Protein AF-0000000069872659 (afdb_homodimer)

Secondary structure (DSSP, 8-state):
--HHHHHHHHHHHHHHHHHHHHTHHHHHHHHHHHHHHHHH-TTS-SS----TT---S---HHHHHHHHHHHHHHHHHHHHHHHHHHHHT-SBHHHHHHIIIIIS--EE-TT-EE-TT-EEESGGGEEE-TT-EE-TT-EEE-TTT-EEE-SS-EE-SS-EEE-B---TTSTT----GGGB--EEE-TT-EE-TT-EE-SSEEEPTT-EE-TT-EE-S-B-TTEEEETTTTEEEEEPPS-----------SB-/--HHHHHHHHHHHHHHHHHHHHHHHHHHHHHHHHHHHHHH-TTS-SS----TT---S---SHHHHHHHHHHHHHHHHHHHHHHHHHHHT-SBHHHHHHIIIIIS--EE-TT-EE-TT-EEESGGGEEE-TT-EE-TT-EEE-TTT-EEE-SS-EE-SS-EEE-B---TTSTT----GGGB--EEE-TT-EE-TT-EE-SSEEEPTT-EE-TT-EE-S-B-TTEEEETTTTEEEEEPPS-----------SB-

Radius of gyration: 23.9 Å; Cα contacts (8 Å, |Δi|>4): 1199; chains: 2; bounding box: 57×68×55 Å

Nearest PDB structures (foldseek):
  3nz2-assembly1_C  TM=8.854E-01  e=1.860E-09  Vibrio cholerae O1 biovar El Tor str. N16961
  3ect-assembly1_A  TM=8.692E-01  e=3.076E-09  Vibrio cholerae
  4egg-assembly1_A  TM=8.504E-01  e=9.407E-09  Staphylococcus aureus subsp. aureus COL
  8vr6-assembly1_A  TM=6.916E-01  e=2.876E-08  Psychrobacter cryohalolentis K5
  3hjj-assembly1_A  TM=6.142E-01  e=5.319E-08  Bacillus anthracis

Solvent-accessible surface area (backbone atoms only — not comparable to full-atom values): 23837 Å² total; per-residue (Å²): 132,62,66,64,58,53,44,49,53,8,33,52,55,30,48,52,55,46,51,46,63,71,40,37,67,57,48,23,49,51,31,51,53,51,36,54,53,32,68,74,29,56,83,38,67,43,81,66,74,56,71,66,78,74,66,79,86,76,74,65,77,71,33,55,62,44,43,49,50,47,48,50,50,49,49,52,52,49,50,52,53,49,50,48,49,54,43,24,64,44,49,40,38,65,61,35,48,49,42,38,42,69,31,37,39,28,46,66,37,64,38,39,42,73,37,33,49,32,46,66,36,51,40,44,36,34,36,38,21,42,17,14,36,37,29,37,46,19,38,42,36,15,46,25,50,16,34,41,38,30,37,32,20,42,35,34,37,41,26,36,38,33,9,60,48,55,30,88,81,41,95,76,53,45,66,42,78,89,26,35,18,34,32,40,37,31,40,44,20,38,35,33,38,48,22,36,38,42,34,59,20,43,38,24,41,43,14,34,39,36,60,58,12,30,37,75,58,68,41,64,56,27,23,29,26,36,18,83,65,45,38,83,72,47,76,37,59,83,65,66,70,58,51,36,53,39,57,62,40,47,25,64,133,64,67,64,51,36,50,46,12,30,41,48,56,42,38,51,56,45,47,47,62,71,38,36,66,58,47,23,49,51,33,51,54,51,39,54,50,35,69,75,29,55,85,38,64,42,79,64,73,54,75,47,13,53,60,78,86,77,73,69,82,70,34,57,62,47,46,49,48,46,48,51,49,23,41,52,52,8,49,52,51,47,52,49,49,53,44,23,64,46,48,40,43,65,61,35,49,48,44,40,43,71,33,37,40,28,44,68,37,66,40,39,41,76,45,39,49,32,45,65,37,51,39,44,36,32,36,39,21,42,18,14,36,38,29,37,45,18,37,42,35,16,46,23,50,16,32,42,38,30,37,33,20,41,34,35,37,40,26,37,38,34,9,59,49,56,30,81,65,40,37,61,54,45,66,42,77,88,27,34,19,33,32,39,36,31,39,42,20,37,34,33,42,46,21,36,37,40,34,59,18,43,38,24,41,42,14,34,40,38,61,56,11,26,36,74,58,66,38,64,54,26,23,30,27,36,41,59,65,44,40,83,74,48,75,41,78,84,85,74,81,86,77,43,80,44,84,72,62,62,64,83

pLDDT: mean 83.31, std 19.83, range [28.77, 98.94]

Foldseek 3Di:
DDPVVVVVVVVVLVCLVVVLVVCLVVLQVVLVVLLVVCVVPLQDQSPPPPVPPLDDPDDPPVCVVVVVVNVVVVVVQVVSQSSLQSLLAAFFQVSSVCCLCRRNNQAEDALEGEHHREREASNNQEHAEAQEYAEYNEYHYQRRNGEAAYFQEYHYYQEYEEQWAFDPPDPSRHTDSVGGYYEAEYAQEYEAALEYEGHPEYEEANEYEDYNEYEDYYHYHQFYWGDDPIDTDGGHDPPDDDHRRNDDDSTD/DDPVVVVVVCCVVVVLVVVLVVCLVVLQVVLVVLLVVCVVPLQDQSPCCVVPPLDDPDDPPVCVVVVVVNVVVVVVQVVSQVSLQVLLAAFFQVSSVCCLCRRLNAAEDALEGEHHQEREASRNQEHAEAQEYAEYNEYHYQRRNGEEAYFQEYHYYQEYEEQAAFDPPDPSRHTDSVGGYYEAEYAQEYEAACEYEGHPEYEAANEYEDHNEYEDYYHYHQFYWGDDPIDTDGGHDPPDDDHRRNDDDRTD

InterPro domains:
  IPR001451 Hexapeptide repeat [PF00132] (183-217)
  IPR001451 Hexapeptide repeat [PF14602] (128-161)
  IPR011004 Trimeric LpxA-like superfamily [SSF51161] (75-240)
  IPR018357 Hexapeptide transferase, conserved site [PS00101] (191-219)
  IPR051159 Hexapeptide-repeat containing acetyltransferases [PTHR23416] (58-238)

Sequence (504 aa):
MNLSVVLFILIVVFIKYWLLLFTSPLLMAYCWLHRRKNMANPEGEVSEIRDSGITSSSCSKKLFKRIDKRGLINIVDGYFRWMIKIISDIPSHHIRDFFYKYIFLVKMEKNSVLYYGSEIRAPWMLMIGKGSVVGDNSILDARRGGIYIGENVNIASNVSLWTGGHDYNDPYFRSMKTNRGPIYIKNRVWIGPNVTILHSVTIGEGAVIAAGAVVTKDIPPFTICGGIPAKVLAQRSIDLRYTLGGTYLHFLMNLSVVLFILIVVFIKYWLLLFTSPLLMAYCWLHRRKNMANPEGEVSEIRDSGITSSSCSKKLFKRIDKRGLINIVDGYFRWMIKIISDIPSHHIRDFFYKYIFLVKMEKNSVLYYGSEIRAPWMLMIGKGSVVGDNSILDARRGGIYIGENVNIASNVSLWTGGHDYNDPYFRSMKTNRGPIYIKNRVWIGPNVTILHSVTIGEGAVIAAGAVVTKDIPPFTICGGIPAKVLAQRSIDLRYTLGGTYLHFL

Structure (mmCIF, N/CA/C/O backbone):
data_AF-0000000069872659-model_v1
#
loop_
_entity.id
_entity.type
_entity.pdbx_description
1 polymer 'Acyltransferase in colanic acid biosynthesis'
#
loop_
_atom_site.group_PDB
_atom_site.id
_atom_site.type_symbol
_atom_site.label_atom_id
_atom_site.label_alt_id
_atom_site.label_comp_id
_atom_site.label_asym_id
_atom_site.label_entity_id
_atom_site.label_seq_id
_atom_site.pdbx_PDB_ins_code
_atom_site.Cartn_x
_atom_site.Cartn_y
_atom_site.Cartn_z
_atom_site.occupancy
_atom_site.B_iso_or_equiv
_atom_site.auth_seq_id
_atom_site.auth_comp_id
_atom_site.auth_asym_id
_atom_site.auth_atom_id
_atom_site.pdbx_PDB_model_num
ATOM 1 N N . MET A 1 1 ? 22.453 9.656 -25.562 1 40.47 1 MET A N 1
ATOM 2 C CA . MET A 1 1 ? 21.516 10.328 -24.672 1 40.47 1 MET A CA 1
ATOM 3 C C . MET A 1 1 ? 22 11.742 -24.344 1 40.47 1 MET A C 1
ATOM 5 O O . MET A 1 1 ? 23.141 11.93 -23.906 1 40.47 1 MET A O 1
ATOM 9 N N . ASN A 1 2 ? 21.391 12.75 -24.922 1 47 2 ASN A N 1
ATOM 10 C CA . ASN A 1 2 ? 21.828 14.133 -25.031 1 47 2 ASN A CA 1
ATOM 11 C C . ASN A 1 2 ? 21.984 14.773 -23.641 1 47 2 ASN A C 1
ATOM 13 O O . ASN A 1 2 ? 21.156 14.555 -22.766 1 47 2 ASN A O 1
ATOM 17 N N . LEU A 1 3 ? 23.219 15.125 -23.344 1 57.28 3 LEU A N 1
ATOM 18 C CA . LEU A 1 3 ? 23.703 15.844 -22.172 1 57.28 3 LEU A CA 1
ATOM 19 C C . LEU A 1 3 ? 22.703 16.906 -21.734 1 57.28 3 LEU A C 1
ATOM 21 O O . LEU A 1 3 ? 22.516 17.156 -20.547 1 57.28 3 LEU A O 1
ATOM 25 N N . SER A 1 4 ? 22.062 17.344 -22.734 1 55.81 4 SER A N 1
ATOM 26 C CA . SER A 1 4 ? 21.094 18.391 -22.484 1 55.81 4 SER A CA 1
ATOM 27 C C . SER A 1 4 ? 19.875 17.859 -21.734 1 55.81 4 SER A C 1
ATOM 29 O O . SER A 1 4 ? 19.344 18.531 -20.844 1 55.81 4 SER A O 1
ATOM 31 N N . VAL A 1 5 ? 19.438 16.734 -22.047 1 53.56 5 VAL A N 1
ATOM 32 C CA . VAL A 1 5 ? 18.281 16.125 -21.391 1 53.56 5 VAL A CA 1
ATOM 33 C C . VAL A 1 5 ? 18.625 15.766 -19.953 1 53.56 5 VAL A C 1
ATOM 35 O O . VAL A 1 5 ? 17.844 16 -19.031 1 53.56 5 VAL A O 1
ATOM 38 N N . VAL A 1 6 ? 19.766 15.281 -19.812 1 53.94 6 VAL A N 1
ATOM 39 C CA . VAL A 1 6 ? 20.234 14.906 -18.484 1 53.94 6 VAL A CA 1
ATOM 40 C C . VAL A 1 6 ? 20.344 16.156 -17.609 1 53.94 6 VAL A C 1
ATOM 42 O O . VAL A 1 6 ? 19.922 16.141 -16.453 1 53.94 6 VAL A O 1
ATOM 45 N N . LEU A 1 7 ? 20.812 17.172 -18.234 1 55.66 7 LEU A N 1
ATOM 46 C CA . LEU A 1 7 ? 20.953 18.453 -17.547 1 55.66 7 LEU A CA 1
ATOM 47 C C . LEU A 1 7 ? 19.578 19 -17.141 1 55.66 7 LEU A C 1
ATOM 49 O O . LEU A 1 7 ? 19.422 19.531 -16.047 1 55.66 7 LEU A O 1
ATOM 53 N N . PHE A 1 8 ? 18.703 18.875 -17.984 1 53.91 8 PHE A N 1
ATOM 54 C CA . PHE A 1 8 ? 17.359 19.375 -17.734 1 53.91 8 PHE A CA 1
ATOM 55 C C . PHE A 1 8 ? 16.703 18.609 -16.594 1 53.91 8 PHE A C 1
ATOM 57 O O . PHE A 1 8 ? 16.094 19.219 -15.711 1 53.91 8 PHE A O 1
ATOM 64 N N . ILE A 1 9 ? 16.875 17.391 -16.562 1 53.97 9 ILE A N 1
ATOM 65 C CA . ILE A 1 9 ? 16.281 16.562 -15.531 1 53.97 9 ILE A CA 1
ATOM 66 C C . ILE A 1 9 ? 16.922 16.891 -14.18 1 53.97 9 ILE A C 1
ATOM 68 O O . ILE A 1 9 ? 16.219 17 -13.164 1 53.97 9 ILE A O 1
ATOM 72 N N . LEU A 1 10 ? 18.109 17.141 -14.211 1 55.34 10 LEU A N 1
ATOM 73 C CA . LEU A 1 10 ? 18.844 17.469 -13 1 55.34 10 LEU A CA 1
ATOM 74 C C . LEU A 1 10 ? 18.406 18.812 -12.438 1 55.34 10 LEU A C 1
ATOM 76 O O . LEU A 1 10 ? 18.25 18.969 -11.227 1 55.34 10 LEU A O 1
ATOM 80 N N . ILE A 1 11 ? 18.141 19.656 -13.273 1 57.03 11 ILE A N 1
ATOM 81 C CA . ILE A 1 11 ? 17.688 20.984 -12.914 1 57.03 11 ILE A CA 1
ATOM 82 C C . ILE A 1 11 ? 16.297 20.906 -12.281 1 57.03 11 ILE A C 1
ATOM 84 O O . ILE A 1 11 ? 16.031 21.547 -11.266 1 57.03 11 ILE A O 1
ATOM 88 N N . VAL A 1 12 ? 15.562 20.047 -12.789 1 57.75 12 VAL A N 1
ATOM 89 C CA . VAL A 1 12 ? 14.18 19.953 -12.328 1 57.75 12 VAL A CA 1
ATOM 90 C C . VAL A 1 12 ? 14.141 19.359 -10.93 1 57.75 12 VAL A C 1
ATOM 92 O O . VAL A 1 12 ? 13.406 19.844 -10.062 1 57.75 12 VAL A O 1
ATOM 95 N N . VAL A 1 13 ? 14.953 18.344 -10.742 1 60.47 13 VAL A N 1
ATOM 96 C CA . VAL A 1 13 ? 14.984 17.703 -9.438 1 60.47 13 VAL A CA 1
ATOM 97 C C . VAL A 1 13 ? 15.57 18.656 -8.398 1 60.47 13 VAL A C 1
ATOM 99 O O . VAL A 1 13 ? 15.047 18.781 -7.293 1 60.47 13 VAL A O 1
ATOM 102 N N . PHE A 1 14 ? 16.531 19.359 -8.797 1 60 14 PHE A N 1
ATOM 103 C CA . PHE A 1 14 ? 17.172 20.328 -7.91 1 60 14 PHE A CA 1
ATOM 104 C C . PHE A 1 14 ? 16.188 21.438 -7.531 1 60 14 PHE A C 1
ATOM 106 O O . PHE A 1 14 ? 16.094 21.812 -6.363 1 60 14 PHE A O 1
ATOM 113 N N . ILE A 1 15 ? 15.539 21.859 -8.406 1 62.38 15 ILE A N 1
ATOM 114 C CA . ILE A 1 15 ? 14.586 22.938 -8.188 1 62.38 15 ILE A CA 1
ATOM 115 C C . ILE A 1 15 ? 13.5 22.484 -7.215 1 62.38 15 ILE A C 1
ATOM 117 O O . ILE A 1 15 ? 13.109 23.234 -6.316 1 62.38 15 ILE A O 1
ATOM 121 N N . LYS A 1 16 ? 13.273 21.234 -7.414 1 68.81 16 LYS A N 1
ATOM 122 C CA . LYS A 1 16 ? 12.188 20.734 -6.578 1 68.81 16 LYS A CA 1
ATOM 123 C C . LYS A 1 16 ? 12.594 20.719 -5.105 1 68.81 16 LYS A C 1
ATOM 125 O O . LYS A 1 16 ? 11.844 21.203 -4.25 1 68.81 16 LYS A O 1
ATOM 130 N N . TYR A 1 17 ? 13.734 20.281 -4.82 1 69.81 17 TYR A N 1
ATOM 131 C CA . TYR A 1 17 ? 14.125 20.141 -3.422 1 69.81 17 TYR A CA 1
ATOM 132 C C . TYR A 1 17 ? 14.594 21.469 -2.842 1 69.81 17 TYR A C 1
ATOM 134 O O . TYR A 1 17 ? 14.438 21.719 -1.646 1 69.81 17 TYR A O 1
ATOM 142 N N . TRP A 1 18 ? 15.039 22.281 -3.695 1 68.19 18 TRP A N 1
ATOM 143 C CA . TRP A 1 18 ? 15.398 23.625 -3.262 1 68.19 18 TRP A CA 1
ATOM 144 C C . TRP A 1 18 ? 14.156 24.438 -2.918 1 68.19 18 TRP A C 1
ATOM 146 O O . TRP A 1 18 ? 14.133 25.156 -1.913 1 68.19 18 TRP A O 1
ATOM 156 N N . LEU A 1 19 ? 13.273 24.359 -3.758 1 70.88 19 LEU A N 1
ATOM 157 C CA . LEU A 1 19 ? 12.008 25.031 -3.482 1 70.88 19 LEU A CA 1
ATOM 158 C C . LEU A 1 19 ? 11.422 24.562 -2.154 1 70.88 19 LEU A C 1
ATOM 160 O O . LEU A 1 19 ? 10.906 25.375 -1.379 1 70.88 19 LEU A O 1
ATOM 164 N N . LEU A 1 20 ? 11.594 23.344 -1.934 1 74.56 20 LEU A N 1
ATOM 165 C CA . LEU A 1 20 ? 11.078 22.781 -0.69 1 74.56 20 LEU A CA 1
ATOM 166 C C . LEU A 1 20 ? 11.812 23.359 0.514 1 74.56 20 LEU A C 1
ATOM 168 O O . LEU A 1 20 ? 11.188 23.812 1.472 1 74.56 20 LEU A O 1
ATOM 172 N N . LEU A 1 21 ? 13.086 23.406 0.468 1 74.75 21 LEU A N 1
ATOM 173 C CA . LEU A 1 21 ? 13.875 23.875 1.601 1 74.75 21 LEU A CA 1
ATOM 174 C C . LEU A 1 21 ? 13.672 25.359 1.839 1 74.75 21 LEU A C 1
ATOM 176 O O . LEU A 1 21 ? 13.5 25.797 2.98 1 74.75 21 LEU A O 1
ATOM 180 N N . PHE A 1 22 ? 13.547 26.062 0.788 1 77.31 22 PHE A N 1
ATOM 181 C CA . PHE A 1 22 ? 13.469 27.516 0.918 1 77.31 22 PHE A CA 1
ATOM 182 C C . PHE A 1 22 ? 12.078 27.938 1.368 1 77.31 22 PHE A C 1
ATOM 184 O O . PHE A 1 22 ? 11.914 28.969 2.023 1 77.31 22 PHE A O 1
ATOM 191 N N . THR A 1 23 ? 11.203 27.172 1.057 1 84.94 23 THR A N 1
ATOM 192 C CA . THR A 1 23 ? 9.836 27.578 1.381 1 84.94 23 THR A CA 1
ATOM 193 C C . THR A 1 23 ? 9.352 26.891 2.652 1 84.94 23 THR A C 1
ATOM 195 O O . THR A 1 23 ? 8.203 27.047 3.055 1 84.94 23 THR A O 1
ATOM 198 N N . SER A 1 24 ? 10.203 26.156 3.326 1 83.25 24 SER A N 1
ATOM 199 C CA . SER A 1 24 ? 9.82 25.375 4.5 1 83.25 24 SER A CA 1
ATOM 200 C C . SER A 1 24 ? 9.227 26.266 5.586 1 83.25 24 SER A C 1
ATOM 202 O O . SER A 1 24 ? 8.219 25.922 6.199 1 83.25 24 SER A O 1
ATOM 204 N N . PRO A 1 25 ? 9.812 27.438 5.875 1 83.81 25 PRO A N 1
ATOM 205 C CA . PRO A 1 25 ? 9.211 28.297 6.895 1 83.81 25 PRO A CA 1
ATOM 206 C C . PRO A 1 25 ? 7.805 28.75 6.516 1 83.81 25 PRO A C 1
ATOM 208 O O . PRO A 1 25 ? 6.926 28.844 7.379 1 83.81 25 PRO A O 1
ATOM 211 N N . LEU A 1 26 ? 7.66 29.031 5.293 1 85.88 26 LEU A N 1
ATOM 212 C CA . LEU A 1 26 ? 6.344 29.438 4.812 1 85.88 26 LEU A CA 1
ATOM 213 C C . LEU A 1 26 ? 5.344 28.297 4.91 1 85.88 26 LEU A C 1
ATOM 215 O O . LEU A 1 26 ? 4.18 28.516 5.262 1 85.88 26 LEU A O 1
ATOM 219 N N . LEU A 1 27 ? 5.809 27.188 4.547 1 87 27 LEU A N 1
ATOM 220 C CA . LEU A 1 27 ? 4.961 26 4.656 1 87 27 LEU A CA 1
ATOM 221 C C . LEU A 1 27 ? 4.562 25.75 6.105 1 87 27 LEU A C 1
ATOM 223 O O . LEU A 1 27 ? 3.402 25.438 6.391 1 87 27 LEU A O 1
ATOM 227 N N . MET A 1 28 ? 5.496 25.875 6.949 1 88.5 28 MET A N 1
ATOM 228 C CA . MET A 1 28 ? 5.215 25.703 8.375 1 88.5 28 MET A CA 1
ATOM 229 C C . MET A 1 28 ? 4.211 26.734 8.867 1 88.5 28 MET A C 1
ATOM 231 O O . MET A 1 28 ? 3.291 26.406 9.617 1 88.5 28 MET A O 1
ATOM 235 N N . ALA A 1 29 ? 4.387 27.906 8.531 1 88.31 29 ALA A N 1
ATOM 236 C CA . ALA A 1 29 ? 3.463 28.969 8.906 1 88.31 29 ALA A CA 1
ATOM 237 C C . ALA A 1 29 ? 2.057 28.688 8.383 1 88.31 29 ALA A C 1
ATOM 239 O O . ALA A 1 29 ? 1.068 28.922 9.078 1 88.31 29 ALA A O 1
ATOM 240 N N . TYR A 1 30 ? 2.068 28.25 7.148 1 87.69 30 TYR A N 1
ATOM 241 C CA . TYR A 1 30 ? 0.8 27.859 6.547 1 87.69 30 TYR A CA 1
ATOM 242 C C . TYR A 1 30 ? 0.088 26.812 7.402 1 87.69 30 TYR A C 1
ATOM 244 O O . TYR A 1 30 ? -1.093 26.969 7.723 1 87.69 30 TYR A O 1
ATOM 252 N N . CYS A 1 31 ? 0.769 25.781 7.754 1 89.25 31 CYS A N 1
ATOM 253 C CA . CYS A 1 31 ? 0.196 24.719 8.578 1 89.25 31 CYS A CA 1
ATOM 254 C C . CYS A 1 31 ? -0.208 25.25 9.945 1 89.25 31 CYS A C 1
ATOM 256 O O . CYS A 1 31 ? -1.259 24.875 10.477 1 89.25 31 CYS A O 1
ATOM 258 N N . TRP A 1 32 ? 0.559 26.047 10.547 1 87.12 32 TRP A N 1
ATOM 259 C CA . TRP A 1 32 ? 0.286 26.625 11.852 1 87.12 32 TRP A CA 1
ATOM 260 C C . TRP A 1 32 ? -0.99 27.453 11.828 1 87.12 32 TRP A C 1
ATOM 262 O O . TRP A 1 32 ? -1.842 27.328 12.711 1 87.12 32 TRP A O 1
ATOM 272 N N . LEU A 1 33 ? -1.081 28.234 10.852 1 85.5 33 LEU A N 1
ATOM 273 C CA . LEU A 1 33 ? -2.252 29.094 10.711 1 85.5 33 LEU A CA 1
ATOM 274 C C . LEU A 1 33 ? -3.523 28.266 10.57 1 85.5 33 LEU A C 1
ATOM 276 O O . LEU A 1 33 ? -4.535 28.562 11.211 1 85.5 33 LEU A O 1
ATOM 280 N N . HIS A 1 34 ? -3.424 27.312 9.719 1 86.62 34 HIS A N 1
ATOM 281 C CA . HIS A 1 34 ? -4.598 26.469 9.5 1 86.62 34 HIS A CA 1
ATOM 282 C C . HIS A 1 34 ? -4.926 25.641 10.727 1 86.62 34 HIS A C 1
ATOM 284 O O . HIS A 1 34 ? -6.098 25.438 11.055 1 86.62 34 HIS A O 1
ATOM 290 N N . ARG A 1 35 ? -3.941 25.125 11.375 1 85.75 35 ARG A N 1
ATOM 291 C CA . ARG A 1 35 ? -4.164 24.391 12.617 1 85.75 35 ARG A CA 1
ATOM 292 C C . ARG A 1 35 ? -4.906 25.25 13.641 1 85.75 35 ARG A C 1
ATOM 294 O O . ARG A 1 35 ? -5.84 24.781 14.289 1 85.75 35 ARG A O 1
ATOM 301 N N . ARG A 1 36 ? -4.539 26.422 13.836 1 78.5 36 ARG A N 1
ATOM 302 C CA . ARG A 1 36 ? -5.172 27.359 14.766 1 78.5 36 ARG A CA 1
ATOM 303 C C . ARG A 1 36 ? -6.625 27.609 14.383 1 78.5 36 ARG A C 1
ATOM 305 O O . ARG A 1 36 ? -7.504 27.656 15.242 1 78.5 36 ARG A O 1
ATOM 312 N N . LYS A 1 37 ? -6.781 27.734 13.188 1 78.69 37 LYS A N 1
ATOM 313 C CA . LYS A 1 37 ? -8.133 27.984 12.695 1 78.69 37 LYS A CA 1
ATOM 314 C C . LYS A 1 37 ? -9.047 26.781 12.977 1 78.69 37 LYS A C 1
ATOM 316 O O . LYS A 1 37 ? -10.195 26.953 13.383 1 78.69 37 LYS A O 1
ATOM 321 N N . ASN A 1 38 ? -8.492 25.562 12.703 1 78.38 38 ASN A N 1
ATOM 322 C CA . ASN A 1 38 ? -9.273 24.359 12.914 1 78.38 38 ASN A CA 1
ATOM 323 C C . ASN A 1 38 ? -9.539 24.109 14.398 1 78.38 38 ASN A C 1
ATOM 325 O O . ASN A 1 38 ? -10.562 23.531 14.758 1 78.38 38 ASN A O 1
ATOM 329 N N . MET A 1 39 ? -8.602 24.406 15.242 1 69.75 39 MET A N 1
ATOM 330 C CA . MET A 1 39 ? -8.805 24.297 16.688 1 69.75 39 MET A CA 1
ATOM 331 C C . MET A 1 39 ? -9.922 25.234 17.156 1 69.75 39 MET A C 1
ATOM 333 O O . MET A 1 39 ? -10.695 24.875 18.031 1 69.75 39 MET A O 1
ATOM 337 N N . ALA A 1 40 ? -9.953 26.312 16.547 1 61.84 40 ALA A N 1
ATOM 338 C CA . ALA A 1 40 ? -10.969 27.297 16.906 1 61.84 40 ALA A CA 1
ATOM 339 C C . ALA A 1 40 ? -12.352 26.844 16.438 1 61.84 40 ALA A C 1
ATOM 341 O O . ALA A 1 40 ? -13.359 27.141 17.078 1 61.84 40 ALA A O 1
ATOM 342 N N . ASN A 1 41 ? -12.359 26.062 15.336 1 60.72 41 ASN A N 1
ATOM 343 C CA . ASN A 1 41 ? -13.602 25.531 14.789 1 60.72 41 ASN A CA 1
ATOM 344 C C . ASN A 1 41 ? -13.461 24.078 14.383 1 60.72 41 ASN A C 1
ATOM 346 O O . ASN A 1 41 ? -13.32 23.766 13.195 1 60.72 41 ASN A O 1
ATOM 350 N N . PRO A 1 42 ? -13.383 23.156 15.492 1 55.19 42 PRO A N 1
ATOM 351 C CA . PRO A 1 42 ? -13.148 21.75 15.211 1 55.19 42 PRO A CA 1
ATOM 352 C C . PRO A 1 42 ? -14.078 21.203 14.125 1 55.19 42 PRO A C 1
ATOM 354 O O . PRO A 1 42 ? -13.711 20.266 13.406 1 55.19 42 PRO A O 1
ATOM 357 N N . GLU A 1 43 ? -15.273 21.656 14.234 1 50.97 43 GLU A N 1
ATOM 358 C CA . GLU A 1 43 ? -16.234 21.234 13.227 1 50.97 43 GLU A CA 1
ATOM 359 C C . GLU A 1 43 ? -16.047 21.984 11.914 1 50.97 43 GLU A C 1
ATOM 361 O O . GLU A 1 43 ? -16.719 21.688 10.922 1 50.97 43 GLU A O 1
ATOM 366 N N . GLY A 1 44 ? -15.281 22.984 12.039 1 47.19 44 GLY A N 1
ATOM 367 C CA . GLY A 1 44 ? -15.18 23.875 10.898 1 47.19 44 GLY A CA 1
ATOM 368 C C . GLY A 1 44 ? -14.484 23.25 9.703 1 47.19 44 GLY A C 1
ATOM 369 O O . GLY A 1 44 ? -13.758 22.266 9.852 1 47.19 44 GLY A O 1
ATOM 370 N N . GLU A 1 45 ? -15.086 23.344 8.562 1 46.56 45 GLU A N 1
ATOM 371 C CA . GLU A 1 45 ? -14.492 22.969 7.285 1 46.56 45 GLU A CA 1
ATOM 372 C C . GLU A 1 45 ? -13.055 23.469 7.18 1 46.56 45 GLU A C 1
ATOM 374 O O . GLU A 1 45 ? -12.758 24.609 7.559 1 46.56 45 GLU A O 1
ATOM 379 N N . VAL A 1 46 ? -12 22.672 7.438 1 47.34 46 VAL A N 1
ATOM 380 C CA . VAL A 1 46 ? -10.734 23.219 6.961 1 47.34 46 VAL A CA 1
ATOM 381 C C . VAL A 1 46 ? -10.977 24.125 5.762 1 47.34 46 VAL A C 1
ATOM 383 O O . VAL A 1 46 ? -11.891 23.891 4.965 1 47.34 46 VAL A O 1
ATOM 386 N N . SER A 1 47 ? -10.633 25.344 5.719 1 38.44 47 SER A N 1
ATOM 387 C CA . SER A 1 47 ? -10.922 26.266 4.621 1 38.44 47 SER A CA 1
ATOM 388 C C . SER A 1 47 ? -11.102 25.516 3.307 1 38.44 47 SER A C 1
ATOM 390 O O . SER A 1 47 ? -10.305 24.641 2.969 1 38.44 47 SER A O 1
ATOM 392 N N . GLU A 1 48 ? -12.352 25.281 2.891 1 36.62 48 GLU A N 1
ATOM 393 C CA . GLU A 1 48 ? -12.883 24.703 1.655 1 36.62 48 GLU A CA 1
ATOM 394 C C . GLU A 1 48 ? -11.977 25.016 0.468 1 36.62 48 GLU A C 1
ATOM 396 O O . GLU A 1 48 ? -11.805 26.188 0.105 1 36.62 48 GLU A O 1
ATOM 401 N N . ILE A 1 49 ? -10.922 24.578 0.31 1 36.19 49 ILE A N 1
ATOM 402 C CA . ILE A 1 49 ? -10.695 24.438 -1.124 1 36.19 49 ILE A CA 1
ATOM 403 C C . ILE A 1 49 ? -12.016 24.141 -1.828 1 36.19 49 ILE A C 1
ATOM 405 O O . ILE A 1 49 ? -12.602 23.078 -1.639 1 36.19 49 ILE A O 1
ATOM 409 N N . ARG A 1 50 ? -12.938 25.141 -1.832 1 34.12 50 ARG A N 1
ATOM 410 C CA . ARG A 1 50 ? -14.172 25.047 -2.607 1 34.12 50 ARG A CA 1
ATOM 411 C C . ARG A 1 50 ? -13.977 24.172 -3.842 1 34.12 50 ARG A C 1
ATOM 413 O O . ARG A 1 50 ? -13.07 24.422 -4.641 1 34.12 50 ARG A O 1
ATOM 420 N N . ASP A 1 51 ? -14.133 22.969 -3.705 1 39.34 51 ASP A N 1
ATOM 421 C CA . ASP A 1 51 ? -14.344 22.344 -5.008 1 39.34 51 ASP A CA 1
ATOM 422 C C . ASP A 1 51 ? -14.961 23.328 -5.996 1 39.34 51 ASP A C 1
ATOM 424 O O . ASP A 1 51 ? -16.062 23.828 -5.77 1 39.34 51 ASP A O 1
ATOM 428 N N . SER A 1 52 ? -14.125 24.219 -6.379 1 39.41 52 SER A N 1
ATOM 429 C CA . SER A 1 52 ? -14.367 25.406 -7.195 1 39.41 52 SER A CA 1
ATOM 430 C C . SER A 1 52 ? -15.547 25.188 -8.141 1 39.41 52 SER A C 1
ATOM 432 O O . SER A 1 52 ? -16.062 26.141 -8.719 1 39.41 52 SER A O 1
ATOM 434 N N . GLY A 1 53 ? -15.828 23.875 -8.516 1 38.84 53 GLY A N 1
ATOM 435 C CA . GLY A 1 53 ? -16.672 23.922 -9.703 1 38.84 53 GLY A CA 1
ATOM 436 C C . GLY A 1 53 ? -18.078 24.391 -9.414 1 38.84 53 GLY A C 1
ATOM 437 O O . GLY A 1 53 ? -18.891 24.531 -10.328 1 38.84 53 GLY A O 1
ATOM 438 N N . ILE A 1 54 ? -18.469 24.172 -8.164 1 35.25 54 ILE A N 1
ATOM 439 C CA . ILE A 1 54 ? -19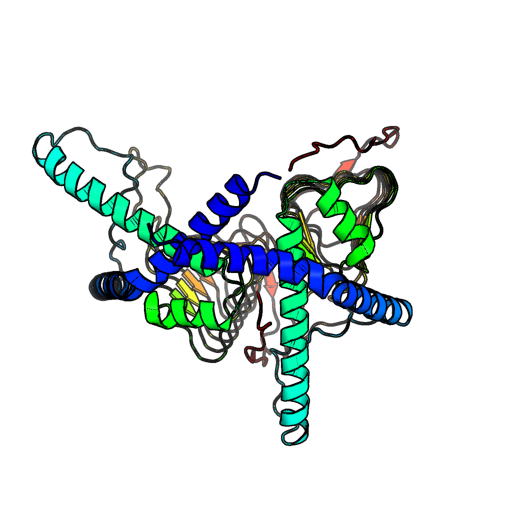.906 24.469 -8.195 1 35.25 54 ILE A CA 1
ATOM 440 C C . ILE A 1 54 ? -20.125 25.953 -7.941 1 35.25 54 ILE A C 1
ATOM 442 O O . ILE A 1 54 ? -19.875 26.453 -6.844 1 35.25 54 ILE A O 1
ATOM 446 N N . THR A 1 55 ? -19.688 26.766 -8.891 1 34.59 55 THR A N 1
ATOM 447 C CA . THR A 1 55 ? -20.016 28.188 -8.891 1 34.59 55 THR A CA 1
ATOM 448 C C . THR A 1 55 ? -21.531 28.391 -8.82 1 34.59 55 THR A C 1
ATOM 450 O O . THR A 1 55 ? -22.266 27.844 -9.641 1 34.59 55 THR A O 1
ATOM 453 N N . SER A 1 56 ? -22.094 28.609 -7.75 1 32.44 56 SER A N 1
ATOM 454 C CA . SER A 1 56 ? -23.422 29.203 -7.883 1 32.44 56 SER A CA 1
ATOM 455 C C . SER A 1 56 ? -23.359 30.531 -8.633 1 32.44 56 SER A C 1
ATOM 457 O O . SER A 1 56 ? -22.328 31.219 -8.617 1 32.44 56 SER A O 1
ATOM 459 N N . SER A 1 57 ? -24.203 31 -9.633 1 32.44 57 SER A N 1
ATOM 460 C CA . SER A 1 57 ? -24.438 32 -10.664 1 32.44 57 SER A CA 1
ATOM 461 C C . SER A 1 57 ? -24.219 33.406 -10.109 1 32.44 57 SER A C 1
ATOM 463 O O . SER A 1 57 ? -23.938 34.344 -10.867 1 32.44 57 SER A O 1
ATOM 465 N N . SER A 1 58 ? -24.781 33.969 -9.016 1 32.94 58 SER A N 1
ATOM 466 C CA . SER A 1 58 ? -25.25 35.344 -8.977 1 32.94 58 SER A CA 1
ATOM 467 C C . SER A 1 58 ? -24.094 36.344 -8.805 1 32.94 58 SER A C 1
ATOM 469 O O . SER A 1 58 ? -24.266 37.531 -8.984 1 32.94 58 SER A O 1
ATOM 471 N N . CYS A 1 59 ? -23.156 36.375 -7.82 1 30.66 59 CYS A N 1
ATOM 472 C CA . CYS A 1 59 ? -22.547 37.625 -7.402 1 30.66 59 CYS A CA 1
ATOM 473 C C . CYS A 1 59 ? -21.359 38 -8.281 1 30.66 59 CYS A C 1
ATOM 475 O O . CYS A 1 59 ? -20.328 37.312 -8.242 1 30.66 59 CYS A O 1
ATOM 477 N N . SER A 1 60 ? -21.469 38.75 -9.312 1 35.09 60 SER A N 1
ATOM 478 C CA . SER A 1 60 ? -20.625 39.188 -10.422 1 35.09 60 SER A CA 1
ATOM 479 C C . SER A 1 60 ? -19.359 39.875 -9.914 1 35.09 60 SER A C 1
ATOM 481 O O . SER A 1 60 ? -18.266 39.594 -10.391 1 35.09 60 SER A O 1
ATOM 483 N N . LYS A 1 61 ? -19.469 41.156 -9.383 1 40.12 61 LYS A N 1
ATOM 484 C CA . LYS A 1 61 ? -18.375 42.094 -9.156 1 40.12 61 LYS A CA 1
ATOM 485 C C . LYS A 1 61 ? -17.422 41.562 -8.094 1 40.12 61 LYS A C 1
ATOM 487 O O . LYS A 1 61 ? -16.219 41.844 -8.148 1 40.12 61 LYS A O 1
ATOM 492 N N . LYS A 1 62 ? -18 41.094 -6.973 1 39.59 62 LYS A N 1
ATOM 493 C CA . LYS A 1 62 ? -17.266 40.5 -5.859 1 39.59 62 LYS A CA 1
ATOM 494 C C . LYS A 1 62 ? -16.562 39.188 -6.285 1 39.59 62 LYS A C 1
ATOM 496 O O . LYS A 1 62 ? -15.828 38.594 -5.5 1 39.59 62 LYS A O 1
ATOM 501 N N . LEU A 1 63 ? -16.844 38.875 -7.473 1 39.91 63 LEU A N 1
ATOM 502 C CA . LEU A 1 63 ? -16.391 37.625 -8.094 1 39.91 63 LEU A CA 1
ATOM 503 C C . LEU A 1 63 ? -14.938 37.75 -8.547 1 39.91 63 LEU A C 1
ATOM 505 O O . LEU A 1 63 ? -14.148 36.812 -8.359 1 39.91 63 LEU A O 1
ATOM 509 N N . PHE A 1 64 ? -14.68 39 -9.117 1 43.41 64 PHE A N 1
ATOM 510 C CA . PHE A 1 64 ? -13.328 39.094 -9.648 1 43.41 64 PHE A CA 1
ATOM 511 C C . PHE A 1 64 ? -12.305 39.062 -8.516 1 43.41 64 PHE A C 1
ATOM 513 O O . PHE A 1 64 ? -11.242 38.469 -8.641 1 43.41 64 PHE A O 1
ATOM 520 N N . LYS A 1 65 ? -12.484 40 -7.492 1 47.66 65 LYS A N 1
ATOM 521 C CA . LYS A 1 65 ? -11.586 40 -6.348 1 47.66 65 LYS A CA 1
ATOM 522 C C . LYS A 1 65 ? -11.578 38.656 -5.652 1 47.66 65 LYS A C 1
ATOM 524 O O . LYS A 1 65 ? -10.523 38.156 -5.219 1 47.66 65 LYS A O 1
ATOM 529 N N . ARG A 1 66 ? -12.727 38.125 -5.594 1 49.62 66 ARG A N 1
ATOM 530 C CA . ARG A 1 66 ? -12.898 36.812 -5.008 1 49.62 66 ARG A CA 1
ATOM 531 C C . ARG A 1 66 ? -12.266 35.75 -5.883 1 49.62 66 ARG A C 1
ATOM 533 O O . ARG A 1 66 ? -11.695 34.781 -5.371 1 49.62 66 ARG A O 1
ATOM 540 N N . ILE A 1 67 ? -12.375 36.094 -7.219 1 52.53 67 ILE A N 1
ATOM 541 C CA . ILE A 1 67 ? -11.742 35.188 -8.156 1 52.53 67 ILE A CA 1
ATOM 542 C C . ILE A 1 67 ? -10.219 35.25 -7.996 1 52.53 67 ILE A C 1
ATOM 544 O O . ILE A 1 67 ? -9.547 34.219 -8 1 52.53 67 ILE A O 1
ATOM 548 N N . ASP A 1 68 ? -9.766 36.594 -7.672 1 61.81 68 ASP A N 1
ATOM 549 C CA . ASP A 1 68 ? -8.32 36.75 -7.547 1 61.81 68 ASP A CA 1
ATOM 550 C C . ASP A 1 68 ? -7.801 36.062 -6.285 1 61.81 68 ASP A C 1
ATOM 552 O O . ASP A 1 68 ? -6.773 35.375 -6.32 1 61.81 68 ASP A O 1
ATOM 556 N N . LYS A 1 69 ? -8.555 36.281 -5.254 1 66.94 69 LYS A N 1
ATOM 557 C CA . LYS A 1 69 ? -8.141 35.656 -4.004 1 66.94 69 LYS A CA 1
ATOM 558 C C . LYS A 1 69 ? -8.266 34.125 -4.098 1 66.94 69 LYS A C 1
ATOM 560 O O . LYS A 1 69 ? -7.367 33.406 -3.66 1 66.94 69 LYS A O 1
ATOM 565 N N . ARG A 1 70 ? -9.32 33.812 -4.816 1 69.38 70 ARG A N 1
ATOM 566 C CA . ARG A 1 70 ? -9.531 32.375 -5 1 69.38 70 ARG A CA 1
ATOM 567 C C . ARG A 1 70 ? -8.43 31.766 -5.855 1 69.38 70 ARG A C 1
ATOM 569 O O . ARG A 1 70 ? -7.973 30.656 -5.59 1 69.38 70 ARG A O 1
ATOM 576 N N . GLY A 1 71 ? -8.109 32.5 -6.828 1 73.25 71 GLY A N 1
ATOM 577 C CA . GLY A 1 71 ? -7.016 32.031 -7.664 1 73.25 71 GLY A CA 1
ATOM 578 C C . GLY A 1 71 ? -5.715 31.875 -6.902 1 73.25 71 GLY A C 1
ATOM 579 O O . GLY A 1 71 ? -5.016 30.875 -7.062 1 73.25 71 GLY A O 1
ATOM 580 N N . LEU A 1 72 ? -5.449 32.875 -6.125 1 78.75 72 LEU A N 1
ATOM 581 C CA . LEU A 1 72 ? -4.223 32.844 -5.332 1 78.75 72 LEU A CA 1
ATOM 582 C C . LEU A 1 72 ? -4.262 31.688 -4.336 1 78.75 72 LEU A C 1
ATOM 584 O O . LEU A 1 72 ? -3.264 30.984 -4.156 1 78.75 72 LEU A O 1
ATOM 588 N N . ILE A 1 73 ? -5.406 31.531 -3.725 1 78.88 73 ILE A N 1
ATOM 589 C CA . ILE A 1 73 ? -5.559 30.453 -2.766 1 78.88 73 ILE A CA 1
ATOM 590 C C . ILE A 1 73 ? -5.332 29.109 -3.465 1 78.88 73 ILE A C 1
ATOM 592 O O . ILE A 1 73 ? -4.676 28.219 -2.918 1 78.88 73 ILE A O 1
ATOM 596 N N . ASN A 1 74 ? -5.812 29.031 -4.699 1 83.25 74 ASN A N 1
ATOM 597 C CA . ASN A 1 74 ? -5.641 27.797 -5.461 1 83.25 74 ASN A CA 1
ATOM 598 C C . ASN A 1 74 ? -4.176 27.547 -5.789 1 83.25 74 ASN A C 1
ATOM 600 O O . ASN A 1 74 ? -3.721 26.391 -5.773 1 83.25 74 ASN A O 1
ATOM 604 N N . ILE A 1 75 ? -3.527 28.562 -5.98 1 82.56 75 ILE A N 1
ATOM 605 C CA . ILE A 1 75 ? -2.105 28.422 -6.289 1 82.56 75 ILE A CA 1
ATOM 606 C C . ILE A 1 75 ? -1.349 27.969 -5.039 1 82.56 75 ILE A C 1
ATOM 608 O O . ILE A 1 75 ? -0.528 27.062 -5.102 1 82.56 75 ILE A O 1
ATOM 612 N N . VAL A 1 76 ? -1.65 28.625 -3.973 1 81.5 76 VAL A N 1
ATOM 613 C CA . VAL A 1 76 ? -0.977 28.312 -2.719 1 81.5 76 VAL A CA 1
ATOM 614 C C . VAL A 1 76 ? -1.295 26.875 -2.311 1 81.5 76 VAL A C 1
ATOM 616 O O . VAL A 1 76 ? -0.396 26.109 -1.95 1 81.5 76 VAL A O 1
ATOM 619 N N . ASP A 1 77 ? -2.539 26.484 -2.422 1 84.56 77 ASP A N 1
ATOM 620 C CA . ASP A 1 77 ? -2.955 25.125 -2.074 1 84.56 77 ASP A CA 1
ATOM 621 C C . ASP A 1 77 ? -2.301 24.094 -2.994 1 84.56 77 ASP A C 1
ATOM 623 O O . ASP A 1 77 ? -1.877 23.031 -2.541 1 84.56 77 ASP A O 1
ATOM 627 N N . GLY A 1 78 ? -2.32 24.469 -4.207 1 87.88 78 GLY A N 1
ATOM 628 C CA . GLY A 1 78 ? -1.658 23.594 -5.16 1 87.88 78 GLY A CA 1
ATOM 629 C C . GLY A 1 78 ? -0.182 23.391 -4.867 1 87.88 78 GLY A C 1
ATOM 630 O O . GLY A 1 78 ? 0.328 22.281 -4.941 1 87.88 78 GLY A O 1
ATOM 631 N N . TYR A 1 79 ? 0.473 24.484 -4.594 1 84.19 79 TYR A N 1
ATOM 632 C CA . TYR A 1 79 ? 1.886 24.422 -4.234 1 84.19 79 TYR A CA 1
ATOM 633 C C . TYR A 1 79 ? 2.092 23.594 -2.979 1 84.19 79 TYR A C 1
ATOM 635 O O . TYR A 1 79 ? 2.996 22.75 -2.926 1 84.19 79 TYR A O 1
ATOM 643 N N . PHE A 1 80 ? 1.275 23.812 -2.027 1 87.81 80 PHE A N 1
ATOM 644 C CA . PHE A 1 80 ? 1.349 23.078 -0.771 1 87.81 80 PHE A CA 1
ATOM 645 C C . PHE A 1 80 ? 1.208 21.578 -1.011 1 87.81 80 PHE A C 1
ATOM 647 O O . PHE A 1 80 ? 1.998 20.797 -0.494 1 87.81 80 PHE A O 1
ATOM 654 N N . ARG A 1 81 ? 0.275 21.188 -1.82 1 88.5 81 ARG A N 1
ATOM 655 C CA . ARG A 1 81 ? 0.05 19.781 -2.137 1 88.5 81 ARG A CA 1
ATOM 656 C C . ARG A 1 81 ? 1.244 19.188 -2.877 1 88.5 81 ARG A C 1
ATOM 658 O O . ARG A 1 81 ? 1.604 18.031 -2.658 1 88.5 81 ARG A O 1
ATOM 665 N N . TRP A 1 82 ? 1.751 19.953 -3.711 1 88.12 82 TRP A N 1
ATOM 666 C CA . TRP A 1 82 ? 2.924 19.5 -4.457 1 88.12 82 TRP A CA 1
ATOM 667 C C . TRP A 1 82 ? 4.098 19.25 -3.518 1 88.12 82 TRP A C 1
ATOM 669 O O . TRP A 1 82 ? 4.797 18.25 -3.645 1 88.12 82 TRP A O 1
ATOM 679 N N . MET A 1 83 ? 4.348 20.109 -2.605 1 88.06 83 MET A N 1
ATOM 680 C CA . MET A 1 83 ? 5.453 19.969 -1.665 1 88.06 83 MET A CA 1
ATOM 681 C C . MET A 1 83 ? 5.289 18.719 -0.812 1 88.06 83 MET A C 1
ATOM 683 O O . MET A 1 83 ? 6.254 17.984 -0.577 1 88.06 83 MET A O 1
ATOM 687 N N . ILE A 1 84 ? 4.051 18.453 -0.383 1 90.44 84 ILE A N 1
ATOM 688 C CA . ILE A 1 84 ? 3.822 17.266 0.426 1 90.44 84 ILE A CA 1
ATOM 689 C C . ILE A 1 84 ? 4.102 16.016 -0.405 1 90.44 84 ILE A C 1
ATOM 691 O O . ILE A 1 84 ? 4.656 15.039 0.102 1 90.44 84 ILE A O 1
ATOM 695 N N . LYS A 1 85 ? 3.736 16.062 -1.646 1 89.19 85 LYS A N 1
ATOM 696 C CA . LYS A 1 85 ? 3.992 14.93 -2.531 1 89.19 85 LYS A CA 1
ATOM 697 C C . LYS A 1 85 ? 5.488 14.695 -2.703 1 89.19 85 LYS A C 1
ATOM 699 O O . LYS A 1 85 ? 5.945 13.547 -2.695 1 89.19 85 LYS A O 1
ATOM 704 N N . ILE A 1 86 ? 6.223 15.711 -2.854 1 84.56 86 ILE A N 1
ATOM 705 C CA . ILE A 1 86 ? 7.672 15.594 -2.979 1 84.56 86 ILE A CA 1
ATOM 706 C C . ILE A 1 86 ? 8.25 14.938 -1.726 1 84.56 86 ILE A C 1
ATOM 708 O O . ILE A 1 86 ? 9.078 14.031 -1.818 1 84.56 86 ILE A O 1
ATOM 712 N N . ILE A 1 87 ? 7.789 15.398 -0.617 1 87 87 ILE A N 1
ATOM 713 C CA . ILE A 1 87 ? 8.281 14.867 0.647 1 87 87 ILE A CA 1
ATOM 714 C C . ILE A 1 87 ? 7.941 13.383 0.752 1 87 87 ILE A C 1
ATOM 716 O O . ILE A 1 87 ? 8.766 12.578 1.205 1 87 87 ILE A O 1
ATOM 720 N N . SER A 1 88 ? 6.762 13.047 0.322 1 91.62 88 SER A N 1
ATOM 721 C CA . SER A 1 88 ? 6.293 11.672 0.437 1 91.62 88 SER A CA 1
ATOM 722 C C . SER A 1 88 ? 7.16 10.727 -0.38 1 91.62 88 SER A C 1
ATOM 724 O O . SER A 1 88 ? 7.215 9.523 -0.099 1 91.62 88 SER A O 1
ATOM 726 N N . ASP A 1 89 ? 7.902 11.281 -1.286 1 87.06 89 ASP A N 1
ATOM 727 C CA . ASP A 1 89 ? 8.672 10.445 -2.199 1 87.06 89 ASP A CA 1
ATOM 728 C C . ASP A 1 89 ? 10.156 10.445 -1.829 1 87.06 89 ASP A C 1
ATOM 730 O O . ASP A 1 89 ? 10.984 9.883 -2.549 1 87.06 89 ASP A O 1
ATOM 734 N N . ILE A 1 90 ? 10.477 11.109 -0.799 1 83.06 90 ILE A N 1
ATOM 735 C CA . ILE A 1 90 ? 11.852 11.062 -0.311 1 83.06 90 ILE A CA 1
ATOM 736 C C . ILE A 1 90 ? 12.125 9.695 0.312 1 83.06 90 ILE A C 1
ATOM 738 O O . ILE A 1 90 ? 11.367 9.227 1.166 1 83.06 90 ILE A O 1
ATOM 742 N N . PRO A 1 91 ? 13.227 9.039 -0.043 1 82.06 91 PRO A N 1
ATOM 743 C CA . PRO A 1 91 ? 13.484 7.668 0.397 1 82.06 91 PRO A CA 1
ATOM 744 C C . PRO A 1 91 ? 13.828 7.578 1.882 1 82.06 91 PRO A C 1
ATOM 746 O O . PRO A 1 91 ? 13.547 6.566 2.527 1 82.06 91 PRO A O 1
ATOM 749 N N . SER A 1 92 ? 14.43 8.547 2.41 1 82.38 92 SER A N 1
ATOM 750 C CA . SER A 1 92 ? 14.836 8.492 3.811 1 82.38 92 SER A CA 1
ATOM 751 C C . SER A 1 92 ? 13.641 8.688 4.742 1 82.38 92 SER A C 1
ATOM 753 O O . SER A 1 92 ? 12.953 9.703 4.676 1 82.38 92 SER A O 1
ATOM 755 N N . HIS A 1 93 ? 13.469 7.738 5.578 1 85.94 93 HIS A N 1
ATOM 756 C CA . HIS A 1 93 ? 12.406 7.82 6.574 1 85.94 93 HIS A CA 1
ATOM 757 C C . HIS A 1 93 ? 12.641 8.984 7.531 1 85.94 93 HIS A C 1
ATOM 759 O O . HIS A 1 93 ? 11.703 9.711 7.867 1 85.94 93 HIS A O 1
ATOM 765 N N . HIS A 1 94 ? 13.844 9.18 7.926 1 83.25 94 HIS A N 1
ATOM 766 C CA . HIS A 1 94 ? 14.188 10.219 8.891 1 83.25 94 HIS A CA 1
ATOM 767 C C . HIS A 1 94 ? 13.891 11.609 8.328 1 83.25 94 HIS A C 1
ATOM 769 O O . HIS A 1 94 ? 13.352 12.469 9.031 1 83.25 94 HIS A O 1
ATOM 775 N N . ILE A 1 95 ? 14.25 11.805 7.109 1 84.25 95 ILE A N 1
ATOM 776 C CA . ILE A 1 95 ? 14.016 13.102 6.484 1 84.25 95 ILE A CA 1
ATOM 777 C C . ILE A 1 95 ? 12.516 13.336 6.328 1 84.25 95 ILE A C 1
ATOM 779 O O . ILE A 1 95 ? 12.016 14.422 6.637 1 84.25 95 ILE A O 1
ATOM 783 N N . ARG A 1 96 ? 11.828 12.289 5.875 1 88.94 96 ARG A N 1
ATOM 784 C CA . ARG A 1 96 ? 10.375 12.422 5.734 1 88.94 96 ARG A CA 1
ATOM 785 C C . ARG A 1 96 ? 9.727 12.758 7.066 1 88.94 96 ARG A C 1
ATOM 787 O O . ARG A 1 96 ? 8.93 13.695 7.152 1 88.94 96 ARG A O 1
ATOM 794 N N . ASP A 1 97 ? 10.117 12.07 8.086 1 90.38 97 ASP A N 1
ATOM 795 C CA . ASP A 1 97 ? 9.539 12.281 9.414 1 90.38 97 ASP A CA 1
ATOM 796 C C . ASP A 1 97 ? 9.797 13.703 9.898 1 90.38 97 ASP A C 1
ATOM 798 O O . ASP A 1 97 ? 8.922 14.32 10.516 1 90.38 97 ASP A O 1
ATOM 802 N N . PHE A 1 98 ? 11.023 14.188 9.656 1 90.69 98 PHE A N 1
ATOM 803 C CA . PHE A 1 98 ? 11.352 15.547 10.062 1 90.69 98 PHE A CA 1
ATOM 804 C C . PHE A 1 98 ? 10.391 16.547 9.43 1 90.69 98 PHE A C 1
ATOM 806 O O . PHE A 1 98 ? 9.836 17.406 10.125 1 90.69 98 PHE A O 1
ATOM 813 N N . PHE A 1 99 ? 10.172 16.422 8.188 1 89.94 99 PHE A N 1
ATOM 814 C CA . PHE A 1 99 ? 9.305 17.359 7.496 1 89.94 99 PHE A CA 1
ATOM 815 C C . PHE A 1 99 ? 7.859 17.203 7.945 1 89.94 99 PHE A C 1
ATOM 817 O O . PHE A 1 99 ? 7.148 18.188 8.148 1 89.94 99 PHE A O 1
ATOM 824 N N . TYR A 1 100 ? 7.391 15.961 8.07 1 93.69 100 TYR A N 1
ATOM 825 C CA . TYR A 1 100 ? 6.023 15.727 8.508 1 93.69 100 TYR A CA 1
ATOM 826 C C . TYR A 1 100 ? 5.77 16.359 9.875 1 93.69 100 TYR A C 1
ATOM 828 O O . TYR A 1 100 ? 4.781 17.062 10.07 1 93.69 100 TYR A O 1
ATOM 836 N N . LYS A 1 101 ? 6.68 16.172 10.773 1 93.31 101 LYS A N 1
ATOM 837 C CA . LYS A 1 101 ? 6.484 16.562 12.164 1 93.31 101 LYS A CA 1
ATOM 838 C C . LYS A 1 101 ? 6.668 18.078 12.336 1 93.31 101 LYS A C 1
ATOM 840 O O . LYS A 1 101 ? 5.852 18.734 12.977 1 93.31 101 LYS A O 1
ATOM 845 N N . TYR A 1 102 ? 7.707 18.562 11.727 1 90.56 102 TYR A N 1
ATOM 846 C CA . TYR A 1 102 ? 8.141 19.891 12.133 1 90.56 102 TYR A CA 1
ATOM 847 C C . TYR A 1 102 ? 7.75 20.938 11.094 1 90.56 102 TYR A C 1
ATOM 849 O O . TYR A 1 102 ? 7.652 22.125 11.406 1 90.56 102 TYR A O 1
ATOM 857 N N . ILE A 1 103 ? 7.547 20.531 9.875 1 90.31 103 ILE A N 1
ATOM 858 C CA . ILE A 1 103 ? 7.16 21.5 8.852 1 90.31 103 ILE A CA 1
ATOM 859 C C . ILE A 1 103 ? 5.66 21.391 8.594 1 90.31 103 ILE A C 1
ATOM 861 O O . ILE A 1 103 ? 4.949 22.406 8.641 1 90.31 103 ILE A O 1
ATOM 865 N N . PHE A 1 104 ? 5.152 20.203 8.445 1 94 104 PHE A N 1
ATOM 866 C CA . PHE A 1 104 ? 3.75 20.031 8.086 1 94 104 PHE A CA 1
ATOM 867 C C . PHE A 1 104 ? 2.895 19.812 9.328 1 94 104 PHE A C 1
ATOM 869 O O . PHE A 1 104 ? 1.667 19.734 9.234 1 94 104 PHE A O 1
ATOM 876 N N . LEU A 1 105 ? 3.482 19.578 10.453 1 94.75 105 LEU A N 1
ATOM 877 C CA . LEU A 1 105 ? 2.898 19.609 11.789 1 94.75 105 LEU A CA 1
ATOM 878 C C . LEU A 1 105 ? 1.966 18.406 12 1 94.75 105 LEU A C 1
ATOM 880 O O . LEU A 1 105 ? 0.911 18.547 12.625 1 94.75 105 LEU A O 1
ATOM 884 N N . VAL A 1 106 ? 2.275 17.297 11.336 1 96.06 106 VAL A N 1
ATOM 885 C CA . VAL A 1 106 ? 1.636 16.047 11.711 1 96.06 106 VAL A CA 1
ATOM 886 C C . VAL A 1 106 ? 1.988 15.695 13.156 1 96.06 106 VAL A C 1
ATOM 888 O O . VAL A 1 106 ? 3.146 15.805 13.562 1 96.06 106 VAL A O 1
ATOM 891 N N . LYS A 1 107 ? 0.994 15.375 13.945 1 96.62 107 LYS A N 1
ATOM 892 C CA . LYS A 1 107 ? 1.271 14.914 15.305 1 96.62 107 LYS A CA 1
ATOM 893 C C . LYS A 1 107 ? 1.64 13.43 15.32 1 96.62 107 LYS A C 1
ATOM 895 O O . LYS A 1 107 ? 0.761 12.57 15.258 1 96.62 107 LYS A O 1
ATOM 900 N N . MET A 1 108 ? 2.852 13.156 15.438 1 96.56 108 MET A N 1
ATOM 901 C CA . MET A 1 108 ? 3.379 11.797 15.469 1 96.56 108 MET A CA 1
ATOM 902 C C . MET A 1 108 ? 3.988 11.477 16.828 1 96.56 108 MET A C 1
ATOM 904 O O . MET A 1 108 ? 4.957 12.117 17.25 1 96.56 108 MET A O 1
ATOM 908 N N . GLU A 1 109 ? 3.43 10.539 17.469 1 96.19 109 GLU A N 1
ATOM 909 C CA . GLU A 1 109 ? 3.943 10.133 18.781 1 96.19 109 GLU A CA 1
ATOM 910 C C . GLU A 1 109 ? 5.145 9.203 18.641 1 96.19 109 GLU A C 1
ATOM 912 O O . GLU A 1 109 ? 5.566 8.891 17.516 1 96.19 109 GLU A O 1
ATOM 917 N N . LYS A 1 110 ? 5.68 8.852 19.766 1 93.38 110 LYS A N 1
ATOM 918 C CA . LYS A 1 110 ? 6.891 8.031 19.812 1 93.38 110 LYS A CA 1
ATOM 919 C C . LYS A 1 110 ? 6.691 6.719 19.062 1 93.38 110 LYS A C 1
ATOM 921 O O . LYS A 1 110 ? 5.648 6.074 19.203 1 93.38 110 LYS A O 1
ATOM 926 N N . ASN A 1 111 ? 7.688 6.348 18.266 1 91.5 111 ASN A N 1
ATOM 927 C CA . ASN A 1 111 ? 7.754 5.055 17.578 1 91.5 111 ASN A CA 1
ATOM 928 C C . ASN A 1 111 ? 6.664 4.926 16.516 1 91.5 111 ASN A C 1
ATOM 930 O O . ASN A 1 111 ? 6.328 3.816 16.109 1 91.5 111 ASN A O 1
ATOM 934 N N . SER A 1 112 ? 6.027 5.961 16.188 1 94.38 112 SER A N 1
ATOM 935 C CA . SER A 1 112 ? 5.105 5.898 15.055 1 94.38 112 SER A CA 1
ATOM 936 C C . SER A 1 112 ? 5.859 5.891 13.734 1 94.38 112 SER A C 1
ATOM 938 O O . SER A 1 112 ? 6.969 6.422 13.641 1 94.38 112 SER A O 1
ATOM 940 N N . VAL A 1 113 ? 5.254 5.246 12.758 1 92.75 113 VAL A N 1
ATOM 941 C CA . VAL A 1 113 ? 5.91 5.082 11.469 1 92.75 113 VAL A CA 1
ATOM 942 C C . VAL A 1 113 ? 4.934 5.434 10.344 1 92.75 113 VAL A C 1
ATOM 944 O O . VAL A 1 113 ? 3.793 4.969 10.344 1 92.75 113 VAL A O 1
ATOM 947 N N . LEU A 1 114 ? 5.328 6.277 9.469 1 94.62 114 LEU A N 1
ATOM 948 C CA . LEU A 1 114 ? 4.625 6.574 8.227 1 94.62 114 LEU A CA 1
ATOM 949 C C . LEU A 1 114 ? 5.488 6.234 7.016 1 94.62 114 LEU A C 1
ATOM 951 O O . LEU A 1 114 ? 6.492 6.902 6.758 1 94.62 114 LEU A O 1
ATOM 955 N N . TYR A 1 115 ? 5.059 5.258 6.281 1 92.75 115 TYR A N 1
ATOM 956 C CA . TYR A 1 115 ? 5.891 4.723 5.207 1 92.75 115 TYR A CA 1
ATOM 957 C C . TYR A 1 115 ? 5.762 5.562 3.945 1 92.75 115 TYR A C 1
ATOM 959 O O . TYR A 1 115 ? 5.156 6.637 3.965 1 92.75 115 TYR A O 1
ATOM 967 N N . TYR A 1 116 ? 6.32 5.113 2.963 1 91.25 116 TYR A N 1
ATOM 968 C CA . TYR A 1 116 ? 6.637 5.816 1.723 1 91.25 116 TYR A CA 1
ATOM 969 C C . TYR A 1 116 ? 5.375 6.055 0.898 1 91.25 116 TYR A C 1
ATOM 971 O O . TYR A 1 116 ? 4.469 5.219 0.883 1 91.25 116 TYR A O 1
ATOM 979 N N . GLY A 1 117 ? 5.297 7.262 0.224 1 92.94 117 GLY A N 1
ATOM 980 C CA . GLY A 1 117 ? 4.371 7.48 -0.876 1 92.94 117 GLY A CA 1
ATOM 981 C C . GLY A 1 117 ? 2.984 7.895 -0.417 1 92.94 117 GLY A C 1
ATOM 982 O O . GLY A 1 117 ? 2.045 7.934 -1.215 1 92.94 117 GLY A O 1
ATOM 983 N N . SER A 1 118 ? 2.811 8.234 0.795 1 94.38 118 SER A N 1
ATOM 984 C CA . SER A 1 118 ? 1.491 8.594 1.308 1 94.38 118 SER A CA 1
ATOM 985 C C . SER A 1 118 ? 1.078 9.992 0.852 1 94.38 118 SER A C 1
ATOM 987 O O . SER A 1 118 ? 1.898 10.906 0.833 1 94.38 118 SER A O 1
ATOM 989 N N . GLU A 1 119 ? -0.132 10.062 0.435 1 95.38 119 GLU A N 1
ATOM 990 C CA . GLU A 1 119 ? -0.749 11.359 0.204 1 95.38 119 GLU A CA 1
ATOM 991 C C . GLU A 1 119 ? -1.47 11.859 1.453 1 95.38 119 GLU A C 1
ATOM 993 O O . GLU A 1 119 ? -2.348 11.18 1.983 1 95.38 119 GLU A O 1
ATOM 998 N N . ILE A 1 120 ? -1.081 13.07 1.893 1 96.44 120 ILE A N 1
ATOM 999 C CA . ILE A 1 120 ? -1.686 13.641 3.092 1 96.44 120 ILE A CA 1
ATOM 1000 C C . ILE A 1 120 ? -2.322 14.984 2.762 1 96.44 120 ILE A C 1
ATOM 1002 O O . ILE A 1 120 ? -1.669 15.867 2.201 1 96.44 120 ILE A O 1
ATOM 1006 N N . ARG A 1 121 ? -3.541 15.055 3.059 1 94.5 121 ARG A N 1
ATOM 1007 C CA . ARG A 1 121 ? -4.254 16.328 2.943 1 94.5 121 ARG A CA 1
ATOM 1008 C C . ARG A 1 121 ? -4.613 16.875 4.316 1 94.5 121 ARG A C 1
ATOM 1010 O O . ARG A 1 121 ? -5.203 16.172 5.141 1 94.5 121 ARG A O 1
ATOM 1017 N N . ALA A 1 122 ? -4.262 18.172 4.543 1 93.56 122 ALA A N 1
ATOM 1018 C CA . ALA A 1 122 ? -4.398 18.828 5.84 1 93.56 122 ALA A CA 1
ATOM 1019 C C . ALA A 1 122 ? -3.613 18.078 6.914 1 93.56 122 ALA A C 1
ATOM 1021 O O . ALA A 1 122 ? -4.188 17.625 7.91 1 93.56 122 ALA A O 1
ATOM 1022 N N . PRO A 1 123 ? -2.262 18.016 6.707 1 95.75 123 PRO A N 1
ATOM 1023 C CA . PRO A 1 123 ? -1.421 17.234 7.625 1 95.75 123 PRO A CA 1
ATOM 1024 C C . PRO A 1 123 ? -1.498 17.734 9.062 1 95.75 123 PRO A C 1
ATOM 1026 O O . PRO A 1 123 ? -1.323 16.969 10.008 1 95.75 123 PRO A O 1
ATOM 1029 N N . TRP A 1 124 ? -1.826 18.938 9.328 1 94.12 124 TRP A N 1
ATOM 1030 C CA . TRP A 1 124 ? -1.917 19.516 10.664 1 94.12 124 TRP A CA 1
ATOM 1031 C C . TRP A 1 124 ? -3.109 18.953 11.422 1 94.12 124 TRP A C 1
ATOM 1033 O O . TRP A 1 124 ? -3.264 19.203 12.625 1 94.12 124 TRP A O 1
ATOM 1043 N N . MET A 1 125 ? -3.934 18.156 10.711 1 95.75 125 MET A N 1
ATOM 1044 C CA . MET A 1 125 ? -5.105 17.547 11.336 1 95.75 125 MET A CA 1
ATOM 1045 C C . MET A 1 125 ? -4.945 16.031 11.445 1 95.75 125 MET A C 1
ATOM 1047 O O . MET A 1 125 ? -5.918 15.32 11.688 1 95.75 125 MET A O 1
ATOM 1051 N N . LEU A 1 126 ? -3.787 15.531 11.273 1 97.19 126 LEU A N 1
ATOM 1052 C CA . LEU A 1 126 ? -3.477 14.109 11.352 1 97.19 126 LEU A CA 1
ATOM 1053 C C . LEU A 1 126 ? -2.707 13.797 12.633 1 97.19 126 LEU A C 1
ATOM 1055 O O . LEU A 1 126 ? -1.674 14.406 12.906 1 97.19 126 LEU A O 1
ATOM 1059 N N . MET A 1 127 ? -3.227 12.898 13.398 1 97.94 127 MET A N 1
ATOM 1060 C CA . MET A 1 127 ? -2.568 12.422 14.609 1 97.94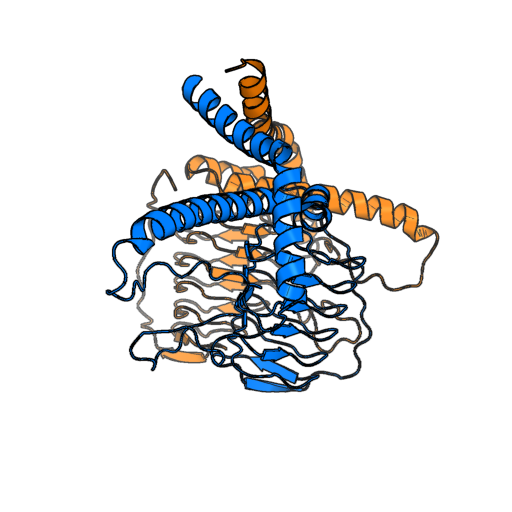 127 MET A CA 1
ATOM 1061 C C . MET A 1 127 ? -2.295 10.922 14.523 1 97.94 127 MET A C 1
ATOM 1063 O O . MET A 1 127 ? -3.195 10.141 14.219 1 97.94 127 MET A O 1
ATOM 1067 N N . ILE A 1 128 ? -1.072 10.555 14.797 1 98.25 128 ILE A N 1
ATOM 1068 C CA . ILE A 1 128 ? -0.655 9.156 14.812 1 98.25 128 ILE A CA 1
ATOM 1069 C C . ILE A 1 128 ? -0.113 8.789 16.188 1 98.25 128 ILE A C 1
ATOM 1071 O O . ILE A 1 128 ? 0.911 9.328 16.625 1 98.25 128 ILE A O 1
ATOM 1075 N N . GLY A 1 129 ? -0.73 7.852 16.828 1 98.06 129 GLY A N 1
ATOM 1076 C CA . GLY A 1 129 ? -0.409 7.492 18.203 1 98.06 129 GLY A CA 1
ATOM 1077 C C . GLY A 1 129 ? 0.864 6.676 18.312 1 98.06 129 GLY A C 1
ATOM 1078 O O . GLY A 1 129 ? 1.444 6.266 17.312 1 98.06 129 GLY A O 1
ATOM 1079 N N . LYS A 1 130 ? 1.201 6.422 19.562 1 97.5 130 LYS A N 1
ATOM 1080 C CA . LYS A 1 130 ? 2.439 5.727 19.906 1 97.5 130 LYS A CA 1
ATOM 1081 C C . LYS A 1 130 ? 2.484 4.344 19.266 1 97.5 130 LYS A C 1
ATOM 1083 O O . LYS A 1 130 ? 1.528 3.574 19.359 1 97.5 130 LYS A O 1
ATOM 1088 N N . GLY A 1 131 ? 3.57 4.09 18.516 1 95.88 131 GLY A N 1
ATOM 1089 C CA . GLY A 1 131 ? 3.822 2.76 17.984 1 95.88 131 GLY A CA 1
ATOM 1090 C C . GLY A 1 131 ? 3.033 2.459 16.719 1 95.88 131 GLY A C 1
ATOM 1091 O O . GLY A 1 131 ? 3.246 1.426 16.078 1 95.88 131 GLY A O 1
ATOM 1092 N N . SER A 1 132 ? 2.131 3.309 16.328 1 97.56 132 SER A N 1
ATOM 1093 C CA . SER A 1 132 ? 1.262 3.035 15.18 1 97.56 132 SER A CA 1
ATOM 1094 C C . SER A 1 132 ? 2.018 3.17 13.867 1 97.56 132 SER A C 1
ATOM 1096 O O . SER A 1 132 ? 2.92 4.004 13.742 1 97.56 132 SER A O 1
ATOM 1098 N N . VAL A 1 133 ? 1.596 2.322 12.914 1 96.31 133 VAL A N 1
ATOM 1099 C CA . VAL A 1 133 ? 2.26 2.246 11.617 1 96.31 133 VAL A CA 1
ATOM 1100 C C . VAL A 1 133 ? 1.244 2.49 10.508 1 96.31 133 VAL A C 1
ATOM 1102 O O . VAL A 1 133 ? 0.138 1.945 10.531 1 96.31 133 VAL A O 1
ATOM 1105 N N . VAL A 1 134 ? 1.616 3.332 9.594 1 97.12 134 VAL A N 1
ATOM 1106 C CA . VAL A 1 134 ? 0.867 3.533 8.359 1 97.12 134 VAL A CA 1
ATOM 1107 C C . VAL A 1 134 ? 1.694 3.055 7.168 1 97.12 134 VAL A C 1
ATOM 1109 O O . VAL A 1 134 ? 2.785 3.57 6.914 1 97.12 134 VAL A O 1
ATOM 1112 N N . GLY A 1 135 ? 1.156 2.129 6.465 1 95.69 135 GLY A N 1
ATOM 1113 C CA . GLY A 1 135 ? 1.874 1.491 5.375 1 95.69 135 GLY A CA 1
ATOM 1114 C C . GLY A 1 135 ? 2.025 2.383 4.156 1 95.69 135 GLY A C 1
ATOM 1115 O O . GLY A 1 135 ? 1.567 3.527 4.16 1 95.69 135 GLY A O 1
ATOM 1116 N N . ASP A 1 136 ? 2.641 1.825 3.111 1 94.56 136 ASP A N 1
ATOM 1117 C CA . ASP A 1 136 ? 3.02 2.568 1.913 1 94.56 136 ASP A CA 1
ATOM 1118 C C . ASP A 1 136 ? 1.786 2.99 1.117 1 94.56 136 ASP A C 1
ATOM 1120 O O . ASP A 1 136 ? 0.768 2.297 1.125 1 94.56 136 ASP A O 1
ATOM 1124 N N . ASN A 1 137 ? 1.909 4.113 0.415 1 95.25 137 ASN A N 1
ATOM 1125 C CA . ASN A 1 137 ? 0.992 4.57 -0.624 1 95.25 137 ASN A CA 1
ATOM 1126 C C . ASN 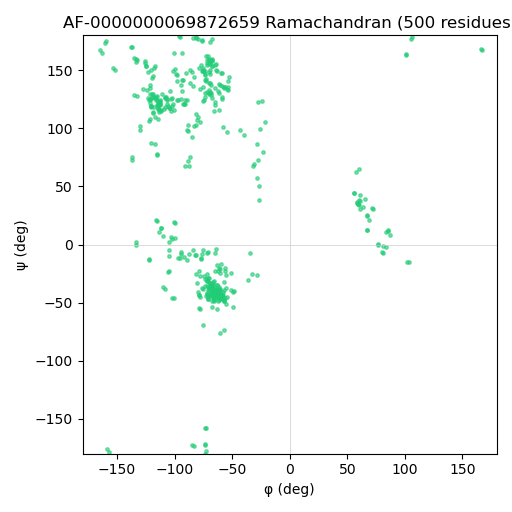A 1 137 ? -0.426 4.738 -0.085 1 95.25 137 ASN A C 1
ATOM 1128 O O . ASN A 1 137 ? -1.397 4.41 -0.769 1 95.25 137 ASN A O 1
ATOM 1132 N N . SER A 1 138 ? -0.52 5.172 1.118 1 97.19 138 SER A N 1
ATOM 1133 C CA . SER A 1 138 ? -1.828 5.453 1.701 1 97.19 138 SER A CA 1
ATOM 1134 C C . SER A 1 138 ? -2.285 6.871 1.381 1 97.19 138 SER A C 1
ATOM 1136 O O . SER A 1 138 ? -1.461 7.754 1.13 1 97.19 138 SER A O 1
ATOM 1138 N N . ILE A 1 139 ? -3.584 7.023 1.3 1 98.06 139 ILE A N 1
ATOM 1139 C CA . ILE A 1 139 ? -4.195 8.344 1.181 1 98.06 139 ILE A CA 1
ATOM 1140 C C . ILE A 1 139 ? -4.859 8.727 2.502 1 98.06 139 ILE A C 1
ATOM 1142 O O . ILE A 1 139 ? -5.762 8.031 2.973 1 98.06 139 ILE A O 1
ATOM 1146 N N . LEU A 1 140 ? -4.41 9.836 3.078 1 98.38 140 LEU A N 1
ATOM 1147 C CA . LEU A 1 140 ? -4.906 10.328 4.355 1 98.38 140 LEU A CA 1
ATOM 1148 C C . LEU A 1 140 ? -5.504 11.727 4.203 1 98.38 140 LEU A C 1
ATOM 1150 O O . LEU A 1 140 ? -4.812 12.727 4.395 1 98.38 140 LEU A O 1
ATOM 1154 N N . ASP A 1 141 ? -6.754 11.766 3.875 1 97.38 141 ASP A N 1
ATOM 1155 C CA . ASP A 1 141 ? -7.461 13.031 3.723 1 97.38 141 ASP A CA 1
ATOM 1156 C C . ASP A 1 141 ? -8.078 13.477 5.047 1 97.38 141 ASP A C 1
ATOM 1158 O O . ASP A 1 141 ? -9.211 13.102 5.367 1 97.38 141 ASP A O 1
ATOM 1162 N N . ALA A 1 142 ? -7.41 14.367 5.73 1 96.19 142 ALA A N 1
ATOM 1163 C CA . ALA A 1 142 ? -7.824 14.781 7.07 1 96.19 142 ALA A CA 1
ATOM 1164 C C . ALA A 1 142 ? -8.555 16.125 7.023 1 96.19 142 ALA A C 1
ATOM 1166 O O . ALA A 1 142 ? -8.734 16.781 8.055 1 96.19 142 ALA A O 1
ATOM 1167 N N . ARG A 1 143 ? -9.039 16.484 5.891 1 92 143 ARG A N 1
ATOM 1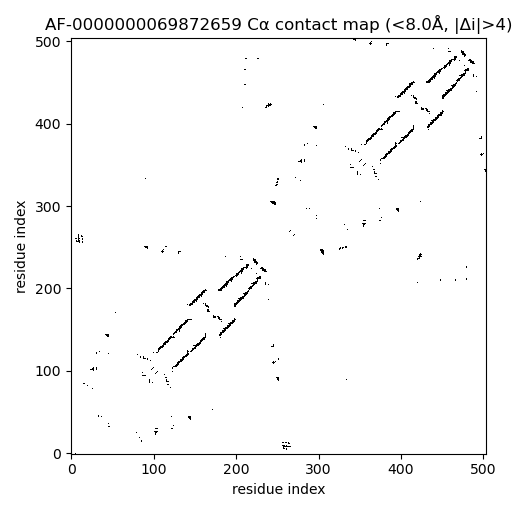168 C CA . ARG A 1 143 ? -9.492 17.844 5.668 1 92 143 ARG A CA 1
ATOM 1169 C C . ARG A 1 143 ? -10.781 18.125 6.43 1 92 143 ARG A C 1
ATOM 1171 O O . ARG A 1 143 ? -11.094 19.281 6.73 1 92 143 ARG A O 1
ATOM 1178 N N . ARG A 1 144 ? -11.516 17.156 6.633 1 92.94 144 ARG A N 1
ATOM 1179 C CA . ARG A 1 144 ? -12.844 17.406 7.191 1 92.94 144 ARG A CA 1
ATOM 1180 C C . ARG A 1 144 ? -12.977 16.781 8.578 1 92.94 144 ARG A C 1
ATOM 1182 O O . ARG A 1 144 ? -13.758 15.844 8.773 1 92.94 144 ARG A O 1
ATOM 1189 N N . GLY A 1 145 ? -12.422 17.391 9.531 1 92.25 145 GLY A N 1
ATOM 1190 C CA . GLY A 1 145 ? -12.594 17 10.922 1 92.25 145 GLY A CA 1
ATOM 1191 C C . GLY A 1 145 ? -11.398 16.266 11.484 1 92.25 145 GLY A C 1
ATOM 1192 O O . GLY A 1 145 ? -11.305 16.047 12.695 1 92.25 145 GLY A O 1
ATOM 1193 N N . GLY A 1 146 ? -10.469 15.781 10.617 1 95.69 146 GLY A N 1
ATOM 1194 C CA . GLY A 1 146 ? -9.234 15.18 11.094 1 95.69 146 GLY A CA 1
ATOM 1195 C C . GLY A 1 146 ? -9.258 13.664 11.078 1 95.69 146 GLY A C 1
ATOM 1196 O O . GLY A 1 146 ? -10.312 13.062 10.875 1 95.69 146 GLY A O 1
ATOM 1197 N N . ILE A 1 147 ? -8.125 13.102 11.156 1 97.94 147 ILE A N 1
ATOM 1198 C CA . ILE A 1 147 ? -7.902 11.664 11.328 1 97.94 147 ILE A CA 1
ATOM 1199 C C . ILE A 1 147 ? -7.121 11.414 12.609 1 97.94 147 ILE A C 1
ATOM 1201 O O . ILE A 1 147 ? -6.039 11.977 12.812 1 97.94 147 ILE A O 1
ATOM 1205 N N . TYR A 1 148 ? -7.625 10.602 13.453 1 98.56 148 TYR A N 1
ATOM 1206 C CA . TYR A 1 148 ? -7.051 10.305 14.758 1 98.56 148 TYR A CA 1
ATOM 1207 C C . TYR A 1 148 ? -6.762 8.812 14.906 1 98.56 148 TYR A C 1
ATOM 1209 O O . TYR A 1 148 ? -7.684 8.016 15.078 1 98.56 148 TYR A O 1
ATOM 1217 N N . ILE A 1 149 ? -5.523 8.484 14.852 1 98.75 149 ILE A N 1
ATOM 1218 C CA . ILE A 1 149 ? -5.07 7.105 14.953 1 98.75 149 ILE A CA 1
ATOM 1219 C C . ILE A 1 149 ? -4.531 6.84 16.359 1 98.75 149 ILE A C 1
ATOM 1221 O O . ILE A 1 149 ? -3.637 7.543 16.828 1 98.75 149 ILE A O 1
ATOM 1225 N N . GLY A 1 150 ? -5.035 5.84 17.016 1 98.56 150 GLY A N 1
ATOM 1226 C 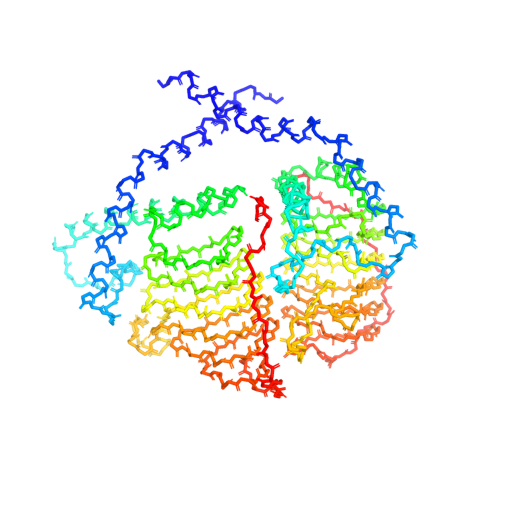CA . GLY A 1 150 ? -4.633 5.496 18.375 1 98.56 150 GLY A CA 1
ATOM 1227 C C . GLY A 1 150 ? -3.26 4.855 18.453 1 98.56 150 GLY A C 1
ATOM 1228 O O . GLY A 1 150 ? -2.418 5.078 17.578 1 98.56 150 GLY A O 1
ATOM 1229 N N . GLU A 1 151 ? -3.021 4.098 19.578 1 98.25 151 GLU A N 1
ATOM 1230 C CA . GLU A 1 151 ? -1.723 3.484 19.828 1 98.25 151 GLU A CA 1
ATOM 1231 C C . GLU A 1 151 ? -1.672 2.059 19.281 1 98.25 151 GLU A C 1
ATOM 1233 O O . GLU A 1 151 ? -2.66 1.325 19.359 1 98.25 151 GLU A O 1
ATOM 1238 N N . ASN A 1 152 ? -0.5 1.698 18.719 1 97.44 152 ASN A N 1
ATOM 1239 C CA . ASN A 1 152 ? -0.224 0.339 18.266 1 97.44 152 ASN A CA 1
ATOM 1240 C C . ASN A 1 152 ? -1.218 -0.11 17.203 1 97.44 152 ASN A C 1
ATOM 1242 O O . ASN A 1 152 ? -1.672 -1.255 17.219 1 97.44 152 ASN A O 1
ATOM 1246 N N . VAL A 1 153 ? -1.63 0.806 16.391 1 98.31 153 VAL A N 1
ATOM 1247 C CA . VAL A 1 153 ? -2.441 0.527 15.211 1 98.31 153 VAL A CA 1
ATOM 1248 C C . VAL A 1 153 ? -1.537 0.134 14.047 1 98.31 153 VAL A C 1
ATOM 1250 O O . VAL A 1 153 ? -0.471 0.722 13.852 1 98.31 153 VAL A O 1
ATOM 1253 N N . ASN A 1 154 ? -1.952 -0.891 13.336 1 97.38 154 ASN A N 1
ATOM 1254 C CA . ASN A 1 154 ? -1.248 -1.3 12.125 1 97.38 154 ASN A CA 1
ATOM 1255 C C . ASN A 1 154 ? -2.113 -1.11 10.883 1 97.38 154 ASN A C 1
ATOM 1257 O O . ASN A 1 154 ? -3.102 -1.821 10.695 1 97.38 154 ASN A O 1
ATOM 1261 N N . ILE A 1 155 ? -1.762 -0.15 10.109 1 98.19 155 ILE A N 1
ATOM 1262 C CA . ILE A 1 155 ? -2.426 0.11 8.836 1 98.19 155 ILE A CA 1
ATOM 1263 C C . ILE A 1 155 ? -1.542 -0.366 7.688 1 98.19 155 ILE A C 1
ATOM 1265 O O . ILE A 1 155 ? -0.439 0.15 7.488 1 98.19 155 ILE A O 1
ATOM 1269 N N . ALA A 1 156 ? -2.008 -1.325 6.922 1 97.25 156 ALA A N 1
ATOM 1270 C CA . ALA A 1 156 ? -1.234 -1.896 5.824 1 97.25 156 ALA A CA 1
ATOM 1271 C C . ALA A 1 156 ? -1.154 -0.927 4.648 1 97.25 156 ALA A C 1
ATOM 1273 O O . ALA A 1 156 ? -1.471 0.257 4.789 1 97.25 156 ALA A O 1
ATOM 1274 N N . SER A 1 157 ? -0.613 -1.426 3.512 1 96.25 157 SER A N 1
ATOM 1275 C CA . SER A 1 157 ? -0.349 -0.58 2.352 1 96.25 157 SER A CA 1
ATOM 1276 C C . SER A 1 157 ? -1.633 -0.272 1.588 1 96.25 157 SER A C 1
ATOM 1278 O O . SER A 1 157 ? -2.582 -1.059 1.616 1 96.25 157 SER A O 1
ATOM 1280 N N . ASN A 1 158 ? -1.643 0.841 0.884 1 97.38 158 ASN A N 1
ATOM 1281 C CA . ASN A 1 158 ? -2.688 1.237 -0.053 1 97.38 158 ASN A CA 1
ATOM 1282 C C . ASN A 1 158 ? -4.039 1.384 0.642 1 97.38 158 ASN A C 1
ATOM 1284 O O . ASN A 1 158 ? -5.062 0.937 0.119 1 97.38 158 ASN A O 1
ATOM 1288 N N . VAL A 1 159 ? -3.996 1.988 1.789 1 98.56 159 VAL A N 1
ATOM 1289 C CA . VAL A 1 159 ? -5.227 2.283 2.516 1 98.56 159 VAL A CA 1
ATOM 1290 C C . VAL A 1 159 ? -5.641 3.732 2.266 1 98.56 159 VAL A C 1
ATOM 1292 O O . VAL A 1 159 ? -4.793 4.625 2.215 1 98.56 159 VAL A O 1
ATOM 1295 N N . SER A 1 160 ? -6.945 3.953 2.109 1 98.75 160 SER A N 1
ATOM 1296 C CA . SER A 1 160 ? -7.465 5.301 1.898 1 98.75 160 SER A CA 1
ATOM 1297 C C . SER A 1 160 ? -8.438 5.699 3.004 1 98.75 160 SER A C 1
ATOM 1299 O O . SER A 1 160 ? -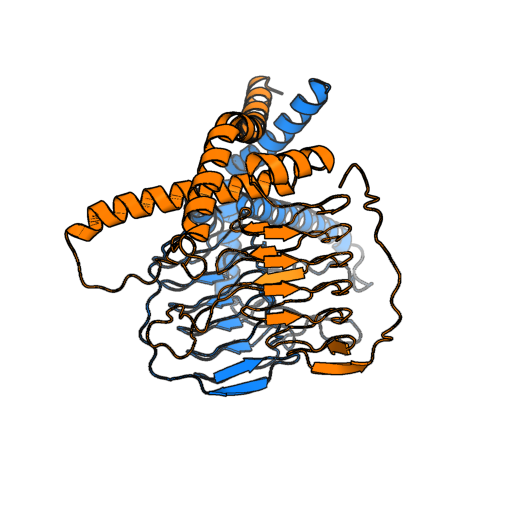9.406 4.988 3.27 1 98.75 160 SER A O 1
ATOM 1301 N N . LEU A 1 161 ? -8.195 6.82 3.621 1 98.75 161 LEU A N 1
ATOM 1302 C CA . LEU A 1 161 ? -9.078 7.434 4.613 1 98.75 161 LEU A CA 1
ATOM 1303 C C . LEU A 1 161 ? -9.641 8.758 4.098 1 98.75 161 LEU A C 1
ATOM 1305 O O . LEU A 1 161 ? -8.875 9.688 3.812 1 98.75 161 LEU A O 1
ATOM 1309 N N . TRP A 1 162 ? -10.914 8.805 3.939 1 98.06 162 TRP A N 1
ATOM 1310 C CA . TRP A 1 162 ? -11.586 9.992 3.416 1 98.06 162 TRP A CA 1
ATOM 1311 C C . TRP A 1 162 ? -12.516 10.602 4.461 1 98.06 162 TRP A C 1
ATOM 1313 O O . TRP A 1 162 ? -13.484 9.969 4.875 1 98.06 162 TRP A O 1
ATOM 1323 N N . THR A 1 163 ? -12.266 11.898 4.84 1 96.5 163 THR A N 1
ATOM 1324 C CA . THR A 1 163 ? -13.102 12.523 5.859 1 96.5 163 THR A CA 1
ATOM 1325 C C . THR A 1 163 ? -14.234 13.32 5.215 1 96.5 163 THR A C 1
ATOM 1327 O O . THR A 1 163 ? -15.125 13.812 5.906 1 96.5 163 THR A O 1
ATOM 1330 N N . GLY A 1 164 ? -14.172 13.453 3.926 1 94.38 164 GLY A N 1
ATOM 1331 C CA . GLY A 1 164 ? -15.188 14.258 3.26 1 94.38 164 GLY A CA 1
ATOM 1332 C C . GLY A 1 164 ? -15.898 13.516 2.145 1 94.38 164 GLY A C 1
ATOM 1333 O O . GLY A 1 164 ? -15.367 12.547 1.601 1 94.38 164 GLY A O 1
ATOM 1334 N N . GLY A 1 165 ? -17.062 13.961 1.854 1 92.69 165 GLY A N 1
ATOM 1335 C CA . GLY A 1 165 ? -17.891 13.508 0.75 1 92.69 165 GLY A CA 1
ATOM 1336 C C . GLY A 1 165 ? -18.922 14.539 0.321 1 92.69 165 GLY A C 1
ATOM 1337 O O . GLY A 1 165 ? -18.844 15.703 0.704 1 92.69 165 GLY A O 1
ATOM 1338 N N . HIS A 1 166 ? -19.672 14.141 -0.617 1 92.31 166 HIS A N 1
ATOM 1339 C CA . HIS A 1 166 ? -20.766 14.977 -1.08 1 92.31 166 HIS A CA 1
ATOM 1340 C C . HIS A 1 166 ? -22.109 14.297 -0.841 1 92.31 166 HIS A C 1
ATOM 1342 O O . HIS A 1 166 ? -22.188 13.062 -0.812 1 92.31 166 HIS A O 1
ATOM 1348 N N . ASP A 1 167 ? -23.109 15.188 -0.705 1 91 167 ASP A N 1
ATOM 1349 C CA . ASP A 1 167 ? -24.469 14.68 -0.658 1 91 167 ASP A CA 1
ATOM 1350 C C . ASP A 1 167 ? -25 14.383 -2.061 1 91 167 ASP A C 1
ATOM 1352 O O . ASP A 1 167 ? -25.312 15.305 -2.816 1 91 167 ASP A O 1
ATOM 1356 N N . TYR A 1 168 ? -25.078 13.102 -2.311 1 91.31 168 TYR A N 1
ATOM 1357 C CA . TYR A 1 168 ? -25.438 12.695 -3.666 1 91.31 168 TYR A CA 1
ATOM 1358 C C . TYR A 1 168 ? -26.922 12.906 -3.928 1 91.31 168 TYR A C 1
ATOM 1360 O O . TYR A 1 168 ? -27.391 12.734 -5.055 1 91.31 168 TYR A O 1
ATOM 1368 N N . ASN A 1 169 ? -27.719 13.312 -2.934 1 93.31 169 ASN A N 1
ATOM 1369 C CA . ASN A 1 169 ? -29.125 13.633 -3.102 1 93.31 169 ASN A CA 1
ATOM 1370 C C . ASN A 1 169 ? -29.375 15.141 -3.084 1 93.31 169 ASN A C 1
ATOM 1372 O O . ASN A 1 169 ? -30.484 15.602 -3.312 1 93.31 169 ASN A O 1
ATOM 1376 N N . ASP A 1 170 ? -28.375 15.844 -2.727 1 91.44 170 ASP A N 1
ATOM 1377 C CA . ASP A 1 170 ? -28.5 17.297 -2.732 1 91.44 170 ASP A CA 1
ATOM 1378 C C . ASP A 1 170 ? -28.562 17.828 -4.16 1 91.44 170 ASP A C 1
ATOM 1380 O O . ASP A 1 170 ? -27.719 17.484 -4.992 1 91.44 170 ASP A O 1
ATOM 1384 N N . PRO A 1 171 ? -29.531 18.656 -4.453 1 92.62 171 PRO A N 1
ATOM 1385 C CA . PRO A 1 171 ? -29.688 19.141 -5.828 1 92.62 171 PRO A CA 1
ATOM 1386 C C . PRO A 1 171 ? -28.469 19.906 -6.324 1 92.62 171 PRO A C 1
ATOM 1388 O O . PRO A 1 171 ? -28.25 20.016 -7.531 1 92.62 171 PRO A O 1
ATOM 1391 N N . TYR A 1 172 ? -27.719 20.359 -5.34 1 90.25 172 TYR A N 1
ATOM 1392 C CA . TYR A 1 172 ? -26.562 21.141 -5.746 1 90.25 172 TYR A CA 1
ATOM 1393 C C . TYR A 1 172 ? -25.266 20.375 -5.469 1 90.25 172 TYR A C 1
ATOM 1395 O O . TYR A 1 172 ? -24.172 20.938 -5.535 1 90.25 172 TYR A O 1
ATOM 1403 N N . PHE A 1 173 ? -25.406 19.125 -5.078 1 91.31 173 PHE A N 1
ATOM 1404 C CA . PHE A 1 173 ? -24.281 18.219 -4.871 1 91.31 173 PHE A CA 1
ATOM 1405 C C . PHE A 1 173 ? -23.344 18.781 -3.801 1 91.31 173 PHE A C 1
ATOM 1407 O O . PHE A 1 173 ? -22.125 18.688 -3.932 1 91.31 173 PHE A O 1
ATOM 1414 N N . ARG A 1 174 ? -23.953 19.484 -2.791 1 84.75 174 ARG A N 1
ATOM 1415 C CA . ARG A 1 174 ? -23.172 20.125 -1.747 1 84.75 174 ARG A CA 1
ATOM 1416 C C . ARG A 1 174 ? -22.609 19.109 -0.765 1 84.75 174 ARG A C 1
ATOM 1418 O O . ARG A 1 174 ? -23.141 18 -0.655 1 84.75 174 ARG A O 1
ATOM 1425 N N . SER A 1 175 ? -21.406 19.438 -0.282 1 86.56 175 SER A N 1
ATOM 1426 C CA . SER A 1 175 ? -20.875 18.688 0.858 1 86.56 175 SER A CA 1
ATOM 1427 C C . SER A 1 175 ? -21.516 19.156 2.162 1 86.56 175 SER A C 1
ATOM 1429 O O . SER A 1 175 ? -21.234 20.25 2.648 1 86.56 175 SER A O 1
ATOM 1431 N N . MET A 1 176 ? -22.422 18.328 2.684 1 82.5 176 MET A N 1
ATOM 1432 C CA . MET A 1 176 ? -23.156 18.672 3.893 1 82.5 176 MET A CA 1
ATOM 1433 C C . MET A 1 176 ? -22.469 18.125 5.133 1 82.5 176 MET A C 1
ATOM 1435 O O . MET A 1 176 ? -21.531 17.328 5.023 1 82.5 176 MET A O 1
ATOM 1439 N N . LYS A 1 177 ? -22.891 18.641 6.258 1 84.75 177 LYS A N 1
ATOM 1440 C CA . LYS A 1 177 ? -22.328 18.203 7.531 1 84.75 177 LYS A CA 1
ATOM 1441 C C . LYS A 1 177 ? -22.469 16.688 7.703 1 84.75 177 LYS A C 1
ATOM 1443 O O . LYS A 1 177 ? -21.641 16.062 8.367 1 84.75 177 LYS A O 1
ATOM 1448 N N . THR A 1 178 ? -23.438 16.188 6.977 1 87.88 178 THR A N 1
ATOM 1449 C CA . THR A 1 178 ? -23.703 14.758 7.102 1 87.88 178 THR A CA 1
ATOM 1450 C C . THR A 1 178 ? -22.75 13.953 6.23 1 87.88 178 THR A C 1
ATOM 1452 O O . THR A 1 178 ? -22.672 12.727 6.348 1 87.88 178 THR A O 1
ATOM 1455 N N . ASN A 1 179 ? -22.031 14.633 5.418 1 91.44 179 ASN A N 1
ATOM 1456 C CA . ASN A 1 179 ? -21.172 13.93 4.48 1 91.44 179 ASN A CA 1
ATOM 1457 C C . ASN A 1 179 ? -19.703 14.203 4.762 1 91.44 179 ASN A C 1
ATOM 1459 O O . ASN A 1 179 ? -18.859 14.078 3.873 1 91.44 179 ASN A O 1
ATOM 1463 N N . ARG A 1 180 ? -19.484 14.617 5.941 1 92.75 180 ARG A N 1
ATOM 1464 C CA . ARG A 1 180 ? -18.109 14.883 6.363 1 92.75 180 ARG A CA 1
ATOM 1465 C C . ARG A 1 180 ? -17.953 14.695 7.867 1 92.75 180 ARG A C 1
ATOM 1467 O O . ARG A 1 180 ? -18.922 14.836 8.625 1 92.75 180 ARG A O 1
ATOM 1474 N N . GLY A 1 181 ? -16.781 14.32 8.266 1 94.44 181 GLY A N 1
ATOM 1475 C CA . GLY A 1 181 ? -16.484 14.133 9.68 1 94.44 181 GLY A CA 1
ATOM 1476 C C . GLY A 1 181 ? -15.18 13.398 9.93 1 94.44 181 GLY A C 1
ATOM 1477 O O . GLY A 1 181 ? -14.602 12.828 9.008 1 94.44 181 GLY A O 1
ATOM 1478 N N . PRO A 1 182 ? -14.812 13.477 11.164 1 96.44 182 PRO A N 1
ATOM 1479 C CA . PRO A 1 182 ? -13.531 12.859 11.516 1 96.44 182 PRO A CA 1
ATOM 1480 C C . PRO A 1 182 ? -13.57 11.336 11.445 1 96.44 182 PRO A C 1
ATOM 1482 O O . PRO A 1 182 ? -14.648 10.734 11.453 1 96.44 182 PRO A O 1
ATOM 1485 N N . ILE A 1 183 ? -12.453 10.75 11.266 1 98.19 183 ILE A N 1
ATOM 1486 C CA . ILE A 1 183 ? -12.242 9.312 11.391 1 98.19 183 ILE A CA 1
ATOM 1487 C C . ILE A 1 183 ? -11.438 9.023 12.664 1 98.19 183 ILE A C 1
ATOM 1489 O O . ILE A 1 183 ? -10.375 9.617 12.875 1 98.19 183 ILE A O 1
ATOM 1493 N N . TYR A 1 184 ? -11.953 8.164 13.516 1 98.81 184 TYR A N 1
ATOM 1494 C CA . TYR A 1 184 ? -11.258 7.707 14.711 1 98.81 184 TYR A CA 1
ATOM 1495 C C . TYR A 1 184 ? -10.898 6.23 14.602 1 98.81 184 TYR A C 1
ATOM 1497 O O . TYR A 1 184 ? -11.766 5.387 14.359 1 98.81 184 TYR A O 1
ATOM 1505 N N . ILE A 1 185 ? -9.648 5.914 14.695 1 98.88 185 ILE A N 1
ATOM 1506 C CA . ILE A 1 185 ? -9.148 4.547 14.758 1 98.88 185 ILE A CA 1
ATOM 1507 C C . ILE A 1 185 ? -8.57 4.266 16.141 1 98.88 185 ILE A C 1
ATOM 1509 O O . ILE A 1 185 ? -7.562 4.852 16.531 1 98.88 185 ILE A O 1
ATOM 1513 N N . LYS A 1 186 ? -9.164 3.373 16.859 1 98.88 186 LYS A N 1
ATOM 1514 C CA . LYS A 1 186 ? -8.781 3.141 18.25 1 98.88 186 LYS A CA 1
ATOM 1515 C C . LYS A 1 186 ? -7.586 2.199 18.344 1 98.88 186 LYS A C 1
ATOM 1517 O O . LYS A 1 186 ? -7.074 1.733 17.328 1 98.88 186 LYS A O 1
ATOM 1522 N N . ASN A 1 187 ? -7.117 1.969 19.641 1 98.62 187 ASN A N 1
ATOM 1523 C CA . ASN A 1 187 ? -5.867 1.261 19.906 1 98.62 187 ASN A CA 1
ATOM 1524 C C . ASN A 1 187 ? -5.91 -0.164 19.359 1 98.62 187 ASN A C 1
ATOM 1526 O O . ASN A 1 187 ? -6.938 -0.835 19.438 1 98.62 187 ASN A O 1
ATOM 1530 N N . ARG A 1 188 ? -4.785 -0.599 18.719 1 98.12 188 ARG A N 1
ATOM 1531 C CA . ARG A 1 188 ? -4.504 -1.981 18.344 1 98.12 188 ARG A CA 1
ATOM 1532 C C . ARG A 1 188 ? -5.441 -2.457 17.234 1 98.12 188 ARG A C 1
ATOM 1534 O O . ARG A 1 188 ? -5.746 -3.648 17.141 1 98.12 188 ARG A O 1
ATOM 1541 N N . VAL A 1 189 ? -6.008 -1.562 16.516 1 98.75 189 VAL A N 1
ATOM 1542 C CA . VAL A 1 189 ? -6.734 -1.9 15.289 1 98.75 189 VAL A CA 1
ATOM 1543 C C . VAL A 1 189 ? -5.75 -2.35 14.211 1 98.75 189 VAL A C 1
ATOM 1545 O O . VAL A 1 189 ? -4.66 -1.789 14.086 1 98.75 189 VAL A O 1
ATOM 1548 N N . TRP A 1 190 ? -6.102 -3.371 13.461 1 98.56 190 TRP A N 1
ATOM 1549 C CA . TRP A 1 190 ? -5.363 -3.789 12.273 1 98.56 190 TRP A CA 1
ATOM 1550 C C . TRP A 1 190 ? -6.191 -3.561 11.016 1 98.56 190 TRP A C 1
ATOM 1552 O O . TRP A 1 190 ? -7.301 -4.086 10.883 1 98.56 190 TRP A O 1
ATOM 1562 N N . ILE A 1 191 ? -5.691 -2.762 10.109 1 98.75 191 ILE A N 1
ATOM 1563 C CA . ILE A 1 191 ? -6.34 -2.5 8.828 1 98.75 191 ILE A CA 1
ATOM 1564 C C . ILE A 1 191 ? -5.539 -3.156 7.707 1 98.75 191 ILE A C 1
ATOM 1566 O O . ILE A 1 191 ? -4.383 -2.795 7.469 1 98.75 191 ILE A O 1
ATOM 1570 N N . GLY A 1 192 ? -6.125 -4.109 7.016 1 98.06 192 GLY A N 1
ATOM 1571 C CA . GLY A 1 192 ? -5.473 -4.809 5.922 1 98.06 192 GLY A CA 1
ATOM 1572 C C . GLY A 1 192 ? -5.223 -3.928 4.715 1 98.06 192 GLY A C 1
ATOM 1573 O O . GLY A 1 192 ? -5.605 -2.756 4.703 1 98.06 192 GLY A O 1
ATOM 1574 N N . PRO A 1 193 ? -4.566 -4.531 3.736 1 97.81 193 PRO A N 1
ATOM 1575 C CA . PRO A 1 193 ? -4.219 -3.729 2.561 1 97.81 193 PRO A CA 1
ATOM 1576 C C . PRO A 1 193 ? -5.43 -3.389 1.698 1 97.81 193 PRO A C 1
ATOM 1578 O O . PRO A 1 193 ? -6.426 -4.117 1.713 1 97.81 193 PRO A O 1
ATOM 1581 N N . ASN A 1 194 ? -5.336 -2.281 0.949 1 98.06 194 ASN A N 1
ATOM 1582 C CA . ASN A 1 194 ? -6.309 -1.868 -0.058 1 98.06 194 ASN A CA 1
ATOM 1583 C C . ASN A 1 194 ? -7.684 -1.632 0.556 1 98.06 194 ASN A C 1
ATOM 1585 O O . ASN A 1 194 ? -8.703 -1.898 -0.079 1 98.06 194 ASN A O 1
ATOM 1589 N N . VAL A 1 195 ? -7.719 -1.213 1.805 1 98.69 195 VAL A N 1
ATOM 1590 C CA . VAL A 1 195 ? -8.961 -0.893 2.496 1 98.69 195 VAL A CA 1
ATOM 1591 C C . VAL A 1 195 ? -9.305 0.58 2.287 1 98.69 195 VAL A C 1
ATOM 1593 O O . VAL A 1 195 ? -8.414 1.423 2.18 1 98.69 195 VAL A O 1
ATOM 1596 N N . THR A 1 196 ? -10.586 0.868 2.232 1 98.81 196 THR A N 1
ATOM 1597 C CA . THR A 1 196 ? -11.094 2.232 2.197 1 98.81 196 THR A CA 1
ATOM 1598 C C . THR A 1 196 ? -11.977 2.51 3.412 1 98.81 196 THR A C 1
ATOM 1600 O O . THR A 1 196 ? -12.867 1.718 3.736 1 98.81 196 THR A O 1
ATOM 1603 N N . ILE A 1 197 ? -11.727 3.584 4.117 1 98.81 197 ILE A N 1
ATOM 1604 C CA . ILE A 1 197 ? -12.562 4.027 5.23 1 98.81 197 ILE A CA 1
ATOM 1605 C C . ILE A 1 197 ? -13.156 5.395 4.914 1 98.81 197 ILE A C 1
ATOM 1607 O O . ILE A 1 197 ? -12.43 6.34 4.605 1 98.81 197 ILE A O 1
ATOM 1611 N N . LEU A 1 198 ? -14.461 5.516 5.023 1 98.25 198 LEU A N 1
ATOM 1612 C CA . LEU A 1 198 ? -15.164 6.754 4.699 1 98.25 198 LEU A CA 1
ATOM 1613 C C . LEU A 1 198 ? -15.391 7.594 5.949 1 98.25 198 LEU A C 1
ATOM 1615 O O . LEU A 1 198 ? -15.008 7.191 7.051 1 98.25 198 LEU A O 1
ATOM 1619 N N . HIS A 1 199 ? -15.969 8.695 5.762 1 96.88 199 HIS A N 1
ATOM 1620 C CA . HIS A 1 199 ? -16.031 9.75 6.766 1 96.88 199 HIS A CA 1
ATOM 1621 C C . HIS A 1 199 ? -16.891 9.336 7.953 1 96.88 199 HIS A C 1
ATOM 1623 O O . HIS A 1 199 ? -17.703 8.414 7.84 1 96.88 199 HIS A O 1
ATOM 1629 N N . SER A 1 200 ? -16.656 10.039 9.102 1 96.94 200 SER A N 1
ATOM 1630 C CA . SER A 1 200 ? -17.516 9.992 10.281 1 96.94 200 SER A CA 1
ATOM 1631 C C . SER A 1 200 ? -17.609 8.578 10.844 1 96.94 200 SER A C 1
ATOM 1633 O O . SER A 1 200 ? -18.688 8.125 11.227 1 96.94 200 SER A O 1
ATOM 1635 N N . VAL A 1 201 ? -16.547 7.863 10.836 1 97.81 201 VAL A N 1
ATOM 1636 C CA . VAL A 1 201 ? -16.547 6.492 11.336 1 97.81 201 VAL A CA 1
ATOM 1637 C C . VAL A 1 201 ? -15.562 6.367 12.5 1 97.81 201 VAL A C 1
ATOM 1639 O O . VAL A 1 201 ? -14.516 7.016 12.516 1 97.81 201 VAL A O 1
ATOM 1642 N N . THR A 1 202 ? -15.938 5.582 13.445 1 98.75 202 THR A N 1
ATOM 1643 C CA . THR A 1 202 ? -15.047 5.133 14.516 1 98.75 202 THR A CA 1
ATOM 1644 C C . THR A 1 202 ? -14.781 3.633 14.406 1 98.75 202 THR A C 1
ATOM 1646 O O . THR A 1 202 ? -15.719 2.834 14.352 1 98.75 202 THR A O 1
ATOM 1649 N N . ILE A 1 203 ? -13.531 3.258 14.273 1 98.94 203 ILE A N 1
ATOM 1650 C CA . ILE A 1 203 ? -13.133 1.855 14.344 1 98.94 203 ILE A CA 1
ATOM 1651 C C . ILE A 1 203 ? -12.758 1.497 15.781 1 98.94 203 ILE A C 1
ATOM 1653 O O . ILE A 1 203 ? -11.812 2.055 16.344 1 98.94 203 ILE A O 1
ATOM 1657 N N . GLY A 1 204 ? -13.445 0.556 16.328 1 98.81 204 GLY A N 1
ATOM 1658 C CA . GLY A 1 204 ? -13.281 0.206 17.734 1 98.81 204 GLY A CA 1
ATOM 1659 C C . GLY A 1 204 ? -11.961 -0.472 18.031 1 98.81 204 GLY A C 1
ATOM 1660 O O . GLY A 1 204 ? -11.367 -1.103 17.141 1 98.81 204 GLY A O 1
ATOM 1661 N N . GLU A 1 205 ? -11.602 -0.405 19.297 1 98.69 205 GLU A N 1
ATOM 1662 C CA . GLU A 1 205 ? -10.336 -0.96 19.766 1 98.69 205 GLU A CA 1
ATOM 1663 C C . GLU A 1 205 ? -10.188 -2.422 19.359 1 98.69 205 GLU A C 1
ATOM 1665 O O . GLU A 1 205 ? -11.133 -3.205 19.484 1 98.69 205 GLU A O 1
ATOM 1670 N N . GLY A 1 206 ? -9.023 -2.74 18.828 1 98.5 206 GLY A N 1
ATOM 1671 C CA . GLY A 1 206 ? -8.672 -4.125 18.562 1 98.5 206 GLY A CA 1
ATOM 1672 C C . GLY A 1 206 ? -9.359 -4.691 17.328 1 98.5 206 GLY A C 1
ATOM 1673 O O . GLY A 1 206 ? -9.172 -5.859 16.984 1 98.5 206 GLY A O 1
ATOM 1674 N N . ALA A 1 207 ? -10.148 -3.969 16.641 1 98.81 207 ALA A N 1
ATOM 1675 C CA . ALA A 1 207 ? -10.859 -4.469 15.469 1 98.81 207 ALA A CA 1
ATOM 1676 C C . ALA A 1 207 ? -9.891 -4.77 14.328 1 98.81 207 ALA A C 1
ATOM 1678 O O . ALA A 1 207 ? -8.797 -4.191 14.266 1 98.81 207 ALA A O 1
ATOM 1679 N N . VAL A 1 208 ? -10.312 -5.668 13.5 1 98.69 208 VAL A N 1
ATOM 1680 C CA . VAL A 1 208 ? -9.594 -5.984 12.273 1 98.69 208 VAL A CA 1
ATOM 1681 C C . VAL A 1 208 ? -10.469 -5.648 11.062 1 98.69 208 VAL A C 1
ATOM 1683 O O . VAL A 1 208 ? -11.633 -6.043 11 1 98.69 208 VAL A O 1
ATOM 1686 N N . ILE A 1 209 ? -9.961 -4.883 10.188 1 98.81 209 ILE A N 1
ATOM 1687 C CA . ILE A 1 209 ? -10.594 -4.66 8.891 1 98.81 209 ILE A CA 1
ATOM 1688 C C . ILE A 1 209 ? -9.875 -5.461 7.816 1 98.81 209 ILE A C 1
ATOM 1690 O O . ILE A 1 209 ? -8.719 -5.184 7.492 1 98.81 209 ILE A O 1
ATOM 1694 N N . ALA A 1 210 ? -10.508 -6.398 7.234 1 98.19 210 ALA A N 1
ATOM 1695 C CA . ALA A 1 210 ? -9.914 -7.32 6.27 1 98.19 210 ALA A CA 1
ATOM 1696 C C . ALA A 1 210 ? -9.555 -6.602 4.973 1 98.19 210 ALA A C 1
ATOM 1698 O O . ALA A 1 210 ? -10.148 -5.57 4.641 1 98.19 210 ALA A O 1
ATOM 1699 N N . ALA A 1 211 ? -8.648 -7.23 4.289 1 98.25 211 ALA A N 1
ATOM 1700 C CA . ALA A 1 211 ? -8.117 -6.66 3.055 1 98.25 211 ALA A CA 1
ATOM 1701 C C . ALA A 1 211 ? -9.242 -6.312 2.082 1 98.25 211 ALA A C 1
ATOM 1703 O O . ALA A 1 211 ? -10.188 -7.078 1.924 1 98.25 211 ALA A O 1
ATOM 1704 N N . GLY A 1 212 ? -9.148 -5.117 1.462 1 98.19 212 GLY A N 1
ATOM 1705 C CA . GLY A 1 212 ? -10.016 -4.723 0.368 1 98.19 212 GLY A CA 1
ATOM 1706 C C . GLY A 1 212 ? -11.367 -4.219 0.834 1 98.19 212 GLY A C 1
ATOM 1707 O O . GLY A 1 212 ? -12.195 -3.789 0.023 1 98.19 212 GLY A O 1
ATOM 1708 N N . ALA A 1 213 ? -11.648 -4.199 2.092 1 98.5 213 ALA A N 1
ATOM 1709 C CA . ALA A 1 213 ? -12.961 -3.832 2.609 1 98.5 213 ALA A CA 1
ATOM 1710 C C . ALA A 1 213 ? -13.211 -2.336 2.455 1 98.5 213 ALA A C 1
ATOM 1712 O O . ALA A 1 213 ? -12.273 -1.554 2.299 1 98.5 213 ALA A O 1
ATOM 1713 N N . VAL A 1 214 ? -14.484 -1.956 2.467 1 98.69 214 VAL A N 1
ATOM 1714 C CA . VAL A 1 214 ? -14.906 -0.562 2.506 1 98.69 214 VAL A CA 1
ATOM 1715 C C . VAL A 1 214 ? -15.758 -0.317 3.754 1 98.69 214 VAL A C 1
ATOM 1717 O O . VAL A 1 214 ? -16.828 -0.899 3.908 1 98.69 214 VAL A O 1
ATOM 1720 N N . VAL A 1 215 ? -15.312 0.547 4.645 1 98.81 215 VAL A N 1
ATOM 1721 C CA . VAL A 1 215 ? -15.992 0.832 5.902 1 98.81 215 VAL A CA 1
ATOM 1722 C C . VAL A 1 215 ? -16.844 2.094 5.758 1 98.81 215 VAL A C 1
ATOM 1724 O O . VAL A 1 215 ? -16.312 3.168 5.453 1 98.81 215 VAL A O 1
ATOM 1727 N N . THR A 1 216 ? -18.109 1.972 6.051 1 98 216 THR A N 1
ATOM 1728 C CA . THR A 1 216 ? -19.031 3.086 5.863 1 98 216 THR A CA 1
ATOM 1729 C C . THR A 1 216 ? -19.719 3.439 7.172 1 98 216 THR A C 1
ATOM 1731 O O . THR A 1 216 ? -20.391 4.473 7.266 1 98 216 THR A O 1
ATOM 1734 N N . LYS A 1 217 ? -19.609 2.568 8.133 1 98.06 217 LYS A N 1
ATOM 1735 C CA . LYS A 1 217 ? -20.203 2.76 9.453 1 98.06 217 LYS A CA 1
ATOM 1736 C C . LYS A 1 217 ? -19.234 2.344 10.555 1 98.06 217 LYS A C 1
ATOM 1738 O O . LYS A 1 217 ? -18.188 1.729 10.281 1 98.06 217 LYS A O 1
ATOM 1743 N N . ASP A 1 218 ? -19.594 2.676 11.758 1 98.75 218 ASP A N 1
ATOM 1744 C CA . ASP A 1 218 ? -18.75 2.355 12.898 1 98.75 218 ASP A CA 1
ATOM 1745 C C . ASP A 1 218 ? -18.516 0.849 13.008 1 98.75 218 ASP A C 1
ATOM 1747 O O . ASP A 1 218 ? -19.406 0.057 12.688 1 98.75 218 ASP A O 1
ATOM 1751 N N . ILE A 1 219 ? -17.359 0.431 13.484 1 98.81 219 ILE A N 1
ATOM 1752 C CA . ILE A 1 219 ? -16.969 -0.958 13.703 1 98.81 219 ILE A CA 1
ATOM 1753 C C . ILE A 1 219 ? -16.812 -1.224 15.195 1 98.81 219 ILE A C 1
ATOM 1755 O O . ILE A 1 219 ? -16.078 -0.515 15.891 1 98.81 219 ILE A O 1
ATOM 1759 N N . PRO A 1 220 ? -17.516 -2.199 15.734 1 98.69 220 PRO A N 1
ATOM 1760 C CA . PRO A 1 220 ? -17.375 -2.516 17.156 1 98.69 220 PRO A CA 1
ATOM 1761 C C . PRO A 1 220 ? -15.984 -3.014 17.516 1 98.69 220 PRO A C 1
ATOM 1763 O O . PRO A 1 220 ? -15.273 -3.551 16.656 1 98.69 220 PRO A O 1
ATOM 1766 N N . PRO A 1 221 ? -15.602 -2.842 18.812 1 98.75 221 PRO A N 1
ATOM 1767 C CA . PRO A 1 221 ? -14.289 -3.334 19.25 1 98.75 221 PRO A CA 1
ATOM 1768 C C . PRO A 1 221 ? -14.172 -4.852 19.156 1 98.75 221 PRO A C 1
ATOM 1770 O O . PRO A 1 221 ? -15.172 -5.566 19.25 1 98.75 221 PRO A O 1
ATOM 1773 N N . PHE A 1 222 ? -12.938 -5.289 18.922 1 98.62 222 PHE A N 1
ATOM 1774 C CA . PHE A 1 222 ? -12.539 -6.691 18.969 1 98.62 222 PHE A CA 1
ATOM 1775 C C . PHE A 1 222 ? -13.414 -7.527 18.031 1 98.62 222 PHE A C 1
ATOM 1777 O O . PHE A 1 222 ? -13.891 -8.602 18.422 1 98.62 222 PHE A O 1
ATOM 1784 N N . THR A 1 223 ? -13.641 -7.027 16.828 1 98.62 223 THR A N 1
ATOM 1785 C CA . THR A 1 223 ? -14.336 -7.742 15.773 1 98.62 223 THR A CA 1
ATOM 1786 C C . THR A 1 223 ? -13.484 -7.805 14.508 1 98.62 223 THR A C 1
ATOM 1788 O O . THR A 1 223 ? -12.578 -6.992 14.328 1 98.62 223 THR A O 1
ATOM 1791 N N . ILE A 1 224 ? -13.719 -8.773 13.758 1 97.94 224 ILE A N 1
ATOM 1792 C CA . ILE A 1 224 ? -13.164 -8.906 12.414 1 97.94 224 ILE A CA 1
ATOM 1793 C C . ILE A 1 224 ? -14.219 -8.531 11.375 1 97.94 224 ILE A C 1
ATOM 1795 O O . ILE A 1 224 ? -15.297 -9.141 11.328 1 97.94 224 ILE A O 1
ATOM 1799 N N . CYS A 1 225 ? -13.914 -7.574 10.594 1 98.31 225 CYS A N 1
ATOM 1800 C CA . CYS A 1 225 ? -14.875 -7.074 9.625 1 98.31 225 CYS A CA 1
ATOM 1801 C C . CYS A 1 225 ? -14.32 -7.156 8.203 1 98.31 225 CYS A C 1
ATOM 1803 O O . CYS A 1 225 ? -13.109 -7.059 8.008 1 98.31 225 CYS A O 1
ATOM 1805 N N . GLY A 1 226 ? -15.117 -7.355 7.234 1 97.31 226 GLY A N 1
ATOM 1806 C CA . GLY A 1 226 ? -14.734 -7.395 5.832 1 97.31 226 GLY A CA 1
ATOM 1807 C C . GLY A 1 226 ? -15.906 -7.238 4.887 1 97.31 226 GLY A C 1
ATOM 1808 O O . GLY A 1 226 ? -17.062 -7.25 5.316 1 97.31 226 GLY A O 1
ATOM 1809 N N . GLY A 1 227 ? -15.508 -6.93 3.572 1 96.81 227 GLY A N 1
ATOM 1810 C CA . GLY A 1 227 ? -16.531 -6.812 2.545 1 96.81 227 GLY A CA 1
ATOM 1811 C C . GLY A 1 227 ? -16.797 -5.379 2.131 1 96.81 227 GLY A C 1
ATOM 1812 O O . GLY A 1 227 ? -16.172 -4.449 2.643 1 96.81 227 GLY A O 1
ATOM 1813 N N . ILE A 1 228 ? -17.766 -5.207 1.104 1 97 228 ILE A N 1
ATOM 1814 C CA . ILE A 1 228 ? -18.203 -3.918 0.579 1 97 228 ILE A CA 1
ATOM 1815 C C . ILE A 1 228 ? -19.734 -3.852 0.563 1 97 228 ILE A C 1
ATOM 1817 O O . ILE A 1 228 ? -20.375 -4.41 -0.328 1 97 228 ILE A O 1
ATOM 1821 N N . PRO A 1 229 ? -20.344 -3.23 1.419 1 97.38 229 PRO A N 1
ATOM 1822 C CA . PRO A 1 229 ? -19.75 -2.572 2.584 1 97.38 229 PRO A CA 1
ATOM 1823 C C . PRO A 1 229 ? -19.25 -3.564 3.637 1 97.38 229 PRO A C 1
ATOM 1825 O O . PRO A 1 229 ? -19.672 -4.727 3.635 1 97.38 229 PRO A O 1
ATOM 1828 N N . ALA A 1 230 ? -18.422 -3.098 4.492 1 97.88 230 ALA A N 1
ATOM 1829 C CA . ALA A 1 230 ? -17.859 -3.951 5.531 1 97.88 230 ALA A CA 1
ATOM 1830 C C . ALA A 1 230 ? -18.922 -4.367 6.547 1 97.88 230 ALA A C 1
ATOM 1832 O O . ALA A 1 230 ? -19.75 -3.551 6.957 1 97.88 230 ALA A O 1
ATOM 1833 N N . LYS A 1 231 ? -18.844 -5.617 6.887 1 97.81 231 LYS A N 1
ATOM 1834 C CA . LYS A 1 231 ? -19.703 -6.203 7.918 1 97.81 231 LYS A CA 1
ATOM 1835 C C . LYS A 1 231 ? -18.891 -7.047 8.891 1 97.81 231 LYS A C 1
ATOM 1837 O O . LYS A 1 231 ? -17.797 -7.5 8.562 1 97.81 231 LYS A O 1
ATOM 1842 N N . VAL A 1 232 ? -19.484 -7.215 10.102 1 97.75 232 VAL A N 1
ATOM 1843 C CA . VAL A 1 232 ? -18.812 -8.062 11.086 1 97.75 232 VAL A CA 1
ATOM 1844 C C . VAL A 1 232 ? -18.844 -9.516 10.625 1 97.75 232 VAL A C 1
ATOM 1846 O O . VAL A 1 232 ? -19.906 -10.047 10.297 1 97.75 232 VAL A O 1
ATOM 1849 N N . LEU A 1 233 ? -17.719 -10.109 10.625 1 96.38 233 LEU A N 1
ATOM 1850 C CA . LEU A 1 233 ? -17.594 -11.5 10.18 1 96.38 233 LEU A CA 1
ATOM 1851 C C . LEU A 1 233 ? -17.328 -12.422 11.367 1 96.38 233 LEU A C 1
ATOM 1853 O O . LEU A 1 233 ? -17.703 -13.594 11.336 1 96.38 233 LEU A O 1
ATOM 1857 N N . ALA A 1 234 ? -16.578 -12.047 12.312 1 97.12 234 ALA A N 1
ATOM 1858 C CA . ALA A 1 234 ? -16.156 -12.852 13.453 1 97.12 234 ALA A CA 1
ATOM 1859 C C . ALA A 1 234 ? -15.688 -11.969 14.609 1 97.12 234 ALA A C 1
ATOM 1861 O O . ALA A 1 234 ? -15.68 -10.742 14.492 1 97.12 234 ALA A O 1
ATOM 1862 N N . GLN A 1 235 ? -15.375 -12.617 15.734 1 97.75 235 GLN A N 1
ATOM 1863 C CA . GLN A 1 235 ? -14.789 -11.93 16.875 1 97.75 235 GLN A CA 1
ATOM 1864 C C . GLN A 1 235 ? -13.281 -12.117 16.922 1 97.75 235 GLN A C 1
ATOM 1866 O O . GLN A 1 235 ? -12.766 -13.148 16.484 1 97.75 235 GLN A O 1
ATOM 1871 N N . ARG A 1 236 ? -12.641 -11.141 17.375 1 97.06 236 ARG A N 1
ATOM 1872 C CA . ARG A 1 236 ? -11.203 -11.227 17.641 1 97.06 236 ARG A CA 1
ATOM 1873 C C . ARG A 1 236 ? -10.93 -11.453 19.125 1 97.06 236 ARG A C 1
ATOM 1875 O O . ARG A 1 236 ? -11.727 -11.055 19.969 1 97.06 236 ARG A O 1
ATOM 1882 N N . SER A 1 237 ? -9.812 -12.117 19.375 1 96.31 237 SER A N 1
ATOM 1883 C CA . SER A 1 237 ? -9.383 -12.281 20.766 1 96.31 237 SER A CA 1
ATOM 1884 C C . SER A 1 237 ? -9.297 -10.93 21.484 1 96.31 237 SER A C 1
ATOM 1886 O O . SER A 1 237 ? -8.82 -9.953 20.906 1 96.31 237 SER A O 1
ATOM 1888 N N . ILE A 1 238 ? -9.68 -10.836 22.703 1 96.5 238 ILE A N 1
ATOM 1889 C CA . ILE A 1 238 ? -9.625 -9.602 23.484 1 96.5 238 ILE A CA 1
ATOM 1890 C C . ILE A 1 238 ? -8.273 -9.5 24.188 1 96.5 238 ILE A C 1
ATOM 1892 O O . ILE A 1 238 ? -7.926 -8.453 24.734 1 96.5 238 ILE A O 1
ATOM 1896 N N . ASP A 1 239 ? -7.602 -10.656 24.156 1 95.75 239 ASP A N 1
ATOM 1897 C CA . ASP A 1 239 ? -6.293 -10.68 24.797 1 95.75 239 ASP A CA 1
ATOM 1898 C C . ASP A 1 239 ? -5.195 -10.219 23.844 1 95.75 239 ASP A C 1
ATOM 1900 O O . ASP A 1 239 ? -4.387 -11.023 23.375 1 95.75 239 ASP A O 1
ATOM 1904 N N . LEU A 1 240 ? -5.133 -9.023 23.625 1 95.5 240 LEU A N 1
ATOM 1905 C CA . LEU A 1 240 ? -4.07 -8.414 22.828 1 95.5 240 LEU A CA 1
ATOM 1906 C C . LEU A 1 240 ? -3.055 -7.715 23.734 1 95.5 240 LEU A C 1
ATOM 1908 O O . LEU A 1 240 ? -3.416 -6.848 24.531 1 95.5 240 LEU A O 1
ATOM 1912 N N . ARG A 1 241 ? -1.742 -7.965 23.5 1 93.06 241 ARG A N 1
ATOM 1913 C CA . ARG A 1 241 ? -0.717 -7.449 24.406 1 93.06 241 ARG A CA 1
ATOM 1914 C C . ARG A 1 241 ? 0.43 -6.816 23.625 1 93.06 241 ARG A C 1
ATOM 1916 O O . ARG A 1 241 ? 1.394 -6.324 24.203 1 93.06 241 ARG A O 1
ATOM 1923 N N . TYR A 1 242 ? 0.326 -6.832 22.359 1 90.31 242 TYR A N 1
ATOM 1924 C CA . TYR A 1 242 ? 1.472 -6.402 21.562 1 90.31 242 TYR A CA 1
ATOM 1925 C C . TYR A 1 242 ? 1.642 -4.891 21.625 1 90.31 242 TYR A C 1
ATOM 1927 O O . TYR A 1 242 ? 0.674 -4.16 21.859 1 90.31 242 TYR A O 1
ATOM 1935 N N . THR A 1 243 ? 2.863 -4.414 21.531 1 92.19 243 THR A N 1
ATOM 1936 C CA . THR A 1 243 ? 3.297 -3.049 21.266 1 92.19 243 THR A CA 1
ATOM 1937 C C . THR A 1 243 ? 4.172 -2.992 20.016 1 92.19 243 THR A C 1
ATOM 1939 O O . THR A 1 243 ? 4.992 -3.883 19.797 1 92.19 243 THR A O 1
ATOM 1942 N N . LEU A 1 244 ? 3.883 -2.057 19.234 1 88.19 244 LEU A N 1
ATOM 1943 C CA . LEU A 1 244 ? 4.703 -1.885 18.047 1 88.19 244 LEU A CA 1
ATOM 1944 C C . LEU A 1 244 ? 5.863 -0.934 18.312 1 88.19 244 LEU A C 1
ATOM 1946 O O . LEU A 1 244 ? 5.652 0.213 18.719 1 88.19 244 LEU A O 1
ATOM 1950 N N . GLY A 1 245 ? 7.102 -1.38 18.141 1 78.81 245 GLY A N 1
ATOM 1951 C CA . GLY A 1 245 ? 8.305 -0.701 18.594 1 78.81 245 GLY A CA 1
ATOM 1952 C C . GLY A 1 245 ? 8.797 0.349 17.625 1 78.81 245 GLY A C 1
ATOM 1953 O O . GLY A 1 245 ? 9.773 1.054 17.906 1 78.81 245 GLY A O 1
ATOM 1954 N N . GLY A 1 246 ? 8.203 0.446 16.578 1 72.94 246 GLY A N 1
ATOM 1955 C CA . GLY A 1 246 ? 8.586 1.49 15.641 1 72.94 246 GLY A CA 1
ATOM 1956 C C . GLY A 1 246 ? 9.758 1.101 14.766 1 72.94 246 GLY A C 1
ATOM 1957 O O . GLY A 1 246 ? 10.484 1.966 14.266 1 72.94 246 GLY A O 1
ATOM 1958 N N . THR A 1 247 ? 10.141 -0.15 14.781 1 68.19 247 THR A N 1
ATOM 1959 C CA . THR A 1 247 ? 11.211 -0.553 13.883 1 68.19 247 THR A CA 1
ATOM 1960 C C . THR A 1 247 ? 10.781 -0.419 12.422 1 68.19 247 THR A C 1
ATOM 1962 O O . THR A 1 247 ? 9.648 -0.762 12.078 1 68.19 247 THR A O 1
ATOM 1965 N N . TYR A 1 248 ? 11.531 0.385 11.781 1 64.44 248 TYR A N 1
ATOM 1966 C CA . TYR A 1 248 ? 11.219 0.636 10.375 1 64.44 248 TYR A CA 1
ATOM 1967 C C . TYR A 1 248 ? 12.477 0.563 9.516 1 64.44 248 TYR A C 1
ATOM 1969 O O . TYR A 1 248 ? 13.594 0.596 10.039 1 64.44 248 TYR A O 1
ATOM 1977 N N . LEU A 1 249 ? 12.219 0.365 8.289 1 63.53 249 LEU A N 1
ATOM 1978 C CA . LEU A 1 249 ? 13.305 0.49 7.328 1 63.53 249 LEU A CA 1
ATOM 1979 C C . LEU A 1 249 ? 13.75 1.943 7.195 1 63.53 249 LEU A C 1
ATOM 1981 O O . LEU A 1 249 ? 12.914 2.85 7.145 1 63.53 249 LEU A O 1
ATOM 1985 N N . HIS A 1 250 ? 15.008 2.176 7.262 1 58.56 250 HIS A N 1
ATOM 1986 C CA . HIS A 1 250 ? 15.508 3.545 7.219 1 58.56 250 HIS A CA 1
ATOM 1987 C C . HIS A 1 250 ? 15.219 4.195 5.871 1 58.56 250 HIS A C 1
ATOM 1989 O O . HIS A 1 250 ? 15.188 5.422 5.762 1 58.56 250 HIS A O 1
ATOM 1995 N N . PHE A 1 251 ? 15.039 3.281 4.906 1 61.62 251 PHE A N 1
ATOM 1996 C CA . PHE A 1 251 ? 14.672 3.799 3.592 1 61.62 251 PHE A CA 1
ATOM 1997 C C . PHE A 1 251 ? 13.367 3.18 3.113 1 61.62 251 PHE A C 1
ATOM 1999 O O . PHE A 1 251 ? 13.18 1.964 3.205 1 61.62 251 PHE A O 1
ATOM 2006 N N . LEU A 1 252 ? 12.414 4.078 2.752 1 71.12 252 LEU A N 1
ATOM 2007 C CA . LEU A 1 252 ? 11.078 3.729 2.266 1 71.12 252 LEU A CA 1
ATOM 2008 C C . LEU A 1 252 ? 10.18 3.297 3.416 1 71.12 252 LEU A C 1
ATOM 2010 O O . LEU A 1 252 ? 10.656 2.785 4.43 1 71.12 252 LEU A O 1
ATOM 2014 N N . MET B 1 1 ? 21.109 31.766 -13.867 1 36.06 1 MET B N 1
ATOM 2015 C CA . MET B 1 1 ? 20.625 30.5 -13.32 1 36.06 1 MET B CA 1
ATOM 2016 C C . MET B 1 1 ? 21.797 29.578 -12.992 1 36.06 1 MET B C 1
ATOM 2018 O O . MET B 1 1 ? 22.594 29.234 -13.867 1 36.06 1 MET B O 1
ATOM 2022 N N . ASN B 1 2 ? 22.375 29.562 -11.789 1 38.03 2 ASN B N 1
ATOM 2023 C CA . ASN B 1 2 ? 23.75 29.219 -11.422 1 38.03 2 ASN B CA 1
ATOM 2024 C C . ASN B 1 2 ? 24.062 27.75 -11.688 1 38.03 2 ASN B C 1
ATOM 2026 O O . ASN B 1 2 ? 23.234 26.891 -11.422 1 38.03 2 ASN B O 1
ATOM 2030 N N . LEU B 1 3 ? 24.922 27.562 -12.555 1 50.84 3 LEU B N 1
ATOM 2031 C CA . LEU B 1 3 ? 25.609 26.344 -12.984 1 50.84 3 LEU B CA 1
ATOM 2032 C C . LEU B 1 3 ? 25.797 25.391 -11.812 1 50.84 3 LEU B C 1
ATOM 2034 O O . LEU B 1 3 ? 25.719 24.172 -11.969 1 50.84 3 LEU B O 1
ATOM 2038 N N . SER B 1 4 ? 25.828 25.906 -10.695 1 45.88 4 SER B N 1
ATOM 2039 C CA . SER B 1 4 ? 26.109 25.109 -9.508 1 45.88 4 SER B CA 1
ATOM 2040 C C . SER B 1 4 ? 24.891 24.281 -9.102 1 45.88 4 SER B C 1
ATOM 2042 O O . SER B 1 4 ? 25.016 23.125 -8.672 1 45.88 4 SER B O 1
ATOM 2044 N N . VAL B 1 5 ? 23.734 24.812 -9.242 1 38.38 5 VAL B N 1
ATOM 2045 C CA . VAL B 1 5 ? 22.516 24.141 -8.812 1 38.38 5 VAL B CA 1
ATOM 2046 C C . VAL B 1 5 ? 22.156 23.031 -9.797 1 38.38 5 VAL B C 1
ATOM 2048 O O . VAL B 1 5 ? 21.766 21.938 -9.391 1 38.38 5 VAL B O 1
ATOM 2051 N N . VAL B 1 6 ? 22.375 23.297 -11.102 1 40.28 6 VAL B N 1
ATOM 2052 C CA . VAL B 1 6 ? 22.234 22.297 -12.148 1 40.28 6 VAL B CA 1
ATOM 2053 C C . VAL B 1 6 ? 23.203 21.141 -11.914 1 40.28 6 VAL B C 1
ATOM 2055 O O . VAL B 1 6 ? 22.828 19.969 -12.023 1 40.28 6 VAL B O 1
ATOM 2058 N N . LEU B 1 7 ? 24.266 21.453 -11.547 1 46.12 7 LEU B N 1
ATOM 2059 C CA . LEU B 1 7 ? 25.297 20.469 -11.242 1 46.12 7 LEU B CA 1
ATOM 2060 C C . LEU B 1 7 ? 24.906 19.609 -10.039 1 46.12 7 LEU B C 1
ATOM 2062 O O . LEU B 1 7 ? 25.109 18.406 -10.039 1 46.12 7 LEU B O 1
ATOM 2066 N N . PHE B 1 8 ? 24.219 20.156 -9.195 1 44.12 8 PHE B N 1
ATOM 2067 C CA . PHE B 1 8 ? 23.875 19.438 -7.977 1 44.12 8 PHE B CA 1
ATOM 2068 C C . PHE B 1 8 ? 22.734 18.453 -8.234 1 44.12 8 PHE B C 1
ATOM 2070 O O . PHE B 1 8 ? 22.797 17.297 -7.789 1 44.12 8 PHE B O 1
ATOM 2077 N N . ILE B 1 9 ? 21.75 18.891 -8.953 1 41.97 9 ILE B N 1
ATOM 2078 C CA . ILE B 1 9 ? 20.625 18.016 -9.266 1 41.97 9 ILE B CA 1
ATOM 2079 C C . ILE B 1 9 ? 21.109 16.859 -10.156 1 41.97 9 ILE B C 1
ATOM 2081 O O . ILE B 1 9 ? 20.719 15.711 -9.945 1 41.97 9 ILE B O 1
ATOM 2085 N N . LEU B 1 10 ? 21.812 17.125 -11.156 1 49.22 10 LEU B N 1
ATOM 2086 C CA . LEU B 1 10 ? 22.484 16.094 -11.953 1 49.22 10 LEU B CA 1
ATOM 2087 C C . LEU B 1 10 ? 23.297 15.156 -11.07 1 49.22 10 LEU B C 1
ATOM 2089 O O . LEU B 1 10 ? 23.312 13.945 -11.305 1 49.22 10 LEU B O 1
ATOM 2093 N N . ILE B 1 11 ? 23.562 15.766 -10.078 1 51.62 11 ILE B N 1
ATOM 2094 C CA . ILE B 1 11 ? 24.375 14.969 -9.156 1 51.62 11 ILE B CA 1
ATOM 2095 C C . ILE B 1 11 ? 23.484 14.023 -8.367 1 51.62 11 ILE B C 1
ATOM 2097 O O . ILE B 1 11 ? 23.812 12.844 -8.203 1 51.62 11 ILE B O 1
ATOM 2101 N N . VAL B 1 12 ? 22.234 14.531 -8.094 1 52.34 12 VAL B N 1
ATOM 2102 C CA . VAL B 1 12 ? 21.422 13.672 -7.246 1 52.34 12 VAL B CA 1
ATOM 2103 C C . VAL B 1 12 ? 20.828 12.531 -8.078 1 52.34 12 VAL B C 1
ATOM 2105 O O . VAL B 1 12 ? 20.844 11.375 -7.648 1 52.34 12 VAL B O 1
ATOM 2108 N N . VAL B 1 13 ? 20.078 12.945 -9.258 1 53.88 13 VAL B N 1
ATOM 2109 C CA . VAL B 1 13 ? 19.609 11.883 -10.141 1 53.88 13 VAL B CA 1
ATOM 2110 C C . VAL B 1 13 ? 20.781 11.008 -10.57 1 53.88 13 VAL B C 1
ATOM 2112 O O . VAL B 1 13 ? 20.672 9.773 -10.586 1 53.88 13 VAL B O 1
ATOM 2115 N N . PHE B 1 14 ? 21.766 11.742 -10.914 1 56.34 14 PHE B N 1
ATOM 2116 C CA . PHE B 1 14 ? 22.984 11.023 -11.258 1 56.34 14 PHE B CA 1
ATOM 2117 C C . PHE B 1 14 ? 23.422 10.141 -10.094 1 56.34 14 PHE B C 1
ATOM 2119 O O . PHE B 1 14 ? 23.828 8.992 -10.297 1 56.34 14 PHE B O 1
ATOM 2126 N N . ILE B 1 15 ? 23.094 10.703 -9.008 1 60 15 ILE B N 1
ATOM 2127 C CA . ILE B 1 15 ? 23.547 9.961 -7.84 1 60 15 ILE B CA 1
ATOM 2128 C C . ILE B 1 15 ? 22.688 8.711 -7.656 1 60 15 ILE B C 1
ATOM 2130 O O . ILE B 1 15 ? 23.219 7.629 -7.387 1 60 15 ILE B O 1
ATOM 2134 N N . LYS B 1 16 ? 21.328 9.016 -8.039 1 64.75 16 LYS B N 1
ATOM 2135 C CA . LYS B 1 16 ? 20.484 7.844 -7.848 1 64.75 16 LYS B CA 1
ATOM 2136 C C . LYS B 1 16 ? 20.844 6.73 -8.828 1 64.75 16 LYS B C 1
ATOM 2138 O O . LYS B 1 16 ? 21 5.574 -8.43 1 64.75 16 LYS B O 1
ATOM 2143 N N . TYR B 1 17 ? 20.938 7.148 -10.062 1 67.19 17 TYR B N 1
ATOM 2144 C CA . TYR B 1 17 ? 21.219 6.125 -11.062 1 67.19 17 TYR B CA 1
ATOM 2145 C C . TYR B 1 17 ? 22.688 5.68 -10.984 1 67.19 17 TYR B C 1
ATOM 2147 O O . TYR B 1 17 ? 23 4.527 -11.289 1 67.19 17 TYR B O 1
ATOM 2155 N N . TRP B 1 18 ? 23.469 6.613 -10.508 1 66.19 18 TRP B N 1
ATOM 2156 C CA . TRP B 1 18 ? 24.859 6.234 -10.289 1 66.19 18 TRP B CA 1
ATOM 2157 C C . TRP B 1 18 ? 24.984 5.273 -9.117 1 66.19 18 TRP B C 1
ATOM 2159 O O . TRP B 1 18 ? 25.734 4.297 -9.18 1 66.19 18 TRP B O 1
ATOM 2169 N N . LEU B 1 19 ? 24.219 5.531 -8.164 1 70.81 19 LEU B N 1
ATOM 2170 C CA . LEU B 1 19 ? 24.203 4.625 -7.02 1 70.81 19 LEU B CA 1
ATOM 2171 C C . LEU B 1 19 ? 23.719 3.238 -7.426 1 70.81 19 LEU B C 1
ATOM 2173 O O . LEU B 1 19 ? 24.281 2.227 -7.004 1 70.81 19 LEU B O 1
ATOM 2177 N N . LEU B 1 20 ? 22.766 3.295 -8.297 1 73.62 20 LEU B N 1
ATOM 2178 C CA . LEU B 1 20 ? 22.234 2.021 -8.766 1 73.62 20 LEU B CA 1
ATOM 2179 C C . LEU B 1 20 ? 23.281 1.253 -9.57 1 73.62 20 LEU B C 1
ATOM 2181 O O . LEU B 1 20 ? 23.5 0.069 -9.312 1 73.62 20 LEU B O 1
ATOM 2185 N N . LEU B 1 21 ? 23.922 1.929 -10.438 1 72.5 21 LEU B N 1
ATOM 2186 C CA . LEU B 1 21 ? 24.891 1.262 -11.305 1 72.5 21 LEU B CA 1
ATOM 2187 C C . LEU B 1 21 ? 26.109 0.796 -10.508 1 72.5 21 LEU B C 1
ATOM 2189 O O . LEU B 1 21 ? 26.578 -0.331 -10.68 1 72.5 21 LEU B O 1
ATOM 2193 N N . PHE B 1 22 ? 26.453 1.606 -9.586 1 77 22 PHE B N 1
ATOM 2194 C CA . PHE B 1 22 ? 27.672 1.291 -8.859 1 77 22 PHE B CA 1
ATOM 2195 C C . PHE B 1 22 ? 27.422 0.202 -7.82 1 77 22 PHE B C 1
ATOM 2197 O O . PHE B 1 22 ? 28.328 -0.562 -7.48 1 77 22 PHE B O 1
ATOM 2204 N N . THR B 1 23 ? 26.203 0.106 -7.461 1 85.12 23 THR B N 1
ATOM 2205 C CA . THR B 1 23 ? 25.938 -0.864 -6.406 1 85.12 23 THR B CA 1
ATOM 2206 C C . THR B 1 23 ? 25.312 -2.131 -6.984 1 85.12 23 THR B C 1
ATOM 2208 O O . THR B 1 23 ? 24.969 -3.055 -6.242 1 85.12 23 THR B O 1
ATOM 2211 N N . SER B 1 24 ? 25.234 -2.219 -8.258 1 82.25 24 SER B N 1
ATOM 2212 C CA . SER B 1 24 ? 24.578 -3.344 -8.906 1 82.25 24 SER B CA 1
ATOM 2213 C C . SER B 1 24 ? 25.234 -4.668 -8.531 1 82.25 24 SER B C 1
ATOM 2215 O O . SER B 1 24 ? 24.547 -5.648 -8.242 1 82.25 24 SER B O 1
ATOM 2217 N N . PRO B 1 25 ? 26.562 -4.727 -8.531 1 83.31 25 PRO B N 1
ATOM 2218 C CA . PRO B 1 25 ? 27.172 -5.992 -8.133 1 83.31 25 PRO B CA 1
ATOM 2219 C C . PRO B 1 25 ? 26.828 -6.387 -6.695 1 83.31 25 PRO B C 1
ATOM 2221 O O . PRO B 1 25 ? 26.609 -7.57 -6.41 1 83.31 25 PRO B O 1
ATOM 2224 N N . LEU B 1 26 ? 26.781 -5.445 -5.883 1 86.12 26 LEU B N 1
ATOM 2225 C CA . LEU B 1 26 ? 26.422 -5.695 -4.492 1 86.12 26 LEU B CA 1
ATOM 2226 C C . LEU B 1 26 ? 24.969 -6.137 -4.375 1 86.12 26 LEU B C 1
ATOM 2228 O O . LEU B 1 26 ? 24.641 -7.02 -3.578 1 86.12 26 LEU B O 1
ATOM 2232 N N . LEU B 1 27 ? 24.172 -5.496 -5.129 1 87.38 27 LEU B N 1
ATOM 2233 C CA . LEU B 1 27 ? 22.766 -5.867 -5.148 1 87.38 27 LEU B CA 1
ATOM 2234 C C . LEU B 1 27 ? 22.578 -7.293 -5.656 1 87.38 27 LEU B C 1
ATOM 2236 O O . LEU B 1 27 ? 21.797 -8.062 -5.098 1 87.38 27 LEU B O 1
ATOM 2240 N N . MET B 1 28 ? 23.312 -7.566 -6.641 1 87.56 28 MET B N 1
ATOM 2241 C CA . MET B 1 28 ? 23.25 -8.922 -7.18 1 87.56 28 MET B CA 1
ATOM 2242 C C . MET B 1 28 ? 23.734 -9.938 -6.148 1 87.56 28 MET B C 1
ATOM 2244 O O . MET B 1 28 ? 23.125 -11 -5.984 1 87.56 28 MET B O 1
ATOM 2248 N N . ALA B 1 29 ? 24.75 -9.648 -5.543 1 88.06 29 ALA B N 1
ATOM 2249 C CA . ALA B 1 29 ? 25.281 -10.523 -4.5 1 88.06 29 ALA B CA 1
ATOM 2250 C C . ALA B 1 29 ? 24.266 -10.711 -3.371 1 88.06 29 ALA B C 1
ATOM 2252 O O . ALA B 1 29 ? 24.109 -11.812 -2.844 1 88.06 29 ALA B O 1
ATOM 2253 N N . TYR B 1 30 ? 23.688 -9.609 -3.061 1 88.5 30 TYR B N 1
ATOM 2254 C CA . TYR B 1 30 ? 22.641 -9.648 -2.047 1 88.5 30 TYR B CA 1
ATOM 2255 C C . TYR B 1 30 ? 21.531 -10.625 -2.439 1 88.5 30 TYR B C 1
ATOM 2257 O O . TYR B 1 30 ? 21.141 -11.484 -1.646 1 88.5 30 TYR B O 1
ATOM 2265 N N . CYS B 1 31 ? 21.047 -10.555 -3.602 1 89.75 31 CYS B N 1
ATOM 2266 C CA . CYS B 1 31 ? 20 -11.438 -4.09 1 89.75 31 CYS B CA 1
ATOM 2267 C C . CYS B 1 31 ? 20.469 -12.883 -4.16 1 89.75 31 CYS B C 1
ATOM 2269 O O . CYS B 1 31 ? 19.734 -13.805 -3.811 1 89.75 31 CYS B O 1
ATOM 2271 N N . TRP B 1 32 ? 21.625 -13.062 -4.602 1 86.69 32 TRP B N 1
ATOM 2272 C CA . TRP B 1 32 ? 22.203 -14.398 -4.719 1 86.69 32 TRP B CA 1
ATOM 2273 C C . TRP B 1 32 ? 22.297 -15.07 -3.354 1 86.69 32 TRP B C 1
ATOM 2275 O O . TRP B 1 32 ? 21.922 -16.234 -3.203 1 86.69 32 TRP B O 1
ATOM 2285 N N . LEU B 1 33 ? 22.75 -14.328 -2.42 1 85.25 33 LEU B N 1
ATOM 2286 C CA . LEU B 1 33 ? 22.906 -14.852 -1.066 1 85.25 33 LEU B CA 1
ATOM 2287 C C . LEU B 1 33 ? 21.547 -15.242 -0.486 1 85.25 33 LEU B C 1
ATOM 2289 O O . LEU B 1 33 ? 21.406 -16.312 0.124 1 85.25 33 LEU B O 1
ATOM 2293 N N . HIS B 1 34 ? 20.625 -14.391 -0.667 1 87 34 HIS B N 1
ATOM 2294 C CA . HIS B 1 34 ? 19.312 -14.664 -0.117 1 87 34 HIS B CA 1
ATOM 2295 C C . HIS B 1 34 ? 18.625 -15.805 -0.859 1 87 34 HIS B C 1
ATOM 2297 O O . HIS B 1 34 ? 17.938 -16.625 -0.249 1 87 34 HIS B O 1
ATOM 2303 N N . ARG B 1 35 ? 18.781 -15.891 -2.1 1 85.81 35 ARG B N 1
ATOM 2304 C CA . ARG B 1 35 ? 18.234 -17 -2.875 1 85.81 35 ARG B CA 1
ATOM 2305 C C . ARG B 1 35 ? 18.781 -18.344 -2.367 1 85.81 35 ARG B C 1
ATOM 2307 O O . ARG B 1 35 ? 18.031 -19.297 -2.215 1 85.81 35 ARG B O 1
ATOM 2314 N N . ARG B 1 36 ? 20 -18.391 -2.158 1 78.94 36 ARG B N 1
ATOM 2315 C CA . ARG B 1 36 ? 20.641 -19.609 -1.658 1 78.94 36 ARG B CA 1
ATOM 2316 C C . ARG B 1 36 ? 20.094 -19.984 -0.288 1 78.94 36 ARG B C 1
ATOM 2318 O O . ARG B 1 36 ? 19.844 -21.172 -0.022 1 78.94 36 ARG B O 1
ATOM 2325 N N . LYS B 1 37 ? 19.891 -19.016 0.459 1 78.19 37 LYS B N 1
ATOM 2326 C CA . LYS B 1 37 ? 19.359 -19.25 1.799 1 78.19 37 LYS B CA 1
ATOM 2327 C C . LYS B 1 37 ? 17.938 -19.812 1.738 1 78.19 37 LYS B C 1
ATOM 2329 O O . LYS B 1 37 ? 17.594 -20.719 2.492 1 78.19 37 LYS B O 1
ATOM 2334 N N . ASN B 1 38 ? 17.156 -19.188 0.894 1 78.75 38 ASN B N 1
ATOM 2335 C CA . ASN B 1 38 ? 15.773 -19.609 0.763 1 78.75 38 ASN B CA 1
ATOM 2336 C C . ASN B 1 38 ? 15.672 -21.016 0.159 1 78.75 38 ASN B C 1
ATOM 2338 O O . ASN B 1 38 ? 14.719 -21.75 0.438 1 78.75 38 ASN B O 1
ATOM 2342 N N . MET B 1 39 ? 16.516 -21.359 -0.743 1 68.69 39 MET B N 1
ATOM 2343 C CA . MET B 1 39 ? 16.547 -22.703 -1.312 1 68.69 39 MET B CA 1
ATOM 2344 C C . MET B 1 39 ? 16.875 -23.734 -0.242 1 68.69 39 MET B C 1
ATOM 2346 O O . MET B 1 39 ? 16.328 -24.844 -0.255 1 68.69 39 MET B O 1
ATOM 2350 N N . ALA B 1 40 ? 17.656 -23.312 0.583 1 62 40 ALA B N 1
ATOM 2351 C CA . ALA B 1 40 ? 18.062 -24.219 1.653 1 62 40 ALA B CA 1
ATOM 2352 C C . ALA B 1 40 ? 16.938 -24.406 2.67 1 62 40 ALA B C 1
ATOM 2354 O O . ALA B 1 40 ? 16.797 -25.469 3.26 1 62 40 ALA B O 1
ATOM 2355 N N . ASN B 1 41 ? 16.094 -23.328 2.807 1 61.03 41 ASN B N 1
ATOM 2356 C CA . ASN B 1 41 ? 14.953 -23.375 3.719 1 61.03 41 ASN B CA 1
ATOM 2357 C C . ASN B 1 41 ? 13.703 -22.766 3.082 1 61.03 41 ASN B C 1
ATOM 2359 O O . ASN B 1 41 ? 13.344 -21.625 3.367 1 61.03 41 ASN B O 1
ATOM 2363 N N . PRO B 1 42 ? 13.148 -23.656 2.133 1 55.28 42 PRO B N 1
ATOM 2364 C CA . PRO B 1 42 ? 11.992 -23.125 1.394 1 55.28 42 PRO B CA 1
ATOM 2365 C C . PRO B 1 42 ? 10.922 -22.547 2.311 1 55.28 42 PRO B C 1
ATOM 2367 O O . PRO B 1 42 ? 10.203 -21.625 1.911 1 55.28 42 PRO B O 1
ATOM 2370 N N . GLU B 1 43 ? 10.75 -23.234 3.373 1 51.62 43 GLU B N 1
ATOM 2371 C CA . GLU B 1 43 ? 9.75 -22.75 4.32 1 51.62 43 GLU B CA 1
ATOM 2372 C C . GLU B 1 43 ? 10.289 -21.578 5.133 1 51.62 43 GLU B C 1
ATOM 2374 O O . GLU B 1 43 ? 9.562 -20.984 5.926 1 51.62 43 GLU B O 1
ATOM 2379 N N . GLY B 1 44 ? 11.555 -21.469 4.953 1 47.38 44 GLY B N 1
ATOM 2380 C CA . GLY B 1 44 ? 12.203 -20.516 5.836 1 47.38 44 GLY B CA 1
ATOM 2381 C C . GLY B 1 44 ? 11.805 -19.078 5.566 1 47.38 44 GLY B C 1
ATOM 2382 O O . GLY B 1 44 ? 11.328 -18.75 4.477 1 47.38 44 GLY B O 1
ATOM 2383 N N . GLU B 1 45 ? 11.359 -18.406 6.57 1 46.69 45 GLU B N 1
ATOM 2384 C CA . GLU B 1 45 ? 11.141 -16.969 6.539 1 46.69 45 GLU B CA 1
ATOM 2385 C C . GLU B 1 45 ? 12.266 -16.25 5.781 1 46.69 45 GLU B C 1
ATOM 2387 O O . GLU B 1 45 ? 13.438 -16.562 5.965 1 46.69 45 GLU B O 1
ATOM 2392 N N . VAL B 1 46 ? 12.133 -15.969 4.488 1 46.31 46 VAL B N 1
ATOM 2393 C CA . VAL B 1 46 ? 13.164 -15.031 4.051 1 46.31 46 VAL B CA 1
ATOM 2394 C C . VAL B 1 46 ? 13.672 -14.234 5.246 1 46.31 46 VAL B C 1
ATOM 2396 O O . VAL B 1 46 ? 12.93 -13.969 6.191 1 46.31 46 VAL B O 1
ATOM 2399 N N . SER B 1 47 ? 14.898 -14.203 5.566 1 37.5 47 SER B N 1
ATOM 2400 C CA . SER B 1 47 ? 15.375 -13.5 6.754 1 37.5 47 SER B CA 1
ATOM 2401 C C . SER B 1 47 ? 14.383 -12.438 7.207 1 37.5 47 SER B C 1
ATOM 2403 O O . SER B 1 47 ? 13.82 -11.711 6.383 1 37.5 47 SER B O 1
ATOM 2405 N N . GLU B 1 48 ? 13.688 -12.711 8.266 1 36.16 48 GLU B N 1
ATOM 2406 C CA . GLU B 1 48 ? 12.742 -11.875 9 1 36.16 48 GLU B CA 1
ATOM 2407 C C . GLU B 1 48 ? 13.07 -10.391 8.828 1 36.16 48 GLU B C 1
ATOM 2409 O O . GLU B 1 48 ? 14.086 -9.914 9.352 1 36.16 48 GLU B O 1
ATOM 2414 N N . ILE B 1 49 ? 13.25 -9.898 7.793 1 35.31 49 ILE B N 1
ATOM 2415 C CA . ILE B 1 49 ? 12.945 -8.5 8.062 1 35.31 49 ILE B CA 1
ATOM 2416 C C . ILE B 1 49 ? 11.93 -8.406 9.203 1 35.31 49 ILE B C 1
ATOM 2418 O O . ILE B 1 49 ? 10.773 -8.797 9.055 1 35.31 49 ILE B O 1
ATOM 2422 N N . ARG B 1 50 ? 12.375 -9.016 10.328 1 32.62 50 ARG B N 1
ATOM 2423 C CA . ARG B 1 50 ? 11.594 -8.906 11.555 1 32.62 50 ARG B CA 1
ATOM 2424 C C . ARG B 1 50 ? 10.711 -7.664 11.523 1 32.62 50 ARG B C 1
ATOM 2426 O O . ARG B 1 50 ? 11.203 -6.543 11.375 1 32.62 50 ARG B O 1
ATOM 2433 N N . ASP B 1 51 ? 9.727 -7.734 10.922 1 36.56 51 ASP B N 1
ATOM 2434 C CA . ASP B 1 51 ? 8.781 -6.715 11.352 1 36.56 51 ASP B CA 1
ATOM 2435 C C . ASP B 1 51 ? 9.031 -6.312 12.805 1 36.56 51 ASP B C 1
ATOM 2437 O O . ASP B 1 51 ? 8.547 -6.973 13.727 1 36.56 51 ASP B O 1
ATOM 2441 N N . SER B 1 52 ? 10.32 -6.254 13.148 1 35.44 52 SER B N 1
ATOM 2442 C CA . SER B 1 52 ? 10.945 -6 14.445 1 35.44 52 SER B CA 1
ATOM 2443 C C . SER B 1 52 ? 10.133 -5 15.266 1 35.44 52 SER B C 1
ATOM 2445 O O . SER B 1 52 ? 10.594 -4.52 16.297 1 35.44 52 SER B O 1
ATOM 2447 N N . GLY B 1 53 ? 9.164 -4.453 14.656 1 39.06 53 GLY B N 1
ATOM 2448 C CA . GLY B 1 53 ? 8.609 -3.469 15.57 1 39.06 53 GLY B CA 1
ATOM 2449 C C . GLY B 1 53 ? 8.109 -4.07 16.875 1 39.06 53 GLY B C 1
ATOM 2450 O O . GLY B 1 53 ? 7.617 -3.355 17.75 1 39.06 53 GLY B O 1
ATOM 2451 N N . ILE B 1 54 ? 7.941 -5.445 16.75 1 35 54 ILE B N 1
ATOM 2452 C CA . ILE B 1 54 ? 7.398 -5.91 18.016 1 35 54 ILE B CA 1
ATOM 2453 C C . ILE B 1 54 ? 8.539 -6.254 18.969 1 35 54 ILE B C 1
ATOM 2455 O O . ILE B 1 54 ? 9.32 -7.172 18.719 1 35 54 ILE B O 1
ATOM 2459 N N . THR B 1 55 ? 9.234 -5.277 19.484 1 33.06 55 THR B N 1
ATOM 2460 C CA . THR B 1 55 ? 10.203 -5.562 20.531 1 33.06 55 THR B CA 1
ATOM 2461 C C . THR B 1 55 ? 9.523 -6.246 21.719 1 33.06 55 THR B C 1
ATOM 2463 O O . THR B 1 55 ? 8.578 -5.703 22.297 1 33.06 55 THR B O 1
ATOM 2466 N N . SER B 1 56 ? 9.633 -7.473 21.844 1 30.47 56 SER B N 1
ATOM 2467 C CA . SER B 1 56 ? 9.414 -8.055 23.172 1 30.47 56 SER B CA 1
ATOM 2468 C C . SER B 1 56 ? 10.469 -7.59 24.156 1 30.47 56 SER B C 1
ATOM 2470 O O . SER B 1 56 ? 11.594 -7.266 23.766 1 30.47 56 SER B O 1
ATOM 2472 N N . SER B 1 57 ? 10.328 -7.133 25.469 1 28.77 57 SER B N 1
ATOM 2473 C CA . SER B 1 57 ? 10.961 -6.535 26.641 1 28.77 57 SER B CA 1
ATOM 2474 C C . SER B 1 57 ? 12.258 -7.246 27 1 28.77 57 SER B C 1
ATOM 2476 O O . SER B 1 57 ? 13.016 -6.781 27.859 1 28.77 57 SER B O 1
ATOM 2478 N N . SER B 1 58 ? 12.602 -8.492 27.031 1 29.42 58 SER B N 1
ATOM 2479 C CA . SER B 1 58 ? 13.523 -9.062 28.016 1 29.42 58 SER B CA 1
ATOM 2480 C C . SER B 1 58 ? 14.961 -8.68 27.719 1 29.42 58 SER B C 1
ATOM 2482 O O . SER B 1 58 ? 15.82 -8.711 28.594 1 29.42 58 SER B O 1
ATOM 2484 N N . CYS B 1 59 ? 15.781 -9.062 26.703 1 29.16 59 CYS B N 1
ATOM 2485 C CA . CYS B 1 59 ? 17.219 -9.25 26.828 1 29.16 59 CYS B CA 1
ATOM 2486 C C . CYS B 1 59 ? 17.969 -7.945 26.578 1 29.16 59 CYS B C 1
ATOM 2488 O O . CYS B 1 59 ? 17.953 -7.422 25.453 1 29.16 59 CYS B O 1
ATOM 2490 N N . SER B 1 60 ? 18.484 -7.195 27.469 1 31.59 60 SER B N 1
ATOM 2491 C CA . SER B 1 60 ? 19.094 -5.883 27.641 1 31.59 60 SER B CA 1
ATOM 2492 C C . SER B 1 60 ? 20.359 -5.754 26.797 1 31.59 60 SER B C 1
ATOM 2494 O O . SER B 1 60 ? 20.562 -4.738 26.125 1 31.59 60 SER B O 1
ATOM 2496 N N . LYS B 1 61 ? 21.531 -6.453 27.328 1 35.09 61 LYS B N 1
ATOM 2497 C CA . LYS B 1 61 ? 22.906 -6.258 26.891 1 35.09 61 LYS B CA 1
ATOM 2498 C C . LYS B 1 61 ? 23.094 -6.633 25.422 1 35.09 61 LYS B C 1
ATOM 2500 O O . LYS B 1 61 ? 23.969 -6.09 24.75 1 35.09 61 LYS B O 1
ATOM 2505 N N . LYS B 1 62 ? 22.625 -7.781 25.016 1 34.22 62 LYS B N 1
ATOM 2506 C CA . LYS B 1 62 ? 22.641 -8.367 23.672 1 34.22 62 LYS B CA 1
ATOM 2507 C C . LYS B 1 62 ? 21.797 -7.543 22.703 1 34.22 62 LYS B C 1
ATOM 2509 O O . LYS B 1 62 ? 21.641 -7.922 21.547 1 34.22 62 LYS B O 1
ATOM 2514 N N . LEU B 1 63 ? 21.062 -6.531 23.172 1 34.41 63 LEU B N 1
ATOM 2515 C CA . LEU B 1 63 ? 20.141 -5.598 22.547 1 34.41 63 LEU B CA 1
ATOM 2516 C C . LEU B 1 63 ? 20.875 -4.566 21.703 1 34.41 63 LEU B C 1
ATOM 2518 O O . LEU B 1 63 ? 20.469 -4.254 20.578 1 34.41 63 LEU B O 1
ATOM 2522 N N . PHE B 1 64 ? 22.031 -4.023 22.359 1 39.25 64 PHE B N 1
ATOM 2523 C CA . PHE B 1 64 ? 22.766 -2.982 21.641 1 39.25 64 PHE B CA 1
ATOM 2524 C C . PHE B 1 64 ? 23.359 -3.529 20.344 1 39.25 64 PHE B C 1
ATOM 2526 O O . PHE B 1 64 ? 23.328 -2.867 19.312 1 39.25 64 PHE B O 1
ATOM 2533 N N . LYS B 1 65 ? 24.156 -4.625 20.5 1 43.41 65 LYS B N 1
ATOM 2534 C CA . LYS B 1 65 ? 24.75 -5.266 19.344 1 43.41 65 LYS B CA 1
ATOM 2535 C C . LYS B 1 65 ? 23.688 -5.719 18.344 1 43.41 65 LYS B C 1
ATOM 2537 O O . LYS B 1 65 ? 23.859 -5.586 17.141 1 43.41 65 LYS B O 1
ATOM 2542 N N . ARG B 1 66 ? 22.656 -6.223 18.891 1 42.59 66 ARG B N 1
ATOM 2543 C CA . ARG B 1 66 ? 21.516 -6.699 18.125 1 42.59 66 ARG B CA 1
ATOM 2544 C C . ARG B 1 66 ? 20.75 -5.535 17.5 1 42.59 66 ARG B C 1
ATOM 2546 O O . ARG B 1 66 ? 20.25 -5.652 16.375 1 42.59 66 ARG B O 1
ATOM 2553 N N . ILE B 1 67 ? 20.781 -4.395 18.266 1 49.75 67 ILE B N 1
ATOM 2554 C CA . ILE B 1 67 ? 20.203 -3.16 17.766 1 49.75 67 ILE B CA 1
ATOM 2555 C C . ILE B 1 67 ? 21.031 -2.629 16.594 1 49.75 67 ILE B C 1
ATOM 2557 O O . ILE B 1 67 ? 20.484 -2.188 15.586 1 49.75 67 ILE B O 1
ATOM 2561 N N . ASP B 1 68 ? 22.469 -2.92 16.75 1 57.75 68 ASP B N 1
ATOM 2562 C CA . ASP B 1 68 ? 23.359 -2.432 15.703 1 57.75 68 ASP B CA 1
ATOM 2563 C C . ASP B 1 68 ? 23.188 -3.232 14.414 1 57.75 68 ASP B C 1
ATOM 2565 O O . ASP B 1 68 ? 23.125 -2.66 13.32 1 57.75 68 ASP B O 1
ATOM 2569 N N . LYS B 1 69 ? 23.078 -4.445 14.688 1 64.06 69 LYS B N 1
ATOM 2570 C CA . LYS B 1 69 ? 22.938 -5.285 13.5 1 64.06 69 LYS B CA 1
ATOM 2571 C C . LYS B 1 69 ? 21.562 -5.102 12.852 1 64.06 69 LYS B C 1
ATOM 2573 O O . LYS B 1 69 ? 21.453 -4.992 11.633 1 64.06 69 LYS B O 1
ATOM 2578 N N . ARG B 1 70 ? 20.688 -4.922 13.766 1 65.88 70 ARG B N 1
ATOM 2579 C CA . ARG B 1 70 ? 19.344 -4.727 13.25 1 65.88 70 ARG B CA 1
ATOM 2580 C C . ARG B 1 70 ? 19.219 -3.402 12.5 1 65.88 70 ARG B C 1
ATOM 2582 O O . ARG B 1 70 ? 18.562 -3.326 11.469 1 65.88 70 ARG B O 1
ATOM 2589 N N . GLY B 1 71 ? 19.906 -2.525 13.039 1 70 71 GLY B N 1
ATOM 2590 C CA . GLY B 1 71 ? 19.938 -1.233 12.375 1 70 71 GLY B CA 1
ATOM 2591 C C . GLY B 1 71 ? 20.562 -1.287 10.992 1 70 71 GLY B C 1
ATOM 2592 O O . GLY B 1 71 ? 20.031 -0.715 10.039 1 70 71 GLY B O 1
ATOM 2593 N N . LEU B 1 72 ? 21.656 -2.008 10.961 1 76.12 72 LEU B N 1
ATOM 2594 C CA . LEU B 1 72 ? 22.359 -2.135 9.688 1 76.12 72 LEU B CA 1
ATOM 2595 C C . LEU B 1 72 ? 21.516 -2.912 8.68 1 76.12 72 LEU B C 1
ATOM 2597 O O . LEU B 1 72 ? 21.453 -2.541 7.508 1 76.12 72 LEU B O 1
ATOM 2601 N N . ILE B 1 73 ? 20.859 -3.912 9.18 1 77.31 73 ILE B N 1
ATOM 2602 C CA . ILE B 1 73 ? 20.016 -4.727 8.312 1 77.31 73 ILE B CA 1
ATOM 2603 C C . ILE B 1 73 ? 18.875 -3.879 7.77 1 77.31 73 ILE B C 1
ATOM 2605 O O . ILE B 1 73 ? 18.531 -3.969 6.586 1 77.31 73 ILE B O 1
ATOM 2609 N N . ASN B 1 74 ? 18.406 -3.061 8.625 1 80.31 74 ASN B N 1
ATOM 2610 C CA . ASN B 1 74 ? 17.312 -2.193 8.211 1 80.31 74 ASN B CA 1
ATOM 2611 C C . ASN B 1 74 ? 17.75 -1.187 7.152 1 80.31 74 ASN B C 1
ATOM 2613 O O . ASN B 1 74 ? 17 -0.854 6.242 1 80.31 74 ASN B O 1
ATOM 2617 N N . ILE B 1 75 ? 18.953 -0.812 7.27 1 78.31 75 ILE B N 1
ATOM 2618 C CA . ILE B 1 75 ? 19.5 0.134 6.301 1 78.31 75 ILE B CA 1
ATOM 2619 C C . ILE B 1 75 ? 19.688 -0.557 4.949 1 78.31 75 ILE B C 1
ATOM 2621 O O . ILE B 1 75 ? 19.281 -0.023 3.914 1 78.31 75 ILE B O 1
ATOM 2625 N N . VAL B 1 76 ? 20.234 -1.726 5 1 81.19 76 VAL B N 1
ATOM 2626 C CA . VAL B 1 76 ? 20.5 -2.469 3.775 1 81.19 76 VAL B CA 1
ATOM 2627 C C . VAL B 1 76 ? 19.188 -2.836 3.088 1 81.19 76 VAL B C 1
ATOM 2629 O O . VAL B 1 76 ? 19.047 -2.65 1.878 1 81.19 76 VAL B O 1
ATOM 2632 N N . ASP B 1 77 ? 18.25 -3.256 3.859 1 83.38 77 ASP B N 1
ATOM 2633 C CA . ASP B 1 77 ? 16.953 -3.635 3.311 1 83.38 77 ASP B CA 1
ATOM 2634 C C . ASP B 1 77 ? 16.234 -2.426 2.723 1 83.38 77 ASP B C 1
ATOM 2636 O O . ASP B 1 77 ? 15.609 -2.523 1.665 1 83.38 77 ASP B O 1
ATOM 2640 N N . GLY B 1 78 ? 16.391 -1.395 3.459 1 83.62 78 GLY B N 1
ATOM 2641 C CA . GLY B 1 78 ? 15.812 -0.162 2.957 1 83.62 78 GLY B CA 1
ATOM 2642 C C . GLY B 1 78 ? 16.422 0.302 1.649 1 83.62 78 GLY B C 1
ATOM 2643 O O . GLY B 1 78 ? 15.711 0.724 0.738 1 83.62 78 GLY B O 1
ATOM 2644 N N . TYR B 1 79 ? 17.766 0.217 1.62 1 82.69 79 TYR B N 1
ATOM 2645 C CA . TYR B 1 79 ? 18.453 0.582 0.393 1 82.69 79 TYR B CA 1
ATOM 2646 C C . TYR B 1 79 ? 18.047 -0.329 -0.759 1 82.69 79 TYR B C 1
ATOM 2648 O O . TYR B 1 79 ? 17.797 0.142 -1.869 1 82.69 79 TYR B O 1
ATOM 2656 N N . PHE B 1 80 ? 17.969 -1.566 -0.497 1 86.19 80 PHE B N 1
ATOM 2657 C CA . PHE B 1 80 ? 17.594 -2.555 -1.499 1 86.19 80 PHE B CA 1
ATOM 2658 C C . PHE B 1 80 ? 16.203 -2.266 -2.047 1 86.19 80 PHE B C 1
ATOM 2660 O O . PHE B 1 80 ? 15.992 -2.25 -3.262 1 86.19 80 PHE B O 1
ATOM 2667 N N . ARG B 1 81 ? 15.266 -2.002 -1.172 1 87.19 81 ARG B N 1
ATOM 2668 C CA . ARG B 1 81 ? 13.898 -1.692 -1.575 1 87.19 81 ARG B CA 1
ATOM 2669 C C . ARG B 1 81 ? 13.852 -0.416 -2.408 1 87.19 81 ARG B C 1
ATOM 2671 O O . ARG B 1 81 ? 13.078 -0.322 -3.365 1 87.19 81 ARG B O 1
ATOM 2678 N N . TRP B 1 82 ? 14.625 0.493 -2.027 1 86 82 TRP B N 1
ATOM 2679 C CA . TRP B 1 82 ? 14.68 1.758 -2.754 1 86 82 TRP B CA 1
ATOM 2680 C C . TRP B 1 82 ? 15.203 1.548 -4.172 1 86 82 TRP B C 1
ATOM 2682 O O . TRP B 1 82 ? 14.672 2.119 -5.125 1 86 82 TRP B O 1
ATOM 2692 N N . MET B 1 83 ? 16.188 0.771 -4.352 1 86.56 83 MET B N 1
ATOM 2693 C CA . MET B 1 83 ? 16.766 0.505 -5.668 1 86.56 83 MET B CA 1
ATOM 2694 C C . MET B 1 83 ? 15.742 -0.169 -6.582 1 86.56 83 MET B C 1
ATOM 2696 O O . MET B 1 83 ? 15.633 0.181 -7.758 1 86.56 83 MET B O 1
ATOM 2700 N N . ILE B 1 84 ? 15.016 -1.126 -5.996 1 89.62 84 ILE B N 1
ATOM 2701 C CA . ILE B 1 84 ? 14.008 -1.803 -6.801 1 89.62 84 ILE B CA 1
ATOM 2702 C C . ILE B 1 84 ? 12.945 -0.8 -7.25 1 89.62 84 ILE B C 1
ATOM 2704 O O . ILE B 1 84 ? 12.469 -0.862 -8.383 1 89.62 84 ILE B O 1
ATOM 2708 N N . LYS B 1 85 ? 12.617 0.075 -6.336 1 87.94 85 LYS B N 1
ATOM 2709 C CA . LYS B 1 85 ? 11.633 1.1 -6.672 1 87.94 85 LYS B CA 1
ATOM 2710 C C . LYS B 1 85 ? 12.125 1.987 -7.809 1 87.94 85 LYS B C 1
ATOM 2712 O O . LYS B 1 85 ? 11.367 2.328 -8.719 1 87.94 85 LYS B O 1
ATOM 2717 N N . ILE B 1 86 ? 13.336 2.361 -7.797 1 84.62 86 ILE B N 1
ATOM 2718 C CA . ILE B 1 86 ? 13.93 3.178 -8.852 1 84.62 86 ILE B CA 1
ATOM 2719 C C . ILE B 1 86 ? 13.836 2.439 -10.188 1 84.62 86 ILE B C 1
ATOM 2721 O O . ILE B 1 86 ? 13.445 3.021 -11.203 1 84.62 86 ILE B O 1
ATOM 2725 N N . ILE B 1 87 ? 14.18 1.218 -10.148 1 87.44 87 ILE B N 1
ATOM 2726 C CA . ILE B 1 87 ? 14.164 0.417 -11.367 1 87.44 87 ILE B CA 1
ATOM 2727 C C . ILE B 1 87 ? 12.742 0.338 -11.914 1 87.44 87 ILE B C 1
ATOM 2729 O O . ILE B 1 87 ? 12.531 0.425 -13.125 1 87.44 87 ILE B O 1
ATOM 2733 N N . SER B 1 88 ? 11.828 0.16 -11 1 91.5 88 SER B N 1
ATOM 2734 C CA . SER B 1 88 ? 10.438 -0.011 -11.406 1 91.5 88 SER B CA 1
ATOM 2735 C C . SER B 1 88 ? 9.922 1.217 -12.148 1 91.5 88 SER B C 1
ATOM 2737 O O . SER B 1 88 ? 8.961 1.127 -12.914 1 91.5 88 SER B O 1
ATOM 2739 N N . ASP B 1 89 ? 10.602 2.324 -11.953 1 87.62 89 ASP B N 1
ATOM 2740 C CA . ASP B 1 89 ? 10.117 3.576 -12.523 1 87.62 89 ASP B CA 1
ATOM 2741 C C . ASP B 1 89 ? 10.906 3.949 -13.781 1 87.62 89 ASP B C 1
ATOM 2743 O O . ASP B 1 89 ? 10.727 5.035 -14.336 1 87.62 89 ASP B O 1
ATOM 2747 N N . ILE B 1 90 ? 11.773 3.154 -14.219 1 84.31 90 ILE B N 1
ATOM 2748 C CA . ILE B 1 90 ? 12.477 3.387 -15.477 1 84.31 90 ILE B CA 1
ATOM 2749 C C . ILE B 1 90 ? 11.531 3.117 -16.656 1 84.31 90 ILE B C 1
ATOM 2751 O O . ILE B 1 90 ? 10.922 2.049 -16.734 1 84.31 90 ILE B O 1
ATOM 2755 N N . PRO B 1 91 ? 11.43 3.996 -17.594 1 85.25 91 PRO B N 1
ATOM 2756 C CA . PRO B 1 91 ? 10.438 3.877 -18.656 1 85.25 91 PRO B CA 1
ATOM 2757 C C . PRO B 1 91 ? 10.773 2.764 -19.656 1 85.25 91 PRO B C 1
ATOM 2759 O O . PRO B 1 91 ? 9.867 2.172 -20.25 1 85.25 91 PRO B O 1
ATOM 2762 N N . SER B 1 92 ? 11.984 2.504 -19.875 1 86.31 92 SER B N 1
ATOM 2763 C CA . SER B 1 92 ? 12.359 1.48 -20.844 1 86.31 92 SER B CA 1
ATOM 2764 C C . SER B 1 92 ? 12.102 0.08 -20.297 1 86.31 92 SER B C 1
ATOM 2766 O O . SER B 1 92 ? 12.633 -0.294 -19.25 1 86.31 92 SER B O 1
ATOM 2768 N N . HIS B 1 93 ? 11.367 -0.651 -21.016 1 88.81 93 HIS B N 1
ATOM 2769 C CA . HIS B 1 93 ? 11.07 -2.031 -20.656 1 88.81 93 HIS B CA 1
ATOM 2770 C C . HIS B 1 93 ? 12.328 -2.889 -20.672 1 88.81 93 HIS B C 1
ATOM 2772 O O . HIS B 1 93 ? 12.547 -3.701 -19.766 1 88.81 93 HIS B O 1
ATOM 2778 N N . HIS B 1 94 ? 13.156 -2.662 -21.609 1 86.88 94 HIS B N 1
ATOM 2779 C CA . HIS B 1 94 ? 14.367 -3.459 -21.781 1 86.88 94 HIS B CA 1
ATOM 2780 C C . HIS B 1 94 ? 15.328 -3.266 -20.609 1 86.88 94 HIS B C 1
ATOM 2782 O O . HIS B 1 94 ? 15.906 -4.23 -20.109 1 86.88 94 HIS B O 1
ATOM 2788 N N . ILE B 1 95 ? 15.445 -2.041 -20.234 1 86.5 95 ILE B N 1
ATOM 2789 C CA . ILE B 1 95 ? 16.344 -1.743 -19.125 1 86.5 95 ILE B CA 1
ATOM 2790 C C . ILE B 1 95 ? 15.797 -2.344 -17.828 1 86.5 95 ILE B C 1
ATOM 2792 O O . ILE B 1 95 ? 16.531 -2.965 -17.062 1 86.5 95 ILE B O 1
ATOM 2796 N N . ARG B 1 96 ? 14.508 -2.232 -17.625 1 90.12 96 ARG B N 1
ATOM 2797 C CA . ARG B 1 96 ? 13.891 -2.807 -16.438 1 90.12 96 ARG B CA 1
ATOM 2798 C C . ARG B 1 96 ? 14.07 -4.32 -16.391 1 90.12 96 ARG B C 1
ATOM 2800 O O . ARG B 1 96 ? 14.508 -4.875 -15.383 1 90.12 96 ARG B O 1
ATOM 2807 N N . ASP B 1 97 ? 13.836 -4.914 -17.484 1 91.69 97 ASP B N 1
ATOM 2808 C CA . ASP B 1 97 ? 13.945 -6.367 -17.578 1 91.69 97 ASP B CA 1
ATOM 2809 C C . ASP B 1 97 ? 15.375 -6.828 -17.281 1 91.69 97 ASP B C 1
ATOM 2811 O O . ASP B 1 97 ? 15.578 -7.852 -16.609 1 91.69 97 ASP B O 1
ATOM 2815 N N . PHE B 1 98 ? 16.328 -6.094 -17.828 1 91.62 98 PHE B N 1
ATOM 2816 C CA . PHE B 1 98 ? 17.719 -6.43 -17.594 1 91.62 98 PHE B CA 1
ATOM 2817 C C . PHE B 1 98 ? 18.016 -6.453 -16.109 1 91.62 98 PHE B C 1
ATOM 2819 O O . PHE B 1 98 ? 18.594 -7.422 -15.594 1 91.62 98 PHE B O 1
ATOM 2826 N N . PHE B 1 99 ? 17.609 -5.434 -15.414 1 91.75 99 PHE B N 1
ATOM 2827 C CA . PHE B 1 99 ? 17.891 -5.348 -13.992 1 91.75 99 PHE B CA 1
ATOM 2828 C C . PHE B 1 99 ? 17.125 -6.414 -13.219 1 91.75 99 PHE B C 1
ATOM 2830 O O . PHE B 1 99 ? 17.656 -7.035 -12.305 1 91.75 99 PHE B O 1
ATOM 2837 N N . TYR B 1 100 ? 15.844 -6.652 -13.547 1 94.56 100 TYR B N 1
ATOM 2838 C CA . TYR B 1 100 ? 15.047 -7.664 -12.867 1 94.56 100 TYR B CA 1
ATOM 2839 C C . TYR B 1 100 ? 15.68 -9.047 -13 1 94.56 100 TYR B C 1
ATOM 2841 O O . TYR B 1 100 ? 15.836 -9.758 -12.008 1 94.56 100 TYR B O 1
ATOM 2849 N N . LYS B 1 101 ? 16.125 -9.359 -14.164 1 94.31 101 LYS B N 1
ATOM 2850 C CA . LYS B 1 101 ? 16.594 -10.703 -14.453 1 94.31 101 LYS B CA 1
ATOM 2851 C C . LYS B 1 101 ? 18 -10.922 -13.914 1 94.31 101 LYS B C 1
ATOM 2853 O O . LYS B 1 101 ? 18.281 -11.945 -13.281 1 94.31 101 LYS B O 1
ATOM 2858 N N . TYR B 1 102 ? 18.812 -9.93 -14.133 1 92.19 102 TYR B N 1
ATOM 2859 C CA . TYR B 1 102 ? 20.234 -10.219 -13.977 1 92.19 102 TYR B CA 1
ATOM 2860 C C . TYR B 1 102 ? 20.781 -9.609 -12.688 1 92.19 102 TYR B C 1
ATOM 2862 O O . TYR B 1 102 ? 21.797 -10.055 -12.172 1 92.19 102 TYR B O 1
ATOM 2870 N N . ILE B 1 103 ? 20.141 -8.609 -12.195 1 91.44 103 ILE B N 1
ATOM 2871 C CA . ILE B 1 103 ? 20.609 -8 -10.961 1 91.44 103 ILE B CA 1
ATOM 2872 C C . ILE B 1 103 ? 19.766 -8.484 -9.789 1 91.44 103 ILE B C 1
ATOM 2874 O O . ILE B 1 103 ? 20.281 -8.969 -8.781 1 91.44 103 ILE B O 1
ATOM 2878 N N . PHE B 1 104 ? 18.453 -8.492 -9.961 1 94.38 104 PHE B N 1
ATOM 2879 C CA . PHE B 1 104 ? 17.562 -8.828 -8.852 1 94.38 104 PHE B CA 1
ATOM 2880 C C . PHE B 1 104 ? 17.156 -10.289 -8.914 1 94.38 104 PHE B C 1
ATOM 2882 O O . PHE B 1 104 ? 16.469 -10.789 -8.008 1 94.38 104 PHE B O 1
ATOM 2889 N N . LEU B 1 105 ? 17.406 -10.961 -9.969 1 95.31 105 LEU B N 1
ATOM 2890 C CA . LEU B 1 105 ? 17.344 -12.406 -10.141 1 95.31 105 LEU B CA 1
ATOM 2891 C C . LEU B 1 105 ? 15.906 -12.898 -10.148 1 95.31 105 LEU B C 1
ATOM 2893 O O . LEU B 1 105 ? 15.602 -13.953 -9.578 1 95.31 105 LEU B O 1
ATOM 2897 N N . VAL B 1 106 ? 15.031 -12.094 -10.625 1 96.44 106 VAL B N 1
ATOM 2898 C CA . VAL B 1 106 ? 13.695 -12.586 -10.953 1 96.44 106 VAL B CA 1
ATOM 2899 C C . VAL B 1 106 ? 13.797 -13.641 -12.047 1 96.44 106 VAL B C 1
ATOM 2901 O O . VAL B 1 106 ? 14.523 -13.469 -13.031 1 96.44 106 VAL B O 1
ATOM 2904 N N . LYS B 1 107 ? 13.133 -14.75 -11.828 1 97 107 LYS B N 1
ATOM 2905 C CA . LYS B 1 107 ? 13.086 -15.766 -12.883 1 97 107 LYS B CA 1
ATOM 2906 C C . LYS B 1 107 ? 11.992 -15.445 -13.898 1 97 107 LYS B C 1
ATOM 2908 O O . LYS B 1 107 ? 10.812 -15.719 -13.656 1 97 107 LYS B O 1
ATOM 2913 N N . MET B 1 108 ? 12.391 -14.945 -14.977 1 96.81 108 MET B N 1
ATOM 2914 C CA . MET B 1 108 ? 11.477 -14.586 -16.062 1 96.81 108 MET B CA 1
ATOM 2915 C C . MET B 1 108 ? 11.719 -15.461 -17.281 1 96.81 108 MET B C 1
ATOM 2917 O O . MET B 1 108 ? 12.797 -15.438 -17.875 1 96.81 108 MET B O 1
ATOM 2921 N N . GLU B 1 109 ? 10.727 -16.219 -17.594 1 96.62 109 GLU B N 1
ATOM 2922 C CA . GLU B 1 109 ? 10.836 -17.078 -18.766 1 96.62 109 GLU B CA 1
ATOM 2923 C C . GLU B 1 109 ? 10.594 -16.297 -20.062 1 96.62 109 GLU B C 1
ATOM 2925 O O . GLU B 1 109 ? 10.344 -15.094 -20.031 1 96.62 109 GLU B O 1
ATOM 2930 N N . LYS B 1 110 ? 10.742 -16.984 -21.172 1 94.38 110 LYS B N 1
ATOM 2931 C CA . LYS B 1 110 ? 10.625 -16.375 -22.5 1 94.38 110 LYS B CA 1
ATOM 2932 C C . LYS B 1 110 ? 9.281 -15.68 -22.672 1 94.38 110 LYS B C 1
ATOM 2934 O O . LYS B 1 110 ? 8.242 -16.219 -22.266 1 94.38 110 LYS B O 1
ATOM 2939 N N . ASN B 1 111 ? 9.312 -14.492 -23.219 1 93.69 111 ASN B N 1
ATOM 2940 C CA . ASN B 1 111 ? 8.133 -13.727 -23.609 1 93.69 111 ASN B CA 1
ATOM 2941 C C . ASN B 1 111 ? 7.324 -13.289 -22.375 1 93.69 111 ASN B C 1
ATOM 2943 O O . ASN B 1 111 ? 6.137 -12.984 -22.484 1 93.69 111 ASN B O 1
ATOM 2947 N N . SER B 1 112 ? 7.836 -13.391 -21.25 1 95.12 112 SER B N 1
ATOM 2948 C CA . SER B 1 112 ? 7.164 -12.82 -20.078 1 95.12 112 SER B CA 1
ATOM 2949 C C . SER B 1 112 ? 7.316 -11.305 -20.047 1 95.12 112 SER B C 1
ATOM 2951 O O . SER B 1 112 ? 8.297 -10.758 -20.562 1 95.12 112 SER B O 1
ATOM 2953 N N . VAL B 1 113 ? 6.324 -10.68 -19.438 1 94.06 113 VAL B N 1
ATOM 2954 C CA . VAL B 1 113 ? 6.305 -9.219 -19.406 1 94.06 113 VAL B CA 1
ATOM 2955 C C . VAL B 1 113 ? 5.957 -8.727 -18.016 1 94.06 113 VAL B C 1
ATOM 2957 O O . VAL B 1 113 ? 5.004 -9.211 -17.391 1 94.06 113 VAL B O 1
ATOM 2960 N N . LEU B 1 114 ? 6.734 -7.859 -17.484 1 95.19 114 LEU B N 1
ATOM 2961 C CA . LEU B 1 114 ? 6.457 -7.129 -16.25 1 95.19 114 LEU B CA 1
ATOM 2962 C C . LEU B 1 114 ? 6.406 -5.629 -16.5 1 95.19 114 LEU B C 1
ATOM 2964 O O . LEU B 1 114 ? 7.434 -5.008 -16.797 1 95.19 114 LEU B O 1
ATOM 2968 N N . TYR B 1 115 ? 5.27 -5.078 -16.328 1 93.62 115 TYR B N 1
ATOM 2969 C CA . TYR B 1 115 ? 5.055 -3.695 -16.734 1 93.62 115 TYR B CA 1
ATOM 2970 C C . TYR B 1 115 ? 5.504 -2.73 -15.648 1 93.62 115 TYR B C 1
ATOM 2972 O O . TYR B 1 115 ? 6.055 -3.15 -14.633 1 93.62 115 TYR B O 1
ATOM 2980 N N . TYR B 1 116 ? 5.238 -1.554 -15.836 1 92.62 116 TYR B N 1
ATOM 2981 C CA . TYR B 1 116 ? 5.797 -0.394 -15.148 1 92.62 116 TYR B CA 1
ATOM 2982 C C . TYR B 1 116 ? 5.25 -0.282 -13.734 1 92.62 116 TYR B C 1
ATOM 2984 O O . TYR B 1 116 ? 4.082 -0.591 -13.484 1 92.62 116 TYR B O 1
ATOM 2992 N N . GLY B 1 117 ? 6.156 0.132 -12.758 1 94.12 117 GLY B N 1
ATOM 2993 C CA . GLY B 1 117 ? 5.703 0.643 -11.477 1 94.12 117 GLY B CA 1
ATOM 2994 C C . GLY B 1 117 ? 5.438 -0.451 -10.461 1 94.12 117 GLY B C 1
ATOM 2995 O O . GLY B 1 117 ? 4.887 -0.189 -9.391 1 94.12 117 GLY B O 1
ATOM 2996 N N . SER B 1 118 ? 5.867 -1.633 -10.727 1 94.25 118 SER B N 1
ATOM 2997 C CA . SER B 1 118 ? 5.594 -2.742 -9.82 1 94.25 118 SER B CA 1
ATOM 2998 C C . SER B 1 118 ? 6.523 -2.703 -8.609 1 94.25 118 SER B C 1
ATOM 3000 O O . SER B 1 118 ? 7.711 -2.408 -8.742 1 94.25 118 SER B O 1
ATOM 3002 N N . GLU B 1 119 ? 5.941 -2.885 -7.484 1 94.44 119 GLU B N 1
ATOM 3003 C CA . GLU B 1 119 ? 6.73 -3.133 -6.281 1 94.44 119 GLU B CA 1
ATOM 3004 C C . GLU B 1 119 ? 6.996 -4.625 -6.09 1 94.44 119 GLU B C 1
ATOM 3006 O O . GLU B 1 119 ? 6.059 -5.426 -6.059 1 94.44 119 GLU B O 1
ATOM 3011 N N . ILE B 1 120 ? 8.297 -4.969 -5.973 1 95.62 120 ILE B N 1
ATOM 3012 C CA . ILE B 1 120 ? 8.68 -6.363 -5.785 1 95.62 120 ILE B CA 1
ATOM 3013 C C . ILE B 1 120 ? 9.469 -6.516 -4.492 1 95.62 120 ILE B C 1
ATOM 3015 O O . ILE B 1 120 ? 10.461 -5.809 -4.273 1 95.62 120 ILE B O 1
ATOM 3019 N N . ARG B 1 121 ? 8.961 -7.32 -3.666 1 93.56 121 ARG B N 1
ATOM 3020 C CA . ARG B 1 121 ? 9.688 -7.68 -2.453 1 93.56 121 ARG B CA 1
ATOM 3021 C C . ARG B 1 121 ? 10.211 -9.109 -2.533 1 93.56 121 ARG B C 1
ATOM 3023 O O . ARG B 1 121 ? 9.453 -10.039 -2.805 1 93.56 121 ARG B O 1
ATOM 3030 N N . ALA B 1 122 ? 11.531 -9.258 -2.297 1 93.69 122 ALA B N 1
ATOM 3031 C CA . ALA B 1 122 ? 12.242 -10.523 -2.465 1 93.69 122 ALA B CA 1
ATOM 3032 C C . ALA B 1 122 ? 12.148 -11.016 -3.904 1 93.69 122 ALA B C 1
ATOM 3034 O O . ALA B 1 122 ? 11.641 -12.117 -4.156 1 93.69 122 ALA B O 1
ATOM 3035 N N . PRO B 1 123 ? 12.742 -10.25 -4.824 1 95.62 123 PRO B N 1
ATOM 3036 C CA . PRO B 1 123 ? 12.625 -10.578 -6.246 1 95.62 123 PRO B CA 1
ATOM 3037 C C . PRO B 1 123 ? 13.242 -11.93 -6.598 1 95.62 123 PRO B C 1
ATOM 3039 O O . PRO B 1 123 ? 12.805 -12.586 -7.543 1 95.62 123 PRO B O 1
ATOM 3042 N N . TRP B 1 124 ? 14.117 -12.43 -5.871 1 94.62 124 TRP B N 1
ATOM 3043 C CA . TRP B 1 124 ? 14.781 -13.703 -6.125 1 94.62 124 TRP B CA 1
ATOM 3044 C C . TRP B 1 124 ? 13.828 -14.875 -5.883 1 94.62 124 TRP B C 1
ATOM 3046 O O . TRP B 1 124 ? 14.164 -16.016 -6.176 1 94.62 124 TRP B O 1
ATOM 3056 N N . MET B 1 125 ? 12.664 -14.555 -5.352 1 96 125 MET B N 1
ATOM 3057 C CA . MET B 1 125 ? 11.672 -15.586 -5.07 1 96 125 MET B CA 1
ATOM 3058 C C . MET B 1 125 ? 10.469 -15.445 -5.992 1 96 125 MET B C 1
ATOM 3060 O O . MET B 1 125 ? 9.414 -16.047 -5.742 1 96 125 MET B O 1
ATOM 3064 N N . LEU B 1 126 ? 10.57 -14.695 -7.012 1 97.25 126 LEU B N 1
ATOM 3065 C CA . LEU B 1 126 ? 9.508 -14.477 -7.988 1 97.25 126 LEU B CA 1
ATOM 3066 C C . LEU B 1 126 ? 9.812 -15.203 -9.297 1 97.25 126 LEU B C 1
ATOM 3068 O O . LEU B 1 126 ? 10.883 -15.016 -9.875 1 97.25 126 LEU B O 1
ATOM 3072 N N . MET B 1 127 ? 8.875 -16.016 -9.703 1 98.19 127 MET B N 1
ATOM 3073 C CA . MET B 1 127 ? 8.977 -16.719 -10.977 1 98.19 127 MET B CA 1
ATOM 3074 C C . MET B 1 127 ? 7.805 -16.375 -11.883 1 98.19 127 MET B C 1
ATOM 3076 O O . MET B 1 127 ? 6.648 -16.453 -11.477 1 98.19 127 MET B O 1
ATOM 3080 N N . ILE B 1 128 ? 8.125 -16 -13.086 1 98.44 128 ILE B N 1
ATOM 3081 C CA . ILE B 1 128 ? 7.125 -15.672 -14.094 1 98.44 128 ILE B CA 1
ATOM 3082 C C . ILE B 1 128 ? 7.293 -16.594 -15.305 1 98.44 128 ILE B C 1
ATOM 3084 O O . ILE B 1 128 ? 8.312 -16.547 -15.992 1 98.44 128 ILE B O 1
ATOM 3088 N N . GLY B 1 129 ? 6.258 -17.344 -15.578 1 98.38 129 GLY B N 1
ATOM 3089 C CA . GLY B 1 129 ? 6.32 -18.359 -16.609 1 98.38 129 GLY B CA 1
ATOM 3090 C C . GLY B 1 129 ? 6.25 -17.781 -18.016 1 98.38 129 GLY B C 1
ATOM 3091 O O . GLY B 1 129 ? 5.996 -16.594 -18.188 1 98.38 129 GLY B O 1
ATOM 3092 N N . LYS B 1 130 ? 6.414 -18.688 -18.984 1 97.94 130 LYS B N 1
ATOM 3093 C CA . LYS B 1 130 ? 6.465 -18.328 -20.391 1 97.94 130 LYS B CA 1
ATOM 3094 C C . LYS B 1 130 ? 5.188 -17.609 -20.828 1 97.94 130 LYS B C 1
ATOM 3096 O O . LYS B 1 130 ? 4.082 -18.062 -20.547 1 97.94 130 LYS B O 1
ATOM 3101 N N . GLY B 1 131 ? 5.391 -16.438 -21.422 1 97.06 131 GLY B N 1
ATOM 3102 C CA . GLY B 1 131 ? 4.285 -15.719 -22.031 1 97.06 131 GLY B CA 1
ATOM 3103 C C . GLY B 1 131 ? 3.443 -14.945 -21.031 1 97.06 131 GLY B C 1
ATOM 3104 O O . GLY B 1 131 ? 2.562 -14.172 -21.422 1 97.06 131 GLY B O 1
ATOM 3105 N N . SER B 1 132 ? 3.66 -15.07 -19.766 1 98.19 132 SER B N 1
ATOM 3106 C CA . SER B 1 132 ? 2.828 -14.445 -18.75 1 98.19 132 SER B CA 1
ATOM 3107 C C . SER B 1 132 ? 3.107 -12.953 -18.656 1 98.19 132 SER B C 1
ATOM 3109 O O . SER B 1 132 ? 4.238 -12.508 -18.859 1 98.19 132 SER B O 1
ATOM 3111 N N . VAL B 1 133 ? 2.039 -12.227 -18.281 1 97.38 133 VAL B N 1
ATOM 3112 C CA . VAL B 1 133 ? 2.094 -10.773 -18.234 1 97.38 133 VAL B CA 1
ATOM 3113 C C . VAL B 1 133 ? 1.636 -10.297 -16.859 1 97.38 133 VAL B C 1
ATOM 3115 O O . VAL B 1 133 ? 0.632 -10.773 -16.328 1 97.38 133 VAL B O 1
ATOM 3118 N N . VAL B 1 134 ? 2.404 -9.391 -16.312 1 97.81 134 VAL B N 1
ATOM 3119 C CA . VAL B 1 134 ? 2.018 -8.68 -15.094 1 97.81 134 VAL B CA 1
ATOM 3120 C C . VAL B 1 134 ? 1.82 -7.199 -15.398 1 97.81 134 VAL B C 1
ATOM 3122 O O . VAL B 1 134 ? 2.754 -6.52 -15.836 1 97.81 134 VAL B O 1
ATOM 3125 N N . GLY B 1 135 ? 0.67 -6.746 -15.125 1 96.75 135 GLY B N 1
ATOM 3126 C CA . GLY B 1 135 ? 0.302 -5.383 -15.469 1 96.75 135 GLY B CA 1
ATOM 3127 C C . GLY B 1 135 ? 0.952 -4.344 -14.578 1 96.75 135 GLY B C 1
ATOM 3128 O O . GLY B 1 135 ? 1.693 -4.688 -13.656 1 96.75 135 GLY B O 1
ATOM 3129 N N . ASP B 1 136 ? 0.65 -3.055 -14.844 1 96.5 136 ASP B N 1
ATOM 3130 C CA . ASP B 1 136 ? 1.302 -1.909 -14.219 1 96.5 136 ASP B CA 1
ATOM 3131 C C . ASP B 1 136 ? 0.933 -1.812 -12.742 1 96.5 136 ASP B C 1
ATOM 3133 O O . ASP B 1 136 ? -0.173 -2.186 -12.344 1 96.5 136 ASP B O 1
ATOM 3137 N N . ASN B 1 137 ? 1.879 -1.34 -11.914 1 96.38 137 ASN B N 1
ATOM 3138 C CA . ASN B 1 137 ? 1.664 -0.898 -10.539 1 96.38 137 ASN B CA 1
ATOM 3139 C C . ASN B 1 137 ? 1.204 -2.047 -9.648 1 96.38 137 ASN B C 1
ATOM 3141 O O . ASN B 1 137 ? 0.36 -1.857 -8.766 1 96.38 137 ASN B O 1
ATOM 3145 N N . SER B 1 138 ? 1.66 -3.203 -9.945 1 97.38 138 SER B N 1
ATOM 3146 C CA . SER B 1 138 ? 1.341 -4.355 -9.109 1 97.38 138 SER B CA 1
ATOM 3147 C C . SER B 1 138 ? 2.295 -4.465 -7.926 1 97.38 138 SER B C 1
ATOM 3149 O O . SER B 1 138 ? 3.424 -3.973 -7.984 1 97.38 138 SER B O 1
ATOM 3151 N N . ILE B 1 139 ? 1.803 -4.973 -6.824 1 97.69 139 ILE B N 1
ATOM 3152 C CA . ILE B 1 139 ? 2.619 -5.289 -5.656 1 97.69 139 ILE B CA 1
ATOM 3153 C C . ILE B 1 139 ? 2.83 -6.797 -5.57 1 97.69 139 ILE B C 1
ATOM 3155 O O . ILE B 1 139 ? 1.869 -7.559 -5.445 1 97.69 139 ILE B O 1
ATOM 3159 N N . LEU B 1 140 ? 4.074 -7.211 -5.66 1 98.06 140 LEU B N 1
ATOM 3160 C CA . LEU B 1 140 ? 4.457 -8.617 -5.625 1 98.06 140 LEU B CA 1
ATOM 3161 C C . LEU B 1 140 ? 5.344 -8.914 -4.418 1 98.06 140 LEU B C 1
ATOM 3163 O O . LEU B 1 140 ? 6.57 -8.875 -4.52 1 98.06 140 LEU B O 1
ATOM 3167 N N . ASP B 1 141 ? 4.746 -9.203 -3.311 1 96.62 141 ASP B N 1
ATOM 3168 C CA . ASP B 1 141 ? 5.469 -9.531 -2.086 1 96.62 141 ASP B CA 1
ATOM 3169 C C . ASP B 1 141 ? 5.77 -11.031 -2.01 1 96.62 141 ASP B C 1
ATOM 3171 O O . ASP B 1 141 ? 4.945 -11.812 -1.523 1 96.62 141 ASP B O 1
ATOM 3175 N N . ALA B 1 142 ? 6.965 -11.406 -2.387 1 96.06 142 ALA B N 1
ATOM 3176 C CA . ALA B 1 142 ? 7.34 -12.812 -2.486 1 96.06 142 ALA B CA 1
ATOM 3177 C C . ALA B 1 142 ? 8.133 -13.258 -1.262 1 96.06 142 ALA B C 1
ATOM 3179 O O . ALA B 1 142 ? 8.758 -14.32 -1.271 1 96.06 142 ALA B O 1
ATOM 3180 N N . ARG B 1 143 ? 8.039 -12.531 -0.226 1 92.19 143 ARG B N 1
ATOM 3181 C CA . ARG B 1 143 ? 8.961 -12.688 0.891 1 92.19 143 ARG B CA 1
ATOM 3182 C C . ARG B 1 143 ? 8.711 -13.992 1.636 1 92.19 143 ARG B C 1
ATOM 3184 O O . ARG B 1 143 ? 9.609 -14.516 2.301 1 92.19 143 ARG B O 1
ATOM 3191 N N . ARG B 1 144 ? 7.551 -14.43 1.619 1 93 144 ARG B N 1
ATOM 3192 C CA . ARG B 1 144 ? 7.211 -15.57 2.467 1 93 144 ARG B CA 1
ATOM 3193 C C . ARG B 1 144 ? 6.828 -16.781 1.626 1 93 144 ARG B C 1
ATOM 3195 O O . ARG B 1 144 ? 5.676 -17.219 1.634 1 93 144 ARG B O 1
ATOM 3202 N N . GLY B 1 145 ? 7.762 -17.438 1.092 1 92.31 145 GLY B N 1
ATOM 3203 C CA . GLY B 1 145 ? 7.559 -18.688 0.386 1 92.31 145 GLY B CA 1
ATOM 3204 C C . GLY B 1 145 ? 7.574 -18.531 -1.123 1 92.31 145 GLY B C 1
ATOM 3205 O O . GLY B 1 145 ? 7.637 -19.531 -1.854 1 92.31 145 GLY B O 1
ATOM 3206 N N . GLY B 1 146 ? 7.457 -17.281 -1.639 1 95.5 146 GLY B N 1
ATOM 3207 C CA . GLY B 1 146 ? 7.609 -17.047 -3.064 1 95.5 146 GLY B CA 1
ATOM 3208 C C . GLY B 1 146 ? 6.285 -16.891 -3.791 1 95.5 146 GLY B C 1
ATOM 3209 O O . GLY B 1 146 ? 5.227 -17.156 -3.221 1 95.5 146 GLY B O 1
ATOM 3210 N N . ILE B 1 147 ? 6.375 -16.375 -4.957 1 97.94 147 ILE B N 1
ATOM 3211 C CA . ILE B 1 147 ? 5.273 -16.266 -5.906 1 97.94 147 ILE B CA 1
ATOM 3212 C C . ILE B 1 147 ? 5.629 -16.984 -7.199 1 97.94 147 ILE B C 1
ATOM 3214 O O . ILE B 1 147 ? 6.66 -16.703 -7.816 1 97.94 147 ILE B O 1
ATOM 3218 N N . TYR B 1 148 ? 4.797 -17.891 -7.602 1 98.62 148 TYR B N 1
ATOM 3219 C CA . TYR B 1 148 ? 5.023 -18.734 -8.766 1 98.62 148 TYR B CA 1
ATOM 3220 C C . TYR B 1 148 ? 3.9 -18.562 -9.781 1 98.62 148 TYR B C 1
ATOM 3222 O O . TYR B 1 148 ? 2.793 -19.062 -9.578 1 98.62 148 TYR B O 1
ATOM 3230 N N . ILE B 1 149 ? 4.219 -17.906 -10.867 1 98.81 149 ILE B N 1
ATOM 3231 C CA . ILE B 1 149 ? 3.26 -17.641 -11.93 1 98.81 149 ILE B CA 1
ATOM 3232 C C . ILE B 1 149 ? 3.512 -18.594 -13.102 1 98.81 149 ILE B C 1
ATOM 3234 O O . ILE B 1 149 ? 4.621 -18.656 -13.633 1 98.81 149 ILE B O 1
ATOM 3238 N N . GLY B 1 150 ? 2.488 -19.312 -13.508 1 98.62 150 GLY B N 1
ATOM 3239 C CA . GLY B 1 150 ? 2.598 -20.281 -14.586 1 98.62 150 GLY B CA 1
ATOM 3240 C C . GLY B 1 150 ? 2.723 -19.641 -15.953 1 98.62 150 GLY B C 1
ATOM 3241 O O . GLY B 1 150 ? 3.182 -18.5 -16.062 1 98.62 150 GLY B O 1
ATOM 3242 N N . GLU B 1 151 ? 2.359 -20.422 -17 1 98.5 151 GLU B N 1
ATOM 3243 C CA . GLU B 1 151 ? 2.496 -19.984 -18.375 1 98.5 151 GLU B CA 1
ATOM 3244 C C . GLU B 1 151 ? 1.203 -19.344 -18.891 1 98.5 151 GLU B C 1
ATOM 3246 O O . GLU B 1 151 ? 0.109 -19.812 -18.547 1 98.5 151 GLU B O 1
ATOM 3251 N N . ASN B 1 152 ? 1.37 -18.312 -19.672 1 98.38 152 ASN B N 1
ATOM 3252 C CA . ASN B 1 152 ? 0.262 -17.656 -20.344 1 98.38 152 ASN B CA 1
ATOM 3253 C C . ASN B 1 152 ? -0.777 -17.141 -19.359 1 98.38 152 ASN B C 1
ATOM 3255 O O . ASN B 1 152 ? -1.98 -17.25 -19.594 1 98.38 152 ASN B O 1
ATOM 3259 N N . VAL B 1 153 ? -0.309 -16.688 -18.266 1 98.75 153 VAL B N 1
ATOM 3260 C CA . VAL B 1 153 ? -1.127 -16 -17.281 1 98.75 153 VAL B CA 1
ATOM 3261 C C . VAL B 1 153 ? -1.209 -14.508 -17.609 1 98.75 153 VAL B C 1
ATOM 3263 O O . VAL B 1 153 ? -0.216 -13.906 -18.016 1 98.75 153 VAL B O 1
ATOM 3266 N N . ASN B 1 154 ? -2.4 -13.961 -17.453 1 98.56 154 ASN B N 1
ATOM 3267 C CA . ASN B 1 154 ? -2.592 -12.523 -17.625 1 98.56 154 ASN B CA 1
ATOM 3268 C C . ASN B 1 154 ? -3.045 -11.859 -16.328 1 98.56 154 ASN B C 1
ATOM 3270 O O . ASN B 1 154 ? -4.164 -12.094 -15.875 1 98.56 154 ASN B O 1
ATOM 3274 N N . ILE B 1 155 ? -2.16 -11.109 -15.789 1 98.69 155 ILE B N 1
ATOM 3275 C CA . ILE B 1 155 ? -2.459 -10.336 -14.586 1 98.69 155 ILE B CA 1
ATOM 3276 C C . ILE B 1 155 ? -2.619 -8.859 -14.961 1 98.69 155 ILE B C 1
ATOM 3278 O O . ILE B 1 155 ? -1.67 -8.219 -15.422 1 98.69 155 ILE B O 1
ATOM 3282 N N . ALA B 1 156 ? -3.777 -8.297 -14.727 1 98.31 156 ALA B N 1
ATOM 3283 C CA . ALA B 1 156 ? -4.055 -6.902 -15.062 1 98.31 156 ALA B CA 1
ATOM 3284 C C . ALA B 1 156 ? -3.348 -5.949 -14.102 1 98.31 156 ALA B C 1
ATOM 3286 O O . ALA B 1 156 ? -2.465 -6.363 -13.344 1 98.31 156 ALA B O 1
ATOM 3287 N N . SER B 1 157 ? -3.658 -4.629 -14.219 1 97.88 157 SER B N 1
ATOM 3288 C CA . SER B 1 157 ? -2.955 -3.6 -13.461 1 97.88 157 SER B CA 1
ATOM 3289 C C . SER B 1 157 ? -3.457 -3.533 -12.023 1 97.88 157 SER B C 1
ATOM 3291 O O . SER B 1 157 ? -4.605 -3.885 -11.742 1 97.88 157 SER B O 1
ATOM 3293 N N . ASN B 1 158 ? -2.566 -3.104 -11.117 1 97.88 158 ASN B N 1
ATOM 3294 C CA . ASN B 1 158 ? -2.887 -2.805 -9.727 1 97.88 158 ASN B CA 1
ATOM 3295 C C . ASN B 1 158 ? -3.318 -4.059 -8.969 1 97.88 158 ASN B C 1
ATOM 3297 O O . ASN B 1 158 ? -4.273 -4.02 -8.188 1 97.88 158 ASN B O 1
ATOM 3301 N N . VAL B 1 159 ? -2.67 -5.121 -9.258 1 98.62 159 VAL B N 1
ATOM 3302 C CA . VAL B 1 159 ? -2.904 -6.367 -8.531 1 98.62 159 VAL B CA 1
ATOM 3303 C C . VAL B 1 159 ? -1.9 -6.496 -7.387 1 98.62 159 VAL B C 1
ATOM 3305 O O . VAL B 1 159 ? -0.727 -6.148 -7.539 1 98.62 159 VAL B O 1
ATOM 3308 N N . SER B 1 160 ? -2.361 -6.93 -6.199 1 98.69 160 SER B N 1
ATOM 3309 C CA . SER B 1 160 ? -1.498 -7.133 -5.039 1 98.69 160 SER B CA 1
ATOM 3310 C C . SER B 1 160 ? -1.439 -8.602 -4.645 1 98.69 160 SER B C 1
ATOM 3312 O O . SER B 1 160 ? -2.475 -9.227 -4.395 1 98.69 160 SER B O 1
ATOM 3314 N N . LEU B 1 161 ? -0.245 -9.141 -4.59 1 98.69 161 LEU B N 1
ATOM 3315 C CA . LEU B 1 161 ? 0.016 -10.484 -4.082 1 98.69 161 LEU B CA 1
ATOM 3316 C C . LEU B 1 161 ? 0.805 -10.43 -2.779 1 98.69 161 LEU B C 1
ATOM 3318 O O . LEU B 1 161 ? 1.93 -9.922 -2.75 1 98.69 161 LEU B O 1
ATOM 3322 N N . TRP B 1 162 ? 0.217 -10.867 -1.716 1 97.69 162 TRP B N 1
ATOM 3323 C CA . TRP B 1 162 ? 0.844 -10.844 -0.399 1 97.69 162 TRP B CA 1
ATOM 3324 C C . TRP B 1 162 ? 1.089 -12.258 0.114 1 97.69 162 TRP B C 1
ATOM 3326 O O . TRP B 1 162 ? 0.143 -13.023 0.318 1 97.69 162 TRP B O 1
ATOM 3336 N N . THR B 1 163 ? 2.385 -12.641 0.402 1 96 163 THR B N 1
ATOM 3337 C CA . THR B 1 163 ? 2.676 -13.992 0.864 1 96 163 THR B CA 1
ATOM 3338 C C . THR B 1 163 ? 2.723 -14.039 2.389 1 96 163 THR B C 1
ATOM 3340 O O . THR B 1 163 ? 2.834 -15.117 2.975 1 96 163 THR B O 1
ATOM 3343 N N . GLY B 1 164 ? 2.627 -12.852 2.98 1 92.81 164 GLY B N 1
ATOM 3344 C CA . GLY B 1 164 ? 2.721 -12.812 4.43 1 92.81 164 GLY B CA 1
ATOM 3345 C C . GLY B 1 164 ? 1.546 -12.117 5.09 1 92.81 164 GLY B C 1
ATOM 3346 O O . GLY B 1 164 ? 0.872 -11.297 4.461 1 92.81 164 GLY B O 1
ATOM 3347 N N . GLY B 1 165 ? 1.327 -12.406 6.309 1 90.69 165 GLY B N 1
ATOM 3348 C CA . GLY B 1 165 ? 0.347 -11.797 7.191 1 90.69 165 GLY B CA 1
ATOM 3349 C C . GLY B 1 165 ? 0.67 -11.992 8.664 1 90.69 165 GLY B C 1
ATOM 3350 O O . GLY B 1 165 ? 1.799 -12.336 9.016 1 90.69 165 GLY B O 1
ATOM 3351 N N . HIS B 1 166 ? -0.211 -11.531 9.461 1 90.81 166 HIS B N 1
ATOM 3352 C CA . HIS B 1 166 ? -0.096 -11.703 10.906 1 90.81 166 HIS B CA 1
ATOM 3353 C C . HIS B 1 166 ? -1.255 -12.523 11.453 1 90.81 166 HIS B C 1
ATOM 3355 O O . HIS B 1 166 ? -2.328 -12.578 10.852 1 90.81 166 HIS B O 1
ATOM 3361 N N . ASP B 1 167 ? -0.957 -13.18 12.523 1 91.44 167 ASP B N 1
ATOM 3362 C CA . ASP B 1 167 ? -2.031 -13.844 13.25 1 91.44 167 ASP B CA 1
ATOM 3363 C C . ASP B 1 167 ? -2.803 -12.852 14.117 1 91.44 167 ASP B C 1
ATOM 3365 O O . ASP B 1 167 ? -2.314 -12.43 15.172 1 91.44 167 ASP B O 1
ATOM 3369 N N . TYR B 1 168 ? -4.016 -12.57 13.734 1 91.25 168 TYR B N 1
ATOM 3370 C CA . TYR B 1 168 ? -4.785 -11.516 14.391 1 91.25 168 TYR B CA 1
ATOM 3371 C C . TYR B 1 168 ? -5.309 -11.992 15.742 1 91.25 168 TYR B C 1
ATOM 3373 O O . TYR B 1 168 ? -5.812 -11.195 16.531 1 91.25 168 TYR B O 1
ATOM 3381 N N . ASN B 1 169 ? -5.16 -13.266 16.062 1 93.31 169 ASN B N 1
ATOM 3382 C CA . ASN B 1 169 ? -5.598 -13.75 17.359 1 93.31 169 ASN B CA 1
ATOM 3383 C C . ASN B 1 169 ? -4.418 -14 18.297 1 93.31 169 ASN B C 1
ATOM 3385 O O . ASN B 1 169 ? -4.605 -14.344 19.469 1 93.31 169 ASN B O 1
ATOM 3389 N N . ASP B 1 170 ? -3.215 -13.844 17.781 1 92.25 170 ASP B N 1
ATOM 3390 C CA . ASP B 1 170 ? -2.027 -13.953 18.609 1 92.25 170 ASP B CA 1
ATOM 3391 C C . ASP B 1 170 ? -1.866 -12.727 19.5 1 92.25 170 ASP B C 1
ATOM 3393 O O . ASP B 1 170 ? -1.894 -11.594 19.016 1 92.25 170 ASP B O 1
ATOM 3397 N N . PRO B 1 171 ? -1.709 -12.945 20.844 1 93 171 PRO B N 1
ATOM 3398 C CA . PRO B 1 171 ? -1.607 -11.805 21.75 1 93 171 PRO B CA 1
ATOM 3399 C C . PRO B 1 171 ? -0.471 -10.852 21.375 1 93 171 PRO B C 1
ATOM 3401 O O . PRO B 1 171 ? -0.527 -9.664 21.688 1 93 171 PRO B O 1
ATOM 3404 N N . TYR B 1 172 ? 0.479 -11.375 20.594 1 90.38 172 TYR B N 1
ATOM 3405 C CA . TYR B 1 172 ? 1.632 -10.539 20.281 1 90.38 172 TYR B CA 1
ATOM 3406 C C . TYR B 1 172 ? 1.671 -10.203 18.797 1 90.38 172 TYR B C 1
ATOM 3408 O O . TYR B 1 172 ? 2.693 -9.742 18.281 1 90.38 172 TYR B O 1
ATOM 3416 N N . PHE B 1 173 ? 0.601 -10.523 18.172 1 89.94 173 PHE B N 1
ATOM 3417 C CA . PHE B 1 173 ? 0.412 -10.117 16.781 1 89.94 173 PHE B CA 1
ATOM 3418 C C 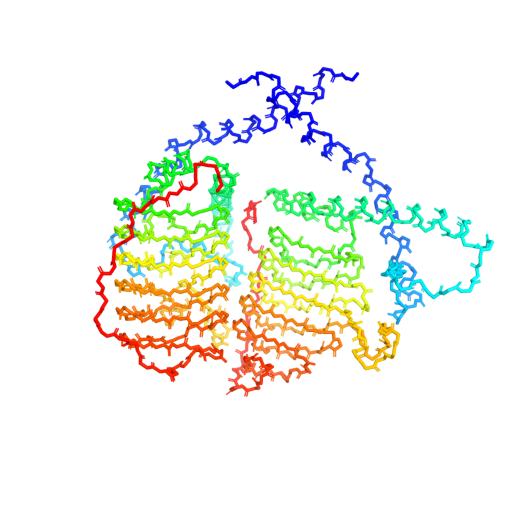. PHE B 1 173 ? 1.52 -10.68 15.898 1 89.94 173 PHE B C 1
ATOM 3420 O O . PHE B 1 173 ? 1.992 -10 14.984 1 89.94 173 PHE B O 1
ATOM 3427 N N . ARG B 1 174 ? 1.968 -11.914 16.25 1 86.06 174 ARG B N 1
ATOM 3428 C CA . ARG B 1 174 ? 3.072 -12.555 15.531 1 86.06 174 ARG B CA 1
ATOM 3429 C C . ARG B 1 174 ? 2.613 -13.094 14.188 1 86.06 174 ARG B C 1
ATOM 3431 O O . ARG B 1 174 ? 1.424 -13.344 13.984 1 86.06 174 ARG B O 1
ATOM 3438 N N . SER B 1 175 ? 3.6 -13.07 13.25 1 85.88 175 SER B N 1
ATOM 3439 C CA . SER B 1 175 ? 3.396 -13.797 12 1 85.88 175 SER B CA 1
ATOM 3440 C C . SER B 1 175 ? 3.703 -15.281 12.172 1 85.88 175 SER B C 1
ATOM 3442 O O . SER B 1 175 ? 4.859 -15.664 12.344 1 85.88 175 SER B O 1
ATOM 3444 N N . MET B 1 176 ? 2.652 -16.094 12.07 1 82.88 176 MET B N 1
ATOM 3445 C CA . MET B 1 176 ? 2.803 -17.531 12.258 1 82.88 176 MET B CA 1
ATOM 3446 C C . MET B 1 176 ? 2.861 -18.25 10.922 1 82.88 176 MET B C 1
ATOM 3448 O O . MET B 1 176 ? 2.6 -17.656 9.875 1 82.88 176 MET B O 1
ATOM 3452 N N . LYS B 1 177 ? 3.309 -19.5 10.984 1 84.12 177 LYS B N 1
ATOM 3453 C CA . LYS B 1 177 ? 3.404 -20.328 9.789 1 84.12 177 LYS B CA 1
ATOM 3454 C C . LYS B 1 177 ? 2.062 -20.406 9.062 1 84.12 177 LYS B C 1
ATOM 3456 O O . LYS B 1 177 ? 2.02 -20.547 7.84 1 84.12 177 LYS B O 1
ATOM 3461 N N . THR B 1 178 ? 1.07 -20.219 9.859 1 87.62 178 THR B N 1
ATOM 3462 C CA . THR B 1 178 ? -0.27 -20.312 9.297 1 87.62 178 THR B CA 1
ATOM 3463 C C . THR B 1 178 ? -0.663 -19.016 8.602 1 87.62 178 THR B C 1
ATOM 3465 O O . THR B 1 178 ? -1.677 -18.969 7.898 1 87.62 178 THR B O 1
ATOM 3468 N N . ASN B 1 179 ? 0.114 -18.047 8.766 1 90.62 179 ASN B N 1
ATOM 3469 C CA . ASN B 1 179 ? -0.244 -16.734 8.219 1 90.62 179 ASN B CA 1
ATOM 3470 C C . ASN B 1 179 ? 0.745 -16.297 7.141 1 90.62 179 ASN B C 1
ATOM 3472 O O . ASN B 1 179 ? 0.887 -15.102 6.875 1 90.62 179 ASN B O 1
ATOM 3476 N N . ARG B 1 180 ? 1.365 -17.297 6.652 1 92.19 180 ARG B N 1
ATOM 3477 C CA . ARG B 1 180 ? 2.316 -17.031 5.574 1 92.19 180 ARG B CA 1
ATOM 3478 C C . ARG B 1 180 ? 2.473 -18.25 4.676 1 92.19 180 ARG B C 1
ATOM 3480 O O . ARG B 1 180 ? 2.271 -19.391 5.121 1 92.19 180 ARG B O 1
ATOM 3487 N N . GLY B 1 181 ? 2.807 -18.016 3.4 1 94.12 181 GLY B N 1
ATOM 3488 C CA . GLY B 1 181 ? 3.014 -19.094 2.447 1 94.12 181 GLY B CA 1
ATOM 3489 C C . GLY B 1 181 ? 3.045 -18.625 1.007 1 94.12 181 GLY B C 1
ATOM 3490 O O . GLY B 1 181 ? 2.674 -17.484 0.713 1 94.12 181 GLY B O 1
ATOM 3491 N N . PRO B 1 182 ? 3.465 -19.562 0.201 1 96.25 182 PRO B N 1
ATOM 3492 C CA . PRO B 1 182 ? 3.605 -19.219 -1.213 1 96.25 182 PRO B CA 1
ATOM 3493 C C . PRO B 1 182 ? 2.262 -19.016 -1.907 1 96.25 182 PRO B C 1
ATOM 3495 O O . PRO B 1 182 ? 1.23 -19.469 -1.409 1 96.25 182 PRO B O 1
ATOM 3498 N N . ILE B 1 183 ? 2.301 -18.25 -2.955 1 98.25 183 ILE B N 1
ATOM 3499 C CA . ILE B 1 183 ? 1.181 -18.109 -3.879 1 98.25 183 ILE B CA 1
ATOM 3500 C C . ILE B 1 183 ? 1.508 -18.812 -5.195 1 98.25 183 ILE B C 1
ATOM 3502 O O . ILE B 1 183 ? 2.557 -18.562 -5.793 1 98.25 183 ILE B O 1
ATOM 3506 N N . TYR B 1 184 ? 0.629 -19.703 -5.637 1 98.81 184 TYR B N 1
ATOM 3507 C CA . TYR B 1 184 ? 0.752 -20.375 -6.922 1 98.81 184 TYR B CA 1
ATOM 3508 C C . TYR B 1 184 ? -0.361 -19.953 -7.875 1 98.81 184 TYR B C 1
ATOM 3510 O O . TYR B 1 184 ? -1.544 -20.062 -7.539 1 98.81 184 TYR B O 1
ATOM 3518 N N . ILE B 1 185 ? -0.019 -19.453 -8.992 1 98.94 185 ILE B N 1
ATOM 3519 C CA . ILE B 1 185 ? -0.945 -19.125 -10.07 1 98.94 185 ILE B CA 1
ATOM 3520 C C . ILE B 1 185 ? -0.69 -20.031 -11.258 1 98.94 185 ILE B C 1
ATOM 3522 O O . ILE B 1 185 ? 0.358 -19.953 -11.906 1 98.94 185 ILE B O 1
ATOM 3526 N N . LYS B 1 186 ? -1.633 -20.875 -11.57 1 98.88 186 LYS B N 1
ATOM 3527 C CA . LYS B 1 186 ? -1.43 -21.906 -12.602 1 98.88 186 LYS B CA 1
ATOM 3528 C C . LYS B 1 186 ? -1.635 -21.328 -13.992 1 98.88 186 LYS B C 1
ATOM 3530 O O . LYS B 1 186 ? -1.951 -20.141 -14.141 1 98.88 186 LYS B O 1
ATOM 3535 N N . ASN B 1 187 ? -1.428 -22.219 -15.008 1 98.75 187 ASN B N 1
ATOM 3536 C CA . ASN B 1 187 ? -1.398 -21.797 -16.406 1 98.75 187 ASN B CA 1
ATOM 3537 C C . ASN B 1 187 ? -2.732 -21.188 -16.828 1 98.75 187 ASN B C 1
ATOM 3539 O O . ASN B 1 187 ? -3.793 -21.672 -16.422 1 98.75 187 ASN B O 1
ATOM 3543 N N . ARG B 1 188 ? -2.664 -20.094 -17.594 1 98.69 188 ARG B N 1
ATOM 3544 C CA . ARG B 1 188 ? -3.777 -19.5 -18.328 1 98.69 188 ARG B CA 1
ATOM 3545 C C . ARG B 1 188 ? -4.816 -18.922 -17.375 1 98.69 188 ARG B C 1
ATOM 3547 O O . ARG B 1 188 ? -6.008 -18.906 -17.703 1 98.69 188 ARG B O 1
ATOM 3554 N N . VAL B 1 189 ? -4.418 -18.594 -16.219 1 98.88 189 VAL B N 1
ATOM 3555 C CA . VAL B 1 189 ? -5.254 -17.812 -15.297 1 98.88 189 VAL B CA 1
ATOM 3556 C C . VAL B 1 189 ? -5.34 -16.375 -15.766 1 98.88 189 VAL B C 1
ATOM 3558 O O . VAL B 1 189 ? -4.352 -15.805 -16.234 1 98.88 189 VAL B O 1
ATOM 3561 N N . TRP B 1 190 ? -6.504 -15.766 -15.656 1 98.88 190 TRP B N 1
ATOM 3562 C CA . TRP B 1 190 ? -6.691 -14.336 -15.875 1 98.88 190 TRP B CA 1
ATOM 3563 C C . TRP B 1 190 ? -7.105 -13.641 -14.586 1 98.88 190 TRP B C 1
ATOM 3565 O O . TRP B 1 190 ? -8.125 -13.992 -13.984 1 98.88 190 TRP B O 1
ATOM 3575 N N . ILE B 1 191 ? -6.305 -12.727 -14.164 1 98.88 191 ILE B N 1
ATOM 3576 C CA . ILE B 1 191 ? -6.594 -11.938 -12.969 1 98.88 191 ILE B CA 1
ATOM 3577 C C . ILE B 1 191 ? -6.957 -10.508 -13.367 1 98.88 191 ILE B C 1
ATOM 3579 O O . ILE B 1 191 ? -6.129 -9.781 -13.922 1 98.88 191 ILE B O 1
ATOM 3583 N N . GLY B 1 192 ? -8.164 -10.062 -13.062 1 98.75 192 GLY B N 1
ATOM 3584 C CA . GLY B 1 192 ? -8.625 -8.719 -13.383 1 98.75 192 GLY B CA 1
ATOM 3585 C C . GLY B 1 192 ? -7.934 -7.641 -12.57 1 98.75 192 GLY B C 1
ATOM 3586 O O . GLY B 1 192 ? -7.102 -7.941 -11.711 1 98.75 192 GLY B O 1
ATOM 3587 N N . PRO B 1 193 ? -8.266 -6.34 -12.945 1 98.62 193 PRO B N 1
ATOM 3588 C CA . PRO B 1 193 ? -7.59 -5.234 -12.266 1 98.62 193 PRO B CA 1
ATOM 3589 C C . PRO B 1 193 ? -8.016 -5.082 -10.812 1 98.62 193 PRO B C 1
ATOM 3591 O O . PRO B 1 193 ? -9.141 -5.422 -10.453 1 98.62 193 PRO B O 1
ATOM 3594 N N . ASN B 1 194 ? -7.059 -4.605 -9.977 1 98.31 194 ASN B N 1
ATOM 3595 C CA . ASN B 1 194 ? -7.312 -4.227 -8.594 1 98.31 194 ASN B CA 1
ATOM 3596 C C . ASN B 1 194 ? -7.664 -5.441 -7.734 1 98.31 194 ASN B C 1
ATOM 3598 O O . ASN B 1 194 ? -8.414 -5.324 -6.762 1 98.31 194 ASN B O 1
ATOM 3602 N N . VAL B 1 195 ? -7.211 -6.59 -8.156 1 98.75 195 VAL B N 1
ATOM 3603 C CA . VAL B 1 195 ? -7.426 -7.809 -7.383 1 98.75 195 VAL B CA 1
ATOM 3604 C C . VAL B 1 195 ? -6.355 -7.926 -6.301 1 98.75 195 VAL B C 1
ATOM 3606 O O . VAL B 1 195 ? -5.215 -7.5 -6.5 1 98.75 195 VAL B O 1
ATOM 3609 N N . THR B 1 196 ? -6.723 -8.445 -5.125 1 98.75 196 THR B N 1
ATOM 3610 C CA . THR B 1 196 ? -5.797 -8.789 -4.051 1 98.75 196 THR B CA 1
ATOM 3611 C C . THR B 1 196 ? -5.797 -10.297 -3.805 1 98.75 196 THR B C 1
ATOM 3613 O O . THR B 1 196 ? -6.855 -10.914 -3.664 1 98.75 196 THR B O 1
ATOM 3616 N N . ILE B 1 197 ? -4.625 -10.914 -3.811 1 98.81 197 ILE B N 1
ATOM 3617 C CA . ILE B 1 197 ? -4.469 -12.328 -3.484 1 98.81 197 ILE B CA 1
ATOM 3618 C C . ILE B 1 197 ? -3.623 -12.469 -2.221 1 98.81 197 ILE B C 1
ATOM 3620 O O . ILE B 1 197 ? -2.502 -11.961 -2.152 1 98.81 197 ILE B O 1
ATOM 3624 N N . LEU B 1 198 ? -4.141 -13.188 -1.24 1 98 198 LEU B N 1
ATOM 3625 C CA . LEU B 1 198 ? -3.459 -13.352 0.039 1 98 198 LEU B CA 1
ATOM 3626 C C . LEU B 1 198 ? -2.666 -14.656 0.065 1 98 198 LEU B C 1
ATOM 3628 O O . LEU B 1 198 ? -2.668 -15.406 -0.911 1 98 198 LEU B O 1
ATOM 3632 N N . HIS B 1 199 ? -2.033 -14.867 1.147 1 96.69 199 HIS B N 1
ATOM 3633 C CA . HIS B 1 199 ? -0.991 -15.883 1.26 1 96.69 199 HIS B CA 1
ATOM 3634 C C . HIS B 1 199 ? -1.575 -17.281 1.146 1 96.69 199 HIS B C 1
ATOM 3636 O O . HIS B 1 199 ? -2.777 -17.484 1.343 1 96.69 199 HIS B O 1
ATOM 3642 N N . SER B 1 200 ? -0.688 -18.281 0.778 1 96.81 200 SER B N 1
ATOM 3643 C CA . SER B 1 200 ? -0.951 -19.703 0.849 1 96.81 200 SER B CA 1
ATOM 3644 C C . SER B 1 200 ? -2.127 -20.094 -0.039 1 96.81 200 SER B C 1
ATOM 3646 O O . SER B 1 200 ? -2.971 -20.906 0.359 1 96.81 200 SER B O 1
ATOM 3648 N N . VAL B 1 201 ? -2.246 -19.484 -1.18 1 97.81 201 VAL B N 1
ATOM 3649 C CA . VAL B 1 201 ? -3.357 -19.797 -2.074 1 97.81 201 VAL B CA 1
ATOM 3650 C C . VAL B 1 201 ? -2.82 -20.344 -3.396 1 97.81 201 VAL B C 1
ATOM 3652 O O . VAL B 1 201 ? -1.753 -19.922 -3.855 1 97.81 201 VAL B O 1
ATOM 3655 N N . THR B 1 202 ? -3.539 -21.25 -3.947 1 98.81 202 THR B N 1
ATOM 3656 C CA . THR B 1 202 ? -3.338 -21.719 -5.309 1 98.81 202 THR B CA 1
ATOM 3657 C C . THR B 1 202 ? -4.52 -21.344 -6.195 1 98.81 202 THR B C 1
ATOM 3659 O O . THR B 1 202 ? -5.668 -21.656 -5.875 1 98.81 202 THR B O 1
ATOM 3662 N N . ILE B 1 203 ? -4.238 -20.609 -7.234 1 98.94 203 ILE B N 1
ATOM 3663 C CA . ILE B 1 203 ? -5.25 -20.344 -8.25 1 98.94 203 ILE B CA 1
ATOM 3664 C C . ILE B 1 203 ? -5.156 -21.391 -9.359 1 98.94 203 ILE B C 1
ATOM 3666 O O . ILE B 1 203 ? -4.137 -21.5 -10.039 1 98.94 203 ILE B O 1
ATOM 3670 N N . GLY B 1 204 ? -6.223 -22.094 -9.555 1 98.88 204 GLY B N 1
ATOM 3671 C CA . GLY B 1 204 ? -6.23 -23.219 -10.477 1 98.88 204 GLY B CA 1
ATOM 3672 C C . GLY B 1 204 ? -6.125 -22.797 -11.93 1 98.88 204 GLY B C 1
ATOM 3673 O O . GLY B 1 204 ? -6.523 -21.688 -12.289 1 98.88 204 GLY B O 1
ATOM 3674 N N . GLU B 1 205 ? -5.703 -23.766 -12.703 1 98.75 205 GLU B N 1
ATOM 3675 C CA . GLU B 1 205 ? -5.496 -23.531 -14.125 1 98.75 205 GLU B CA 1
ATOM 3676 C C . GLU B 1 205 ? -6.75 -22.969 -14.781 1 98.75 205 GLU B C 1
ATOM 3678 O O . GLU B 1 205 ? -7.863 -23.422 -14.516 1 98.75 205 GLU B O 1
ATOM 3683 N N . GLY B 1 206 ? -6.523 -21.953 -15.555 1 98.75 206 GLY B N 1
ATOM 3684 C CA . GLY B 1 206 ? -7.59 -21.422 -16.391 1 98.75 206 GLY B CA 1
ATOM 3685 C C . GLY B 1 206 ? -8.594 -20.594 -15.609 1 98.75 206 GLY B C 1
ATOM 3686 O O . GLY B 1 206 ? -9.547 -20.062 -16.188 1 98.75 206 GLY B O 1
ATOM 3687 N N . ALA B 1 207 ? -8.461 -20.422 -14.367 1 98.88 207 ALA B N 1
ATOM 3688 C CA . ALA B 1 207 ? -9.414 -19.656 -13.562 1 98.88 207 ALA B CA 1
ATOM 3689 C C . ALA B 1 207 ? -9.391 -18.172 -13.922 1 98.88 207 ALA B C 1
ATOM 3691 O O . ALA B 1 207 ? -8.375 -17.672 -14.414 1 98.88 207 ALA B O 1
ATOM 3692 N N . VAL B 1 208 ? -10.523 -17.531 -13.688 1 98.94 208 VAL B N 1
ATOM 3693 C CA . VAL B 1 208 ? -10.648 -16.094 -13.82 1 98.94 208 VAL B CA 1
ATOM 3694 C C . VAL B 1 208 ? -10.977 -15.469 -12.461 1 98.94 208 VAL B C 1
ATOM 3696 O O . VAL B 1 208 ? -11.898 -15.914 -11.773 1 98.94 208 VAL B O 1
ATOM 3699 N N . ILE B 1 209 ? -10.18 -14.562 -12.062 1 98.94 209 ILE B N 1
ATOM 3700 C CA . ILE B 1 209 ? -10.508 -13.758 -10.891 1 98.94 209 ILE B CA 1
ATOM 3701 C C . ILE B 1 209 ? -11.047 -12.398 -11.328 1 98.94 209 ILE B C 1
ATOM 3703 O O . ILE B 1 209 ? -10.32 -11.602 -11.922 1 98.94 209 ILE B O 1
ATOM 3707 N N . ALA B 1 210 ? -12.266 -12.086 -11.039 1 98.75 210 ALA B N 1
ATOM 3708 C CA . ALA B 1 210 ? -12.922 -10.852 -11.469 1 98.75 210 ALA B CA 1
ATOM 3709 C C . ALA B 1 210 ? -12.305 -9.633 -10.797 1 98.75 210 ALA B C 1
ATOM 3711 O O . ALA B 1 210 ? -11.766 -9.734 -9.695 1 98.75 210 ALA B O 1
ATOM 3712 N N . ALA B 1 211 ? -12.508 -8.516 -11.461 1 98.5 211 ALA B N 1
ATOM 3713 C CA . ALA B 1 211 ? -11.914 -7.254 -11.023 1 98.5 211 ALA B CA 1
ATOM 3714 C C . ALA B 1 211 ? -12.328 -6.93 -9.586 1 98.5 211 ALA B C 1
ATOM 3716 O O . ALA B 1 211 ? -13.484 -7.109 -9.211 1 98.5 211 ALA B O 1
ATOM 3717 N N . GLY B 1 212 ? -11.305 -6.531 -8.828 1 98 212 GLY B N 1
ATOM 3718 C CA . GLY B 1 212 ? -11.562 -6.012 -7.496 1 98 212 GLY B CA 1
ATOM 3719 C C . GLY B 1 212 ? -11.711 -7.102 -6.453 1 98 212 GLY B C 1
ATOM 3720 O O . GLY B 1 212 ? -11.852 -6.816 -5.262 1 98 212 GLY B O 1
ATOM 3721 N N . ALA B 1 213 ? -11.641 -8.32 -6.816 1 98.56 213 ALA B N 1
ATOM 3722 C CA . ALA B 1 213 ? -11.867 -9.414 -5.883 1 98.56 213 ALA B CA 1
ATOM 3723 C C . ALA B 1 213 ? -10.711 -9.547 -4.895 1 98.56 213 ALA B C 1
ATOM 3725 O O . ALA B 1 213 ? -9.609 -9.062 -5.152 1 98.56 213 ALA B O 1
ATOM 3726 N N . VAL B 1 214 ? -11 -10.148 -3.732 1 98.69 214 VAL B N 1
ATOM 3727 C CA . VAL B 1 214 ? -9.984 -10.539 -2.756 1 98.69 214 VAL B CA 1
ATOM 3728 C C . 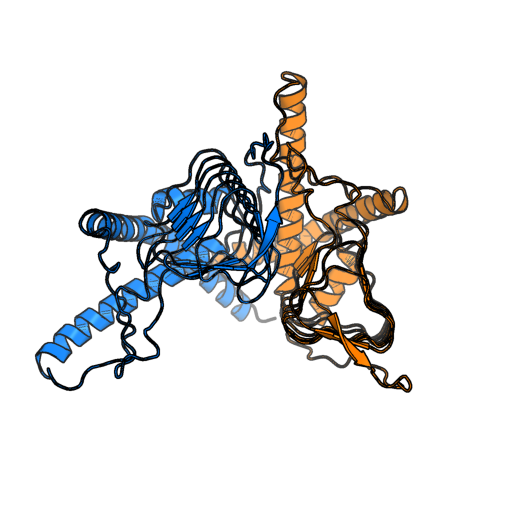VAL B 1 214 ? -10 -12.055 -2.572 1 98.69 214 VAL B C 1
ATOM 3730 O O . VAL B 1 214 ? -11 -12.617 -2.127 1 98.69 214 VAL B O 1
ATOM 3733 N N . VAL B 1 215 ? -8.867 -12.688 -2.895 1 98.75 215 VAL B N 1
ATOM 3734 C CA . VAL B 1 215 ? -8.766 -14.141 -2.822 1 98.75 215 VAL B CA 1
ATOM 3735 C C . VAL B 1 215 ? -8.102 -14.547 -1.508 1 98.75 215 VAL B C 1
ATOM 3737 O O . VAL B 1 215 ? -6.969 -14.156 -1.229 1 98.75 215 VAL B O 1
ATOM 3740 N N . THR B 1 216 ? -8.797 -15.391 -0.739 1 97.25 216 THR B N 1
ATOM 3741 C CA . THR B 1 216 ? -8.297 -15.773 0.577 1 97.25 216 THR B CA 1
ATOM 3742 C C . THR B 1 216 ? -8.133 -17.281 0.671 1 97.25 216 THR B C 1
ATOM 3744 O O . THR B 1 216 ? -7.555 -17.797 1.636 1 97.25 216 THR B O 1
ATOM 3747 N N . LYS B 1 217 ? -8.688 -17.984 -0.302 1 97.56 217 LYS B N 1
ATOM 3748 C CA . LYS B 1 217 ? -8.609 -19.453 -0.375 1 97.56 217 LYS B CA 1
ATOM 3749 C C . LYS B 1 217 ? -8.344 -19.906 -1.803 1 97.56 217 LYS B C 1
ATOM 3751 O O . LYS B 1 217 ? -8.445 -19.125 -2.748 1 97.56 217 LYS B O 1
ATOM 3756 N N . ASP B 1 218 ? -8.055 -21.172 -1.898 1 98.75 218 ASP B N 1
ATOM 3757 C CA . ASP B 1 218 ? -7.754 -21.75 -3.205 1 98.75 218 ASP B CA 1
ATOM 3758 C C . ASP B 1 218 ? -8.93 -21.578 -4.164 1 98.75 218 ASP B C 1
ATOM 3760 O O . ASP B 1 218 ? -10.094 -21.641 -3.748 1 98.75 218 ASP B O 1
ATOM 3764 N N . ILE B 1 219 ? -8.633 -21.422 -5.426 1 98.81 219 ILE B N 1
ATOM 3765 C CA . ILE B 1 219 ? -9.609 -21.297 -6.5 1 98.81 219 ILE B CA 1
ATOM 3766 C C . ILE B 1 219 ? -9.539 -22.516 -7.418 1 98.81 219 ILE B C 1
ATOM 3768 O O . ILE B 1 219 ? -8.469 -22.844 -7.93 1 98.81 219 ILE B O 1
ATOM 3772 N N . PRO B 1 220 ? -10.648 -23.188 -7.609 1 98.75 220 PRO B N 1
ATOM 3773 C CA . PRO B 1 220 ? -10.633 -24.344 -8.508 1 98.75 220 PRO B CA 1
ATOM 3774 C C . PRO B 1 220 ? -10.336 -23.969 -9.953 1 98.75 220 PRO B C 1
ATOM 3776 O O . PRO B 1 220 ? -10.609 -22.828 -10.367 1 98.75 220 PRO B O 1
ATOM 3779 N N . PRO B 1 221 ? -9.781 -24.969 -10.68 1 98.81 221 PRO B N 1
ATOM 3780 C CA . PRO B 1 221 ? -9.508 -24.703 -12.094 1 98.81 221 PRO B CA 1
ATOM 3781 C C . PRO B 1 221 ? -10.773 -24.422 -12.898 1 98.81 221 PRO B C 1
ATOM 3783 O O . PRO B 1 221 ? -11.859 -24.891 -12.547 1 98.81 221 PRO B O 1
ATOM 3786 N N . PHE B 1 222 ? -10.617 -23.625 -13.891 1 98.81 222 PHE B N 1
ATOM 3787 C CA . PHE B 1 222 ? -11.625 -23.344 -14.906 1 98.81 222 PHE B CA 1
ATOM 3788 C C . PHE B 1 222 ? -12.914 -22.844 -14.258 1 98.81 222 PHE B C 1
ATOM 3790 O O . PHE B 1 222 ? -14.008 -23.281 -14.617 1 98.81 222 PHE B O 1
ATOM 3797 N N . THR B 1 223 ? -12.75 -21.938 -13.305 1 98.81 223 THR B N 1
ATOM 3798 C CA . THR B 1 223 ? -13.867 -21.25 -12.664 1 98.81 223 THR B CA 1
ATOM 3799 C C . THR B 1 223 ? -13.719 -19.734 -12.773 1 98.81 223 THR B C 1
ATOM 3801 O O . THR B 1 223 ? -12.609 -19.234 -12.969 1 98.81 223 THR B O 1
ATOM 3804 N N . ILE B 1 224 ? -14.797 -19.062 -12.742 1 98.81 224 ILE B N 1
ATOM 3805 C CA . ILE B 1 224 ? -14.859 -17.609 -12.625 1 98.81 224 ILE B CA 1
ATOM 3806 C C . ILE B 1 224 ? -15.219 -17.219 -11.188 1 98.81 224 ILE B C 1
ATOM 3808 O O . ILE B 1 224 ? -16.266 -17.625 -10.672 1 98.81 224 ILE B O 1
ATOM 3812 N N . CYS B 1 225 ? -14.328 -16.516 -10.602 1 98.69 225 CYS B N 1
ATOM 3813 C CA . CYS B 1 225 ? -14.5 -16.156 -9.195 1 98.69 225 CYS B CA 1
ATOM 3814 C C . CYS B 1 225 ? -14.523 -14.641 -9.008 1 98.69 225 CYS B C 1
ATOM 3816 O O . CYS B 1 225 ? -13.906 -13.914 -9.789 1 98.69 225 CYS B O 1
ATOM 3818 N N . GLY B 1 226 ? -15.219 -14.125 -8.023 1 98.25 226 GLY B N 1
ATOM 3819 C CA . GLY B 1 226 ? -15.258 -12.711 -7.688 1 98.25 226 GLY B CA 1
ATOM 3820 C C . GLY B 1 226 ? -15.828 -12.438 -6.305 1 98.25 226 GLY B C 1
ATOM 3821 O O . GLY B 1 226 ? -16.328 -13.352 -5.641 1 98.25 226 GLY B O 1
ATOM 3822 N N . GLY B 1 227 ? -15.594 -11.164 -5.93 1 96.5 227 GLY B N 1
ATOM 3823 C CA . GLY B 1 227 ? -16.141 -10.742 -4.652 1 96.5 227 GLY B CA 1
ATOM 3824 C C . GLY B 1 227 ? -15.102 -10.617 -3.562 1 96.5 227 GLY B C 1
ATOM 3825 O O . GLY B 1 227 ? -13.922 -10.883 -3.797 1 96.5 227 GLY B O 1
ATOM 3826 N N . ILE B 1 228 ? -15.531 -10.148 -2.33 1 96.25 228 ILE B N 1
ATOM 3827 C CA . ILE B 1 228 ? -14.703 -9.945 -1.15 1 96.25 228 ILE B CA 1
ATOM 3828 C C . ILE B 1 228 ? -15.344 -10.617 0.06 1 96.25 228 ILE B C 1
ATOM 3830 O O . ILE B 1 228 ? -16.312 -10.094 0.618 1 96.25 228 ILE B O 1
ATOM 3834 N N . PRO B 1 229 ? -14.914 -11.758 0.401 1 95.44 229 PRO B N 1
ATOM 3835 C CA . PRO B 1 229 ? -13.906 -12.594 -0.255 1 95.44 229 PRO B CA 1
ATOM 3836 C C . PRO B 1 229 ? -14.414 -13.227 -1.546 1 95.44 229 PRO B C 1
ATOM 3838 O O . PRO B 1 229 ? -15.625 -13.312 -1.762 1 95.44 229 PRO B O 1
ATOM 3841 N N . ALA B 1 230 ? -13.508 -13.648 -2.314 1 97.5 230 ALA B N 1
ATOM 3842 C CA . ALA B 1 230 ? -13.844 -14.203 -3.623 1 97.5 230 ALA B CA 1
ATOM 3843 C C . ALA B 1 230 ? -14.562 -15.547 -3.482 1 97.5 230 ALA B C 1
ATOM 3845 O O . ALA B 1 230 ? -14.195 -16.375 -2.639 1 97.5 230 ALA B O 1
ATOM 3846 N N . LYS B 1 231 ? -15.555 -15.703 -4.297 1 97.5 231 LYS B N 1
ATOM 3847 C CA . LYS B 1 231 ? -16.312 -16.953 -4.41 1 97.5 231 LYS B CA 1
ATOM 3848 C C . LYS B 1 231 ? -16.5 -17.344 -5.871 1 97.5 231 LYS B C 1
ATOM 3850 O O . LYS B 1 231 ? -16.406 -16.5 -6.766 1 97.5 231 LYS B O 1
ATOM 3855 N N . VAL B 1 232 ? -16.781 -18.688 -6.055 1 98.38 232 VAL B N 1
ATOM 3856 C CA . VAL B 1 232 ? -17.031 -19.156 -7.406 1 98.38 232 VAL B CA 1
ATOM 3857 C C . VAL B 1 232 ? -18.375 -18.625 -7.902 1 98.38 232 VAL B C 1
ATOM 3859 O O . VAL B 1 232 ? -19.391 -18.75 -7.215 1 98.38 232 VAL B O 1
ATOM 3862 N N . LEU B 1 233 ? -18.375 -18.078 -9.016 1 98.25 233 LEU B N 1
ATOM 3863 C CA . LEU B 1 233 ? -19.578 -17.5 -9.594 1 98.25 233 LEU B CA 1
ATOM 3864 C C . LEU B 1 233 ? -20.062 -18.328 -10.781 1 98.25 233 LEU B C 1
ATOM 3866 O O . LEU B 1 233 ? -21.266 -18.344 -11.07 1 98.25 233 LEU B O 1
ATOM 3870 N N . ALA B 1 234 ? -19.172 -18.859 -11.555 1 98.44 234 ALA B N 1
ATOM 3871 C CA . ALA B 1 234 ? -19.484 -19.594 -12.781 1 98.44 234 ALA B CA 1
ATOM 3872 C C . ALA B 1 234 ? -18.312 -20.484 -13.211 1 98.44 234 ALA B C 1
ATOM 3874 O O . ALA B 1 234 ? -17.266 -20.469 -12.57 1 98.44 234 ALA B O 1
ATOM 3875 N N . GLN B 1 235 ? -18.562 -21.297 -14.234 1 98.25 235 GLN B N 1
ATOM 3876 C CA . GLN B 1 235 ? -17.516 -22.109 -14.844 1 98.25 235 GLN B CA 1
ATOM 3877 C C . GLN B 1 235 ? -16.969 -21.438 -16.094 1 98.25 235 GLN B C 1
ATOM 3879 O O . GLN B 1 235 ? -17.688 -20.734 -16.797 1 98.25 235 GLN B O 1
ATOM 3884 N N . ARG B 1 236 ? -15.695 -21.641 -16.312 1 97.88 236 ARG B N 1
ATOM 3885 C CA . ARG B 1 236 ? -15.047 -21.203 -17.547 1 97.88 236 ARG B CA 1
ATOM 3886 C C . ARG B 1 236 ? -14.852 -22.391 -18.5 1 97.88 236 ARG B C 1
ATOM 3888 O O . ARG B 1 236 ? -14.75 -23.531 -18.062 1 97.88 236 ARG B O 1
ATOM 3895 N N . SER B 1 237 ? -14.891 -22.078 -19.75 1 97.25 237 SER B N 1
ATOM 3896 C CA . SER B 1 237 ? -14.594 -23.109 -20.734 1 97.25 237 SER B CA 1
ATOM 3897 C C . SER B 1 237 ? -13.258 -23.797 -20.438 1 97.25 237 SER B C 1
ATOM 3899 O O . SER B 1 237 ? -12.289 -23.125 -20.078 1 97.25 237 SER B O 1
ATOM 3901 N N . ILE B 1 238 ? -13.195 -25.094 -20.703 1 96.88 238 ILE B N 1
ATOM 3902 C CA . ILE B 1 238 ? -11.977 -25.859 -20.453 1 96.88 238 ILE B CA 1
ATOM 3903 C C . ILE B 1 238 ? -11.117 -25.875 -21.719 1 96.88 238 ILE B C 1
ATOM 3905 O O . ILE B 1 238 ? -9.953 -26.281 -21.672 1 96.88 238 ILE B O 1
ATOM 3909 N N . ASP B 1 239 ? -11.719 -25.422 -22.812 1 97 239 ASP B N 1
ATOM 3910 C CA . ASP B 1 239 ? -11.008 -25.438 -24.078 1 97 239 ASP B CA 1
ATOM 3911 C C . ASP B 1 239 ? -10.258 -24.141 -24.312 1 97 239 ASP B C 1
ATOM 3913 O O . ASP B 1 239 ? -10.578 -23.375 -25.219 1 97 239 ASP B O 1
ATOM 3917 N N . LEU B 1 240 ? -9.312 -23.891 -23.578 1 97 240 LEU B N 1
ATOM 3918 C CA . LEU B 1 240 ? -8.43 -22.75 -23.75 1 97 240 LEU B CA 1
ATOM 3919 C C . LEU B 1 240 ? -7.199 -23.125 -24.578 1 97 240 LEU B C 1
ATOM 3921 O O . LEU B 1 240 ? -6.473 -24.047 -24.219 1 97 240 LEU B O 1
ATOM 3925 N N . ARG B 1 241 ? -6.859 -22.266 -25.609 1 94.81 241 ARG B N 1
ATOM 3926 C CA . ARG B 1 241 ? -5.773 -22.625 -26.516 1 94.81 241 ARG B CA 1
ATOM 3927 C C . ARG B 1 241 ? -4.836 -21.438 -26.734 1 94.81 241 ARG B C 1
ATOM 3929 O O . ARG B 1 241 ? -3.867 -21.547 -27.484 1 94.81 241 ARG B O 1
ATOM 3936 N N . TYR B 1 242 ? -5.062 -20.312 -26.094 1 94.12 242 TYR B N 1
ATOM 3937 C CA . TYR B 1 242 ? -4.285 -19.109 -26.406 1 94.12 242 TYR B CA 1
ATOM 3938 C C . TYR B 1 242 ? -2.881 -19.219 -25.812 1 94.12 242 TYR B C 1
ATOM 3940 O O . TYR B 1 242 ? -2.65 -19.953 -24.859 1 94.12 242 TYR B O 1
ATOM 3948 N N . THR B 1 243 ? -1.921 -18.609 -26.469 1 94.5 243 THR B N 1
ATOM 3949 C CA . THR B 1 243 ? -0.566 -18.297 -26.016 1 94.5 243 THR B CA 1
ATOM 3950 C C . THR B 1 243 ? -0.293 -16.797 -26.078 1 94.5 243 THR B C 1
ATOM 3952 O O . THR B 1 243 ? -0.733 -16.125 -27.016 1 94.5 243 THR B O 1
ATOM 3955 N N . LEU B 1 244 ? 0.32 -16.281 -25.094 1 91.62 244 LEU B N 1
ATOM 3956 C CA . LEU B 1 244 ? 0.684 -14.867 -25.094 1 91.62 244 LEU B CA 1
ATOM 3957 C C . LEU B 1 244 ? 2.104 -14.664 -25.609 1 91.62 244 LEU B C 1
ATOM 3959 O O . LEU B 1 244 ? 3.047 -15.266 -25.094 1 91.62 244 LEU B O 1
ATOM 3963 N N . GLY B 1 245 ? 2.295 -13.836 -26.609 1 87.31 245 GLY B N 1
ATOM 3964 C CA . GLY B 1 245 ? 3.52 -13.734 -27.391 1 87.31 245 GLY B CA 1
ATOM 3965 C C . GLY B 1 245 ? 4.531 -12.773 -26.781 1 87.31 245 GLY B C 1
ATOM 3966 O O . GLY B 1 245 ? 5.645 -12.641 -27.297 1 87.31 245 GLY B O 1
ATOM 3967 N N . GLY B 1 246 ? 4.23 -12.047 -25.797 1 81.25 246 GLY B N 1
ATOM 3968 C CA . GLY B 1 246 ? 5.191 -11.188 -25.141 1 81.25 246 GLY B CA 1
ATOM 3969 C C . GLY B 1 246 ? 5.316 -9.82 -25.781 1 81.25 246 GLY B C 1
ATOM 3970 O O . GLY B 1 246 ? 6.324 -9.133 -25.609 1 81.25 246 GLY B O 1
ATOM 3971 N N . THR B 1 247 ? 4.426 -9.477 -26.75 1 76.62 247 THR B N 1
ATOM 3972 C CA . THR B 1 247 ? 4.5 -8.156 -27.344 1 76.62 247 THR B CA 1
ATOM 3973 C C . THR B 1 247 ? 4.195 -7.07 -26.312 1 76.62 247 THR B C 1
ATOM 3975 O O . THR B 1 247 ? 3.285 -7.227 -25.5 1 76.62 247 THR B O 1
ATOM 3978 N N . TYR B 1 248 ? 5.211 -6.227 -26.234 1 73.5 248 TYR B N 1
ATOM 3979 C CA . TYR B 1 248 ? 5.047 -5.156 -25.266 1 73.5 248 TYR B CA 1
ATOM 3980 C C . TYR B 1 248 ? 5.469 -3.814 -25.844 1 73.5 248 TYR B C 1
ATOM 3982 O O . TYR B 1 248 ? 6.129 -3.766 -26.891 1 73.5 248 TYR B O 1
ATOM 3990 N N . LEU B 1 249 ? 4.98 -2.762 -25.203 1 68.75 249 LEU B N 1
ATOM 3991 C CA . LEU B 1 249 ? 5.465 -1.419 -25.5 1 68.75 249 LEU B CA 1
ATOM 3992 C C . LEU B 1 249 ? 6.891 -1.231 -25 1 68.75 249 LEU B C 1
ATOM 3994 O O . LEU B 1 249 ? 7.207 -1.61 -23.859 1 68.75 249 LEU B O 1
ATOM 3998 N N . HIS B 1 250 ? 7.777 -0.694 -25.781 1 67 250 HIS B N 1
ATOM 3999 C CA . HIS B 1 250 ? 9.18 -0.549 -25.406 1 67 250 HIS B CA 1
ATOM 4000 C C . HIS B 1 250 ? 9.352 0.486 -24.312 1 67 250 HIS B C 1
ATOM 4002 O O . HIS B 1 250 ? 10.352 0.468 -23.578 1 67 250 HIS B O 1
ATOM 4008 N N . PHE B 1 251 ? 8.539 1.53 -24.375 1 60.62 251 PHE B N 1
ATOM 4009 C CA . PHE B 1 251 ? 8.562 2.504 -23.281 1 60.62 251 PHE B CA 1
ATOM 4010 C C . PHE B 1 251 ? 7.238 2.492 -22.516 1 60.62 251 PHE B C 1
ATOM 4012 O O . PHE B 1 251 ? 6.172 2.676 -23.109 1 60.62 251 PHE B O 1
ATOM 4019 N N . LEU B 1 252 ? 7.402 2.236 -21.234 1 66.19 252 LEU B N 1
ATOM 4020 C CA . LEU B 1 252 ? 6.352 2.135 -20.234 1 66.19 252 LEU B CA 1
ATOM 4021 C C . LEU B 1 252 ? 5.293 1.118 -20.656 1 66.19 252 LEU B C 1
ATOM 4023 O O . LEU B 1 252 ? 4.777 1.178 -21.766 1 66.19 252 LEU B O 1
#

Organism: Bacteroides thetaiotaomicron (strain ATCC 29148 / DSM 2079 / JCM 5827 / CCUG 10774 / NCTC 10582 / VPI-5482 / E50) (NCBI:txid226186)